Protein AF-A0A2D7H8R3-F1 (afdb_monomer)

Radius of gyration: 31.9 Å; Cα contacts (8 Å, |Δi|>4): 671; chains: 1; bounding box: 121×74×69 Å

Solvent-accessible surface area (backbone atoms only — not comparable to full-atom values): 28814 Å² total; per-residue (Å²): 145,87,80,78,65,72,66,60,56,56,58,53,54,55,55,52,56,58,62,62,59,55,63,78,70,57,71,82,70,81,70,70,74,81,54,83,81,70,32,78,86,69,66,95,64,55,45,58,69,56,52,55,50,48,56,46,38,53,47,37,31,75,72,62,77,38,52,69,69,55,35,41,59,49,62,51,49,90,63,54,42,63,66,59,52,49,49,53,41,50,52,33,32,76,67,69,52,35,51,67,74,56,39,63,58,50,56,60,62,76,76,52,81,83,48,72,48,80,52,102,90,34,38,41,73,49,62,60,77,73,93,66,78,70,55,51,59,76,73,50,51,73,66,37,52,48,57,50,47,52,57,45,49,53,39,32,71,72,54,43,36,46,62,46,57,45,13,19,51,44,50,43,62,47,22,79,66,52,73,88,78,48,57,49,69,55,40,18,52,52,53,27,43,60,34,44,66,48,42,70,67,70,36,49,66,48,38,31,51,56,36,45,55,50,49,53,54,51,53,52,58,69,69,54,81,70,82,72,80,92,75,69,85,67,66,34,63,43,67,60,69,57,69,78,42,97,58,88,79,79,33,46,61,49,62,78,33,66,64,70,85,51,71,22,33,25,72,50,76,100,49,46,78,34,77,45,39,67,58,70,72,28,50,82,24,38,29,44,38,35,43,26,50,52,59,70,79,40,48,68,49,56,30,38,49,51,52,36,50,48,35,32,26,73,66,66,72,55,57,71,30,51,38,37,35,35,14,33,79,54,60,69,58,43,52,58,46,37,61,68,38,55,81,68,37,56,87,84,58,45,44,27,36,32,85,58,20,41,46,23,58,74,93,38,56,42,50,61,86,36,42,31,31,36,37,36,30,47,73,50,28,25,68,38,57,51,58,37,69,70,68,66,65,75,51,47,24,28,54,48,22,43,50,20,57,74,70,73,47,54,66,67,60,46,51,57,32,34,52,93,61,62,44,57,58,46,47,54,50,53,48,54,54,45,62,74,65,60,47,62,69,46,60,53,49,61,61,45,48,59,38,40,76,70,61,42,39,51,71,65,56,52,50,50,50,63,65,32,61,80,39,72,68,56,30,50,55,54,38,53,48,36,34,72,72,67,45,38,52,72,66,58,40,51,55,66,59,64,61,54,70,98,57,78,73,73,81,54,97,83,130

Nearest PDB structures (foldseek):
  2ywi-assembly2_B  TM=6.896E-01  e=1.994E-04  Geobacillus kaustophilus HTA426
  4k7i-assembly1_A  TM=6.904E-01  e=4.673E-04  Homo sapiens
  1tp9-assembly4_D  TM=6.724E-01  e=1.152E-03  Populus trichocarpa
  7kuu-assembly1_B  TM=5.959E-01  e=1.273E-03  Pseudomonas aeruginosa UCBPP-PA14
  3a2w-assembly1_B  TM=6.126E-01  e=8.109E-04  Aeropyrum pernix K1

Structure (mmCIF, N/CA/C/O backbone):
data_AF-A0A2D7H8R3-F1
#
_entry.id   AF-A0A2D7H8R3-F1
#
loop_
_atom_site.group_PDB
_atom_site.id
_atom_site.type_symbol
_atom_site.label_atom_id
_atom_site.label_alt_id
_atom_site.label_comp_id
_atom_site.label_asym_id
_atom_site.label_entity_id
_atom_site.label_seq_id
_atom_site.pdbx_PDB_ins_code
_atom_site.Cartn_x
_atom_site.Cartn_y
_atom_site.Cartn_z
_atom_site.occupancy
_atom_site.B_iso_or_equiv
_atom_site.auth_seq_id
_atom_site.auth_comp_id
_atom_site.auth_asym_id
_atom_site.auth_atom_id
_atom_site.pdbx_PDB_model_num
ATOM 1 N N . MET A 1 1 ? 88.545 -21.141 -0.648 1.00 54.06 1 MET A N 1
ATOM 2 C CA . MET A 1 1 ? 87.786 -20.037 -0.019 1.00 54.06 1 MET A CA 1
ATOM 3 C C . MET A 1 1 ? 87.200 -19.128 -1.111 1.00 54.06 1 MET A C 1
ATOM 5 O O . MET A 1 1 ? 87.493 -17.947 -1.151 1.00 54.06 1 MET A O 1
ATOM 9 N N . THR A 1 2 ? 86.407 -19.688 -2.036 1.00 48.84 2 THR A N 1
ATOM 10 C CA . THR A 1 2 ? 85.932 -18.997 -3.264 1.00 48.84 2 THR A CA 1
ATOM 11 C C . THR A 1 2 ? 84.721 -19.721 -3.883 1.00 48.84 2 THR A C 1
ATOM 13 O O . THR A 1 2 ? 84.584 -19.815 -5.097 1.00 48.84 2 THR A O 1
ATOM 16 N N . GLN A 1 3 ? 83.824 -20.278 -3.059 1.00 44.91 3 GLN A N 1
ATOM 17 C CA . GLN A 1 3 ? 82.641 -20.995 -3.571 1.00 44.91 3 GLN A CA 1
ATOM 18 C C . GLN A 1 3 ? 81.374 -20.847 -2.712 1.00 44.91 3 GLN A C 1
ATOM 20 O O . GLN A 1 3 ? 80.404 -21.553 -2.943 1.00 44.91 3 GLN A O 1
ATOM 25 N N . SER A 1 4 ? 81.353 -19.899 -1.764 1.00 51.62 4 SER A N 1
ATOM 26 C CA . SER A 1 4 ? 80.175 -19.626 -0.914 1.00 51.62 4 SER A CA 1
ATOM 27 C C . SER A 1 4 ? 79.579 -18.218 -1.100 1.00 51.62 4 SER A C 1
ATOM 29 O O . SER A 1 4 ? 78.621 -17.848 -0.438 1.00 51.62 4 SER A O 1
ATOM 31 N N . ILE A 1 5 ? 80.118 -17.413 -2.027 1.00 49.78 5 ILE A N 1
ATOM 32 C CA . ILE A 1 5 ? 79.634 -16.037 -2.277 1.00 49.78 5 ILE A CA 1
ATOM 33 C C . ILE A 1 5 ? 78.786 -15.950 -3.560 1.00 49.78 5 ILE A C 1
ATOM 35 O O . ILE A 1 5 ? 77.953 -15.059 -3.698 1.00 49.78 5 ILE A O 1
ATOM 39 N N . LYS A 1 6 ? 78.900 -16.916 -4.485 1.00 44.66 6 LYS A N 1
ATOM 40 C CA . LYS A 1 6 ? 78.137 -16.894 -5.748 1.00 44.66 6 LYS A CA 1
ATOM 41 C C . LYS A 1 6 ? 76.669 -17.317 -5.610 1.00 44.66 6 LYS A C 1
ATOM 43 O O . LYS A 1 6 ? 75.869 -16.942 -6.458 1.00 44.66 6 LYS A O 1
ATOM 48 N N . THR A 1 7 ? 76.284 -18.008 -4.538 1.00 46.56 7 THR A N 1
ATOM 49 C CA . THR A 1 7 ? 74.889 -18.445 -4.328 1.00 46.56 7 THR A CA 1
ATOM 50 C C . THR A 1 7 ? 74.037 -17.395 -3.603 1.00 46.56 7 THR A C 1
ATOM 52 O O . THR A 1 7 ? 72.826 -17.356 -3.792 1.00 46.56 7 THR A O 1
ATOM 55 N N . ALA A 1 8 ? 74.654 -16.486 -2.838 1.00 45.31 8 ALA A N 1
ATOM 56 C CA . ALA A 1 8 ? 73.934 -15.423 -2.128 1.00 45.31 8 ALA A CA 1
ATOM 57 C C . ALA A 1 8 ? 73.549 -14.240 -3.039 1.00 45.31 8 ALA A C 1
ATOM 59 O O . ALA A 1 8 ? 72.510 -13.616 -2.837 1.00 45.31 8 ALA A O 1
ATOM 60 N N . VAL A 1 9 ? 74.337 -13.954 -4.083 1.00 48.53 9 VAL A N 1
ATOM 61 C CA . VAL A 1 9 ? 74.074 -12.824 -4.997 1.00 48.53 9 VAL A CA 1
ATOM 62 C C . VAL A 1 9 ? 72.984 -13.153 -6.029 1.00 48.53 9 VAL A C 1
ATOM 64 O O . VAL A 1 9 ? 72.212 -12.275 -6.410 1.00 48.53 9 VAL A O 1
ATOM 67 N N . VAL A 1 10 ? 72.837 -14.422 -6.428 1.00 47.22 10 VAL A N 1
ATOM 68 C CA . VAL A 1 10 ? 71.787 -14.838 -7.380 1.00 47.22 10 VAL A CA 1
ATOM 69 C C . VAL A 1 10 ? 70.399 -14.878 -6.723 1.00 47.22 10 VAL A C 1
ATOM 71 O O . VAL A 1 10 ? 69.411 -14.555 -7.379 1.00 47.22 10 VAL A O 1
ATOM 74 N N . LEU A 1 11 ? 70.306 -15.162 -5.417 1.00 41.66 11 LEU A N 1
ATOM 75 C CA . LEU A 1 11 ? 69.022 -15.130 -4.703 1.00 41.66 11 LEU A CA 1
ATOM 76 C C . LEU A 1 11 ? 68.509 -13.702 -4.436 1.00 41.66 11 LEU A C 1
ATOM 78 O O . LEU A 1 11 ? 67.300 -13.483 -4.450 1.00 41.66 11 LEU A O 1
ATOM 82 N N . PHE A 1 12 ? 69.398 -12.716 -4.265 1.00 41.88 12 PHE A N 1
ATOM 83 C CA . PHE A 1 12 ? 68.991 -11.316 -4.076 1.00 41.88 12 PHE A CA 1
ATOM 84 C C . PHE A 1 12 ? 68.595 -10.613 -5.384 1.00 41.88 12 PHE A C 1
ATOM 86 O O . PHE A 1 12 ? 67.674 -9.797 -5.381 1.00 41.88 12 PHE A O 1
ATOM 93 N N . ALA A 1 13 ? 69.214 -10.963 -6.518 1.00 42.25 13 ALA A N 1
ATOM 94 C CA . ALA A 1 13 ? 68.832 -10.413 -7.823 1.00 42.25 13 ALA A CA 1
ATOM 95 C C . ALA A 1 13 ? 67.477 -10.954 -8.323 1.00 42.25 13 ALA A C 1
ATOM 97 O O . ALA A 1 13 ? 66.712 -10.216 -8.945 1.00 42.25 13 ALA A O 1
ATOM 98 N N . ALA A 1 14 ? 67.132 -12.206 -7.996 1.00 40.38 14 ALA A N 1
ATOM 99 C CA . ALA A 1 14 ? 65.823 -12.771 -8.329 1.00 40.38 14 ALA A CA 1
ATOM 100 C C . ALA A 1 14 ? 64.686 -12.133 -7.508 1.00 40.38 14 ALA A C 1
ATOM 102 O O . ALA A 1 14 ? 63.613 -11.890 -8.052 1.00 40.38 14 ALA A O 1
ATOM 103 N N . PHE A 1 15 ? 64.937 -11.772 -6.242 1.00 38.94 15 PHE A N 1
ATOM 104 C CA . PHE A 1 15 ? 63.946 -11.092 -5.397 1.00 38.94 15 PHE A CA 1
ATOM 105 C C . PHE A 1 15 ? 63.723 -9.618 -5.773 1.00 38.94 15 PHE A C 1
ATOM 107 O O . PHE A 1 15 ? 62.619 -9.100 -5.600 1.00 38.94 15 PHE A O 1
ATOM 114 N N . PHE A 1 16 ? 64.730 -8.938 -6.335 1.00 38.22 16 PHE A N 1
ATOM 115 C CA . PHE A 1 16 ? 64.591 -7.538 -6.756 1.00 38.22 16 PHE A CA 1
ATOM 116 C C . PHE A 1 16 ? 63.911 -7.362 -8.124 1.00 38.22 16 PHE A C 1
ATOM 118 O O . PHE A 1 16 ? 63.256 -6.342 -8.344 1.00 38.22 16 PHE A O 1
ATOM 125 N N . ILE A 1 17 ? 63.980 -8.356 -9.019 1.00 40.69 17 ILE A N 1
ATOM 126 C CA . ILE A 1 17 ? 63.294 -8.309 -10.326 1.00 40.69 17 ILE A CA 1
ATOM 127 C C . ILE A 1 17 ? 61.823 -8.759 -10.216 1.00 40.69 17 ILE A C 1
ATOM 129 O O . ILE A 1 17 ? 60.968 -8.247 -10.943 1.00 40.69 17 ILE A O 1
ATOM 133 N N . THR A 1 18 ? 61.467 -9.602 -9.239 1.00 37.69 18 THR A N 1
ATOM 134 C CA . THR A 1 18 ? 60.051 -9.872 -8.918 1.00 37.69 18 THR A CA 1
ATOM 135 C C . THR A 1 18 ? 59.384 -8.727 -8.149 1.00 37.69 18 THR A C 1
ATOM 137 O O . THR A 1 18 ? 58.181 -8.523 -8.292 1.00 37.69 18 THR A O 1
ATOM 140 N N . ALA A 1 19 ? 60.145 -7.922 -7.398 1.00 38.09 19 ALA A N 1
ATOM 141 C CA . ALA A 1 19 ? 59.608 -6.773 -6.660 1.00 38.09 19 ALA A CA 1
ATOM 142 C C . ALA A 1 19 ? 59.457 -5.487 -7.502 1.00 38.09 19 ALA A C 1
ATOM 144 O O . ALA A 1 19 ? 58.722 -4.585 -7.107 1.00 38.09 19 ALA A O 1
ATOM 145 N N . THR A 1 20 ? 60.099 -5.390 -8.673 1.00 39.81 20 THR A N 1
ATOM 146 C CA . THR A 1 20 ? 60.016 -4.202 -9.554 1.00 39.81 20 THR A CA 1
ATOM 147 C C . THR A 1 20 ? 59.190 -4.407 -10.826 1.00 39.81 20 THR A C 1
ATOM 149 O O . THR A 1 20 ? 58.920 -3.447 -11.541 1.00 39.81 20 THR A O 1
ATOM 152 N N . THR A 1 21 ? 58.687 -5.619 -11.074 1.00 38.28 21 THR A N 1
ATOM 153 C CA . THR A 1 21 ? 57.649 -5.868 -12.095 1.00 38.28 21 THR A CA 1
ATOM 154 C C . THR A 1 21 ? 56.242 -6.019 -11.502 1.00 38.28 21 THR A C 1
ATOM 156 O O . THR A 1 21 ? 55.260 -5.882 -12.228 1.00 38.28 21 THR A O 1
ATOM 159 N N . GLN A 1 22 ? 56.107 -6.153 -10.176 1.00 36.03 22 GLN A N 1
ATOM 160 C CA . GLN A 1 22 ? 54.817 -6.008 -9.477 1.00 36.03 22 GLN A CA 1
ATOM 161 C C . GLN A 1 22 ? 54.416 -4.545 -9.198 1.00 36.03 22 GLN A C 1
ATOM 163 O O . GLN A 1 22 ? 53.273 -4.276 -8.823 1.00 36.03 22 GLN A O 1
ATOM 168 N N . SER A 1 23 ? 55.302 -3.577 -9.443 1.00 35.59 23 SER A N 1
ATOM 169 C CA . SER A 1 23 ? 55.019 -2.146 -9.256 1.00 35.59 23 SER A CA 1
ATOM 170 C C . SER A 1 23 ? 54.580 -1.403 -10.527 1.00 35.59 23 SER A C 1
ATOM 172 O O . SER A 1 23 ? 54.239 -0.229 -10.437 1.00 35.59 23 SER A O 1
ATOM 174 N N . ILE A 1 24 ? 54.486 -2.072 -11.686 1.00 40.09 24 ILE A N 1
ATOM 175 C CA . ILE A 1 24 ? 53.876 -1.503 -12.914 1.00 40.09 24 ILE A CA 1
ATOM 176 C C . ILE A 1 24 ? 52.445 -2.037 -13.151 1.00 40.09 24 ILE A C 1
ATOM 178 O O . ILE A 1 24 ? 51.673 -1.440 -13.894 1.00 40.09 24 ILE A O 1
ATOM 182 N N . PHE A 1 25 ? 52.025 -3.077 -12.421 1.00 36.62 25 PHE A N 1
ATOM 183 C CA . PHE A 1 25 ? 50.621 -3.518 -12.339 1.00 36.62 25 PHE A CA 1
ATOM 184 C C . PHE A 1 25 ? 50.004 -3.337 -10.949 1.00 36.62 25 PHE A C 1
ATOM 186 O O . PHE A 1 25 ? 48.931 -3.865 -10.668 1.00 36.62 25 PHE A O 1
ATOM 193 N N . SER A 1 26 ? 50.619 -2.521 -10.092 1.00 31.55 26 SER A N 1
ATOM 194 C CA . SER A 1 26 ? 49.884 -1.914 -8.985 1.00 31.55 26 SER A CA 1
ATOM 195 C C . SER A 1 26 ? 49.099 -0.742 -9.554 1.00 31.55 26 SER A C 1
ATOM 197 O O . SER A 1 26 ? 49.476 0.418 -9.409 1.00 31.55 26 SER A O 1
ATOM 199 N N . SER A 1 27 ? 48.002 -1.061 -10.249 1.00 32.38 27 SER A N 1
ATOM 200 C CA . SER A 1 27 ? 46.916 -0.110 -10.415 1.00 32.38 27 SER A CA 1
ATOM 201 C C . SER A 1 27 ? 46.597 0.402 -9.021 1.00 32.38 27 SER A C 1
ATOM 203 O O . SER A 1 27 ? 46.065 -0.333 -8.187 1.00 32.38 27 SER A O 1
ATOM 205 N N . SER A 1 28 ? 46.958 1.649 -8.758 1.00 32.78 28 SER A N 1
ATOM 206 C CA . SER A 1 28 ? 46.449 2.449 -7.662 1.00 32.78 28 SER A CA 1
ATOM 207 C C . SER A 1 28 ? 44.949 2.643 -7.882 1.00 32.78 28 SER A C 1
ATOM 209 O O . SER A 1 28 ? 44.452 3.731 -8.157 1.00 32.78 28 SER A O 1
ATOM 211 N N . SER A 1 29 ? 44.189 1.555 -7.765 1.00 34.38 29 SER A N 1
ATOM 212 C CA . SER A 1 29 ? 42.755 1.581 -7.599 1.00 34.38 29 SER A CA 1
ATOM 213 C C . SER A 1 29 ? 42.501 1.995 -6.157 1.00 34.38 29 SER A C 1
ATOM 215 O O . SER A 1 29 ? 42.086 1.196 -5.317 1.00 34.38 29 SER A O 1
ATOM 217 N N . ASN A 1 30 ? 42.697 3.284 -5.882 1.00 39.50 30 ASN A N 1
ATOM 218 C CA . ASN A 1 30 ? 41.805 3.987 -4.973 1.00 39.50 30 ASN A CA 1
ATOM 219 C C . ASN A 1 30 ? 40.408 3.928 -5.609 1.00 39.50 30 ASN A C 1
ATOM 221 O O . ASN A 1 30 ? 39.923 4.891 -6.195 1.00 39.50 30 ASN A O 1
ATOM 225 N N . ALA A 1 31 ? 39.803 2.739 -5.593 1.00 41.50 31 ALA A N 1
ATOM 226 C CA . ALA A 1 31 ? 38.440 2.519 -6.019 1.00 41.50 31 ALA A CA 1
ATOM 227 C C . ALA A 1 31 ? 37.575 3.194 -4.960 1.00 41.50 31 ALA A C 1
ATOM 229 O O . ALA A 1 31 ? 37.286 2.611 -3.915 1.00 41.50 31 ALA A O 1
ATOM 230 N N . GLN A 1 32 ? 37.254 4.461 -5.217 1.00 50.56 32 GLN A N 1
ATOM 231 C CA . GLN A 1 32 ? 36.273 5.218 -4.463 1.00 50.56 32 GLN A CA 1
ATOM 232 C C . GLN A 1 32 ? 35.035 4.339 -4.270 1.00 50.56 32 GLN A C 1
ATOM 234 O O . GLN A 1 32 ? 34.523 3.732 -5.214 1.00 50.56 32 GLN A O 1
ATOM 239 N N . GLU A 1 33 ? 34.591 4.238 -3.021 1.00 62.59 33 GLU A N 1
ATOM 240 C CA . GLU A 1 33 ? 33.257 3.756 -2.684 1.00 62.59 33 GLU A CA 1
ATOM 241 C C . GLU A 1 33 ? 32.239 4.450 -3.602 1.00 62.59 33 GLU A C 1
ATOM 243 O O . GLU A 1 33 ? 32.401 5.635 -3.894 1.00 62.59 33 GLU A O 1
ATOM 248 N N . ILE A 1 34 ? 31.243 3.726 -4.131 1.00 71.25 34 ILE A N 1
ATOM 249 C CA . ILE A 1 34 ? 30.239 4.347 -5.006 1.00 71.25 34 ILE A CA 1
ATOM 250 C C . ILE A 1 34 ? 29.478 5.354 -4.150 1.00 71.25 34 ILE A C 1
ATOM 252 O O . ILE A 1 34 ? 28.680 4.961 -3.306 1.00 71.25 34 ILE A O 1
ATOM 256 N N . LYS A 1 35 ? 29.743 6.642 -4.355 1.00 74.81 35 LYS A N 1
ATOM 257 C CA . LYS A 1 35 ? 29.073 7.725 -3.641 1.00 74.81 35 LYS A CA 1
ATOM 258 C C . LYS A 1 35 ? 27.867 8.191 -4.431 1.00 74.81 35 LYS A C 1
ATOM 260 O O . LYS A 1 35 ? 27.925 8.340 -5.655 1.00 74.81 35 LYS A O 1
ATOM 265 N N . TYR A 1 36 ? 26.771 8.442 -3.728 1.00 71.81 36 TYR A N 1
ATOM 266 C CA . TYR A 1 36 ? 25.559 8.977 -4.339 1.00 71.81 36 TYR A CA 1
ATOM 267 C C . TYR A 1 36 ? 25.850 10.315 -5.045 1.00 71.81 36 TYR A C 1
ATOM 269 O O . TYR A 1 36 ? 25.371 10.567 -6.149 1.00 71.81 36 TYR A O 1
ATOM 277 N N . GLU A 1 37 ? 26.721 11.127 -4.446 1.00 70.25 37 GLU A N 1
ATOM 278 C CA . GLU A 1 37 ? 27.109 12.471 -4.876 1.00 70.25 37 GLU A CA 1
ATOM 279 C C . GLU A 1 37 ? 27.943 12.504 -6.163 1.00 70.25 37 GLU A C 1
ATOM 281 O O . GLU A 1 37 ? 28.008 13.544 -6.815 1.00 70.25 37 GLU A O 1
ATOM 286 N N . ASP A 1 38 ? 28.528 11.379 -6.581 1.00 70.06 38 ASP A N 1
ATOM 287 C CA . ASP A 1 38 ? 29.369 11.302 -7.786 1.00 70.06 38 ASP A CA 1
ATOM 288 C C . ASP A 1 38 ? 28.547 11.311 -9.093 1.00 70.06 38 ASP A C 1
ATOM 290 O O . ASP A 1 38 ? 29.079 11.168 -10.202 1.00 70.06 38 ASP A O 1
ATOM 294 N N . ARG A 1 39 ? 27.228 11.491 -8.973 1.00 68.88 39 ARG A N 1
ATOM 295 C CA . ARG A 1 39 ? 26.271 11.595 -10.070 1.00 68.88 39 ARG A CA 1
ATOM 296 C C . ARG A 1 39 ? 26.262 13.004 -10.674 1.00 68.88 39 ARG A C 1
ATOM 298 O O . ARG A 1 39 ? 25.769 13.958 -10.073 1.00 68.88 39 ARG A O 1
ATOM 305 N N . ILE A 1 40 ? 26.694 13.122 -11.929 1.00 55.47 40 ILE A N 1
ATOM 306 C CA . ILE A 1 40 ? 26.589 14.366 -12.709 1.00 55.47 40 ILE A CA 1
ATOM 307 C C . ILE A 1 40 ? 25.104 14.720 -12.923 1.00 55.47 40 ILE A C 1
ATOM 309 O O . ILE A 1 40 ? 24.344 13.915 -13.458 1.00 55.47 40 ILE A O 1
ATOM 313 N N . GLY A 1 41 ? 24.688 15.924 -12.511 1.00 50.62 41 GLY A N 1
ATOM 314 C CA . GLY A 1 41 ? 23.326 16.450 -12.715 1.00 50.62 41 GLY A CA 1
ATOM 315 C C . GLY A 1 41 ? 22.297 16.100 -11.629 1.00 50.62 41 GLY A C 1
ATOM 316 O O . GLY A 1 41 ? 21.163 16.572 -11.699 1.00 50.62 41 GLY A O 1
ATOM 317 N N . SER A 1 42 ? 22.677 15.331 -10.602 1.00 49.34 42 SER A N 1
ATOM 318 C CA . SER A 1 42 ? 21.839 15.073 -9.423 1.00 49.34 42 SER A CA 1
ATOM 319 C C . SER A 1 42 ? 21.917 16.255 -8.453 1.00 49.34 42 SER A C 1
ATOM 321 O O . SER A 1 42 ? 22.678 16.249 -7.484 1.00 49.34 42 SER A O 1
ATOM 323 N N . ASN A 1 43 ? 21.115 17.290 -8.692 1.00 47.72 43 ASN A N 1
ATOM 324 C CA . ASN A 1 43 ? 20.849 18.271 -7.643 1.00 47.72 43 ASN A CA 1
ATOM 325 C C . ASN A 1 43 ? 19.984 17.612 -6.561 1.00 47.72 43 ASN A C 1
ATOM 327 O O . ASN A 1 43 ? 19.042 16.888 -6.869 1.00 47.72 43 ASN A O 1
ATOM 331 N N . LYS A 1 44 ? 20.321 17.888 -5.297 1.00 45.03 44 LYS A N 1
ATOM 332 C CA . LYS A 1 44 ? 19.862 17.280 -4.029 1.00 45.03 44 LYS A CA 1
ATOM 333 C C . LYS A 1 44 ? 18.340 17.314 -3.739 1.00 45.03 44 LYS A C 1
ATOM 335 O O . LYS A 1 44 ? 17.931 17.134 -2.597 1.00 45.03 44 LYS A O 1
ATOM 340 N N . GLY A 1 45 ? 17.490 17.533 -4.740 1.00 48.38 45 GLY A N 1
ATOM 341 C CA . GLY A 1 45 ? 16.036 17.430 -4.649 1.00 48.38 45 GLY A CA 1
ATOM 342 C C . GLY A 1 45 ? 15.550 16.053 -5.095 1.00 48.38 45 GLY A C 1
ATOM 343 O O . GLY A 1 45 ? 15.219 15.882 -6.259 1.00 48.38 45 GLY A O 1
ATOM 344 N N . PHE A 1 46 ? 15.547 15.089 -4.170 1.00 55.69 46 PHE A N 1
ATOM 345 C CA . PHE A 1 46 ? 14.826 13.802 -4.192 1.00 55.69 46 PHE A CA 1
ATOM 346 C C . PHE A 1 46 ? 14.283 13.332 -5.572 1.00 55.69 46 PHE A C 1
ATOM 348 O O . PHE A 1 46 ? 13.077 13.386 -5.837 1.00 55.69 46 PHE A O 1
ATOM 355 N N . ASP A 1 47 ? 15.174 12.853 -6.452 1.00 64.44 47 ASP A N 1
ATOM 356 C CA . ASP A 1 47 ? 14.797 12.050 -7.624 1.00 64.44 47 ASP A CA 1
ATOM 357 C C . ASP A 1 47 ? 14.717 10.582 -7.194 1.00 64.44 47 ASP A C 1
ATOM 359 O O . ASP A 1 47 ? 15.722 9.874 -7.098 1.00 64.44 47 ASP A O 1
ATOM 363 N N . MET A 1 48 ? 13.499 10.118 -6.907 1.00 63.16 48 MET A N 1
ATOM 364 C CA . MET A 1 48 ? 13.290 8.740 -6.463 1.00 63.16 48 MET A CA 1
ATOM 365 C C . MET A 1 48 ? 13.725 7.704 -7.504 1.00 63.16 48 MET A C 1
ATOM 367 O O . MET A 1 48 ? 14.062 6.586 -7.130 1.00 63.16 48 MET A O 1
ATOM 371 N N . CYS A 1 49 ? 13.702 8.028 -8.802 1.00 68.19 49 CYS A N 1
ATOM 372 C CA . CYS A 1 49 ? 14.100 7.074 -9.840 1.00 68.19 49 CYS A CA 1
ATOM 373 C C . CYS A 1 49 ? 15.604 6.787 -9.758 1.00 68.19 49 CYS A C 1
ATOM 375 O O . CYS A 1 49 ? 16.033 5.644 -9.916 1.00 68.19 49 CYS A O 1
ATOM 377 N N . GLU A 1 50 ? 16.394 7.814 -9.458 1.00 73.38 50 GLU A N 1
ATOM 378 C CA . GLU A 1 50 ? 17.836 7.682 -9.273 1.00 73.38 50 GLU A CA 1
ATOM 379 C C . GLU A 1 50 ? 18.189 6.983 -7.952 1.00 73.38 50 GLU A C 1
ATOM 381 O O . GLU A 1 50 ? 19.094 6.153 -7.949 1.00 73.38 50 GLU A O 1
ATOM 386 N N . ASP A 1 51 ? 17.437 7.200 -6.865 1.00 74.25 51 ASP A N 1
ATOM 387 C CA . ASP A 1 51 ? 17.634 6.472 -5.596 1.00 74.25 51 ASP A CA 1
ATOM 388 C C . ASP A 1 51 ? 17.416 4.955 -5.741 1.00 74.25 51 ASP A C 1
ATOM 390 O O . ASP A 1 51 ? 18.248 4.149 -5.313 1.00 74.25 51 ASP A O 1
ATOM 394 N N . PHE A 1 52 ? 16.337 4.531 -6.409 1.00 74.38 52 PHE A N 1
ATOM 395 C CA . PHE A 1 52 ? 16.106 3.104 -6.668 1.00 74.38 52 PHE A CA 1
ATOM 396 C C . PHE A 1 52 ? 17.211 2.494 -7.530 1.00 74.38 52 PHE A C 1
ATOM 398 O O . PHE A 1 52 ? 17.678 1.383 -7.255 1.00 74.38 52 PHE A O 1
ATOM 405 N N . ARG A 1 53 ? 17.663 3.225 -8.552 1.00 78.62 53 ARG A N 1
ATOM 406 C CA . ARG A 1 53 ? 18.765 2.793 -9.411 1.00 78.62 53 ARG A CA 1
ATOM 407 C C . ARG A 1 53 ? 20.077 2.689 -8.632 1.00 78.62 53 ARG A C 1
ATOM 409 O O . ARG A 1 53 ? 20.778 1.691 -8.787 1.00 78.62 53 ARG A O 1
ATOM 416 N N . TYR A 1 54 ? 20.380 3.658 -7.770 1.00 80.12 54 TYR A N 1
ATOM 417 C CA . TYR A 1 54 ? 21.539 3.629 -6.880 1.00 80.12 54 TYR A CA 1
ATOM 418 C C . TYR A 1 54 ? 21.520 2.381 -5.997 1.00 80.12 54 TYR A C 1
ATOM 420 O O . TYR A 1 54 ? 22.436 1.564 -6.064 1.00 80.12 54 TYR A O 1
ATOM 428 N N . LYS A 1 55 ? 20.427 2.163 -5.253 1.00 80.56 55 LYS A N 1
ATOM 429 C CA . LYS A 1 55 ? 20.245 0.983 -4.388 1.00 80.56 55 LYS A CA 1
ATOM 430 C C . LYS A 1 55 ? 20.444 -0.326 -5.150 1.00 80.56 55 LYS A C 1
ATOM 432 O O . LYS A 1 55 ? 21.068 -1.254 -4.638 1.00 80.56 55 LYS A O 1
ATOM 437 N N . ARG A 1 56 ? 19.948 -0.399 -6.386 1.00 82.31 56 ARG A N 1
ATOM 438 C CA . ARG A 1 56 ? 20.096 -1.568 -7.259 1.00 82.31 56 ARG A CA 1
ATOM 439 C C . ARG A 1 56 ? 21.551 -1.813 -7.656 1.00 82.31 56 ARG A C 1
ATOM 441 O O . ARG A 1 56 ? 22.033 -2.930 -7.495 1.00 82.31 56 ARG A O 1
ATOM 448 N N . ILE A 1 57 ? 22.252 -0.790 -8.141 1.00 84.00 57 ILE A N 1
ATOM 449 C CA . ILE A 1 57 ? 23.667 -0.893 -8.531 1.00 84.00 57 ILE A CA 1
ATOM 450 C C . ILE A 1 57 ? 24.516 -1.288 -7.321 1.00 84.00 57 ILE A C 1
ATOM 452 O O . ILE A 1 57 ? 25.313 -2.221 -7.407 1.00 84.00 57 ILE A O 1
ATOM 456 N N . THR A 1 58 ? 24.289 -0.646 -6.175 1.00 83.69 58 THR A N 1
ATOM 457 C CA . THR A 1 58 ? 24.972 -0.966 -4.918 1.00 83.69 58 THR A CA 1
ATOM 458 C C . THR A 1 58 ? 24.721 -2.413 -4.503 1.00 83.69 58 THR A C 1
ATOM 460 O O . THR A 1 58 ? 25.664 -3.105 -4.127 1.00 83.69 58 THR A O 1
ATOM 463 N N . LYS A 1 59 ? 23.489 -2.918 -4.661 1.00 83.94 59 LYS A N 1
ATOM 464 C CA . LYS A 1 59 ? 23.171 -4.333 -4.427 1.00 83.94 59 LYS A CA 1
ATOM 465 C C . LYS A 1 59 ? 23.927 -5.262 -5.379 1.00 83.94 59 LYS A C 1
ATOM 467 O O . LYS A 1 59 ? 24.454 -6.269 -4.927 1.00 83.94 59 LYS A O 1
ATOM 472 N N . LEU A 1 60 ? 24.003 -4.955 -6.678 1.00 85.50 60 LEU A N 1
ATOM 473 C CA . LEU A 1 60 ? 24.750 -5.778 -7.646 1.00 85.50 60 LEU A CA 1
ATOM 474 C C . LEU A 1 60 ? 26.236 -5.880 -7.280 1.00 85.50 60 LEU A C 1
ATOM 476 O O . LEU A 1 60 ? 26.821 -6.958 -7.386 1.00 85.50 60 LEU A O 1
ATOM 480 N N . VAL A 1 61 ? 26.822 -4.774 -6.820 1.00 85.69 61 VAL A N 1
ATOM 481 C CA . VAL A 1 61 ? 28.201 -4.734 -6.322 1.00 85.69 61 VAL A CA 1
ATOM 482 C C . VAL A 1 61 ? 28.338 -5.538 -5.031 1.00 85.69 61 VAL A C 1
ATOM 484 O O . VAL A 1 61 ? 29.269 -6.330 -4.909 1.00 85.69 61 VAL A O 1
ATOM 487 N N . SER A 1 62 ? 27.412 -5.379 -4.079 1.00 82.31 62 SER A N 1
ATOM 488 C CA . SER A 1 62 ? 27.490 -6.056 -2.778 1.00 82.31 62 SER A CA 1
ATOM 489 C C . SER A 1 62 ? 27.372 -7.574 -2.896 1.00 82.31 62 SER A C 1
ATOM 491 O O . SER A 1 62 ? 27.995 -8.290 -2.121 1.00 82.31 62 SER A O 1
ATOM 493 N N . VAL A 1 63 ? 26.598 -8.075 -3.866 1.00 87.19 63 VAL A N 1
ATOM 494 C CA . VAL A 1 63 ? 26.478 -9.518 -4.136 1.00 87.19 63 VAL A CA 1
ATOM 495 C C . VAL A 1 63 ? 27.539 -10.048 -5.110 1.00 87.19 63 VAL A C 1
ATOM 497 O O . VAL A 1 63 ? 27.454 -11.197 -5.530 1.00 87.19 63 VAL A O 1
ATOM 500 N N . GLY A 1 64 ? 28.505 -9.219 -5.520 1.00 85.12 64 GLY A N 1
ATOM 501 C CA . GLY A 1 64 ? 29.604 -9.622 -6.403 1.00 85.12 64 GLY A CA 1
ATOM 502 C C . GLY A 1 64 ? 29.208 -9.903 -7.857 1.00 85.12 64 GLY A C 1
ATOM 503 O O . GLY A 1 64 ? 30.016 -10.442 -8.607 1.00 85.12 64 GLY A O 1
ATOM 504 N N . LYS A 1 65 ? 27.993 -9.531 -8.287 1.00 87.75 65 LYS A N 1
ATOM 505 C CA . LYS A 1 65 ? 27.546 -9.701 -9.684 1.00 87.75 65 LYS A CA 1
ATOM 506 C C . LYS A 1 65 ? 28.300 -8.795 -10.655 1.00 87.75 65 LYS A C 1
ATOM 508 O O . LYS A 1 65 ? 28.436 -9.135 -11.826 1.00 87.75 65 LYS A O 1
ATOM 513 N N . ILE A 1 66 ? 28.757 -7.641 -10.176 1.00 87.19 66 ILE A N 1
ATOM 514 C CA . ILE A 1 66 ? 29.594 -6.698 -10.919 1.00 87.19 66 ILE A CA 1
ATOM 515 C C . ILE A 1 66 ? 30.700 -6.172 -10.005 1.00 87.19 66 ILE A C 1
ATOM 517 O O . ILE A 1 66 ? 30.534 -6.096 -8.786 1.00 87.19 66 ILE A O 1
ATOM 521 N N . SER A 1 67 ? 31.829 -5.773 -10.585 1.00 88.44 67 SER A N 1
ATOM 522 C CA . SER A 1 67 ? 32.914 -5.145 -9.834 1.00 88.44 67 SER A CA 1
ATOM 523 C C . SER A 1 67 ? 32.516 -3.750 -9.337 1.00 88.44 67 SER A C 1
ATOM 525 O O . SER A 1 67 ? 31.655 -3.081 -9.916 1.00 88.44 67 SER A O 1
ATOM 527 N N . LYS A 1 68 ? 33.191 -3.256 -8.291 1.00 85.25 68 LYS A N 1
ATOM 528 C CA . LYS A 1 68 ? 32.996 -1.881 -7.788 1.00 85.25 68 LYS A CA 1
ATOM 529 C C . LYS A 1 68 ? 33.181 -0.834 -8.894 1.00 85.25 68 LYS A C 1
ATOM 531 O O . LYS A 1 68 ? 32.379 0.087 -9.011 1.00 85.25 68 LYS A O 1
ATOM 536 N N . GLN A 1 69 ? 34.192 -1.015 -9.746 1.00 86.50 69 GLN A N 1
ATOM 537 C CA . GLN A 1 69 ? 34.462 -0.127 -10.879 1.00 86.50 69 GLN A CA 1
ATOM 538 C C . GLN A 1 69 ? 33.343 -0.175 -11.928 1.00 86.50 69 GLN A C 1
ATOM 540 O O . GLN A 1 69 ? 32.943 0.863 -12.450 1.00 86.50 69 GLN A O 1
ATOM 545 N N . GLN A 1 70 ? 32.799 -1.360 -12.216 1.00 86.94 70 GLN A N 1
ATOM 546 C CA . GLN A 1 70 ? 31.647 -1.500 -13.108 1.00 86.94 70 GLN A CA 1
ATOM 547 C C . GLN A 1 70 ? 30.412 -0.803 -12.529 1.00 86.94 70 GLN A C 1
ATOM 549 O O . GLN A 1 70 ? 29.773 -0.031 -13.240 1.00 86.94 70 GLN A O 1
ATOM 554 N N . GLY A 1 71 ? 30.114 -1.002 -11.241 1.00 87.31 71 GLY A N 1
ATOM 555 C CA . GLY A 1 71 ? 29.007 -0.321 -10.569 1.00 87.31 71 GLY A CA 1
ATOM 556 C C . GLY A 1 71 ? 29.146 1.201 -10.613 1.00 87.31 71 GLY A C 1
ATOM 557 O O . GLY A 1 71 ? 28.202 1.900 -10.973 1.00 87.31 71 GLY A O 1
ATOM 558 N N . TYR A 1 72 ? 30.349 1.714 -10.357 1.00 85.94 72 TYR A N 1
ATOM 559 C CA . TYR A 1 72 ? 30.651 3.139 -10.458 1.00 85.94 72 TYR A CA 1
ATOM 560 C C . TYR A 1 72 ? 30.433 3.696 -11.873 1.00 85.94 72 TYR A C 1
ATOM 562 O O . TYR A 1 72 ? 29.780 4.724 -12.058 1.00 85.94 72 TYR A O 1
ATOM 570 N N . ASN A 1 73 ? 30.921 2.982 -12.891 1.00 85.81 73 ASN A N 1
ATOM 571 C CA . ASN A 1 73 ? 30.742 3.364 -14.290 1.00 85.81 73 ASN A CA 1
ATOM 572 C C . ASN A 1 73 ? 29.267 3.364 -14.704 1.00 85.81 73 ASN A C 1
ATOM 574 O O . ASN A 1 73 ? 28.852 4.233 -15.466 1.00 85.81 73 ASN A O 1
ATOM 578 N N . ILE A 1 74 ? 28.468 2.415 -14.205 1.00 85.88 74 ILE A N 1
ATOM 579 C CA . ILE A 1 74 ? 27.020 2.383 -14.439 1.00 85.88 74 ILE A CA 1
ATOM 580 C C . ILE A 1 74 ? 26.348 3.574 -13.747 1.00 85.88 74 ILE A C 1
ATOM 582 O O . ILE A 1 74 ? 25.530 4.254 -14.370 1.00 85.88 74 ILE A O 1
ATOM 586 N N . TRP A 1 75 ? 26.715 3.863 -12.493 1.00 84.94 75 TRP A N 1
ATOM 587 C CA . TRP A 1 75 ? 26.123 4.949 -11.708 1.00 84.94 75 TRP A CA 1
ATOM 588 C C . TRP A 1 75 ? 26.335 6.331 -12.336 1.00 84.94 75 TRP A C 1
ATOM 590 O O . TRP A 1 75 ? 25.421 7.159 -12.330 1.00 84.94 75 TRP A O 1
ATOM 600 N N . LYS A 1 76 ? 27.497 6.557 -12.961 1.00 81.50 76 LYS A N 1
ATOM 601 C CA . LYS A 1 76 ? 27.814 7.805 -13.672 1.00 81.50 76 LYS A CA 1
ATOM 602 C C . LYS A 1 76 ? 26.997 8.050 -14.942 1.00 81.50 76 LYS A C 1
ATOM 604 O O . LYS A 1 76 ? 26.941 9.188 -15.404 1.00 81.50 76 LYS A O 1
ATOM 609 N N . ARG A 1 77 ? 26.377 7.024 -15.535 1.00 78.25 77 ARG A N 1
ATOM 610 C CA . ARG A 1 77 ? 25.625 7.185 -16.790 1.00 78.25 77 ARG A CA 1
ATOM 611 C C . ARG A 1 77 ? 24.323 7.942 -16.548 1.00 78.25 77 ARG A C 1
ATOM 613 O O . ARG A 1 77 ? 23.469 7.485 -15.789 1.00 78.25 77 ARG A O 1
ATOM 620 N N . ILE A 1 78 ? 24.158 9.054 -17.257 1.00 74.69 78 ILE A N 1
ATOM 621 C CA . ILE A 1 78 ? 22.944 9.890 -17.246 1.00 74.69 78 ILE A CA 1
ATOM 622 C C . ILE A 1 78 ? 21.862 9.411 -18.227 1.00 74.69 78 ILE A C 1
ATOM 624 O O . ILE A 1 78 ? 20.749 9.929 -18.222 1.00 74.69 78 ILE A O 1
ATOM 628 N N . CYS A 1 79 ? 22.189 8.432 -19.069 1.00 78.81 79 CYS A N 1
ATOM 629 C CA . CYS A 1 79 ? 21.307 7.845 -20.068 1.00 78.81 79 CYS A CA 1
ATOM 630 C C . CYS A 1 79 ? 21.448 6.318 -20.096 1.00 78.81 79 CYS A C 1
ATOM 632 O O . CYS A 1 79 ? 22.436 5.756 -19.609 1.00 78.81 79 CYS A O 1
ATOM 634 N N . SER A 1 80 ? 20.451 5.650 -20.681 1.00 86.88 80 SER A N 1
ATOM 635 C CA . SER A 1 80 ? 20.505 4.207 -20.916 1.00 86.88 80 SER A CA 1
ATOM 636 C C . SER A 1 80 ? 21.632 3.838 -21.872 1.00 86.88 80 SER A C 1
ATOM 638 O O . SER A 1 80 ? 22.004 4.600 -22.763 1.00 86.88 80 SER A O 1
ATOM 640 N N . ASP A 1 81 ? 22.153 2.628 -21.700 1.00 89.75 81 ASP A N 1
ATOM 641 C CA . ASP A 1 81 ? 23.092 2.016 -22.626 1.00 89.75 81 ASP A CA 1
ATOM 642 C C . ASP A 1 81 ? 22.387 1.741 -23.959 1.00 89.75 81 ASP A C 1
ATOM 644 O O . ASP A 1 81 ? 21.619 0.786 -24.101 1.00 89.75 81 ASP A O 1
ATOM 648 N N . LYS A 1 82 ? 22.633 2.612 -24.939 1.00 90.38 82 LYS A N 1
ATOM 649 C CA . LYS A 1 82 ? 22.010 2.529 -26.260 1.00 90.38 82 LYS A CA 1
ATOM 650 C C . LYS A 1 82 ? 22.322 1.213 -26.963 1.00 90.38 82 LYS A C 1
ATOM 652 O O . LYS A 1 82 ? 21.450 0.675 -27.641 1.00 90.38 82 LYS A O 1
ATOM 657 N N . ASP A 1 83 ? 23.523 0.673 -26.787 1.00 92.62 83 ASP A N 1
ATOM 658 C CA . ASP A 1 83 ? 23.897 -0.592 -27.411 1.00 92.62 83 ASP A CA 1
ATOM 659 C C . ASP A 1 83 ? 23.207 -1.770 -26.724 1.00 92.62 83 ASP A C 1
ATOM 661 O O . ASP A 1 83 ? 22.826 -2.727 -27.392 1.00 92.62 83 ASP A O 1
ATOM 665 N N . ALA A 1 84 ? 22.962 -1.690 -25.412 1.00 93.00 84 ALA A N 1
ATOM 666 C CA . ALA A 1 84 ? 22.113 -2.665 -24.733 1.00 93.00 84 ALA A CA 1
ATOM 667 C C . ALA A 1 84 ? 20.670 -2.632 -25.260 1.00 93.00 84 ALA A C 1
ATOM 669 O O . ALA A 1 84 ? 20.114 -3.691 -25.534 1.00 93.00 84 ALA A O 1
ATOM 670 N N . VAL A 1 85 ? 20.083 -1.443 -25.458 1.00 94.25 85 VAL A N 1
ATOM 671 C CA . VAL A 1 85 ? 18.728 -1.330 -26.029 1.00 94.25 85 VAL A CA 1
ATOM 672 C C . VAL A 1 85 ? 18.686 -1.881 -27.454 1.00 94.25 85 VAL A C 1
ATOM 674 O O . VAL A 1 85 ? 17.793 -2.660 -27.770 1.00 94.25 85 VAL A O 1
ATOM 677 N N . LYS A 1 86 ? 19.667 -1.541 -28.303 1.00 95.75 86 LYS A N 1
ATOM 678 C CA . LYS A 1 86 ? 19.763 -2.089 -29.666 1.00 95.75 86 LYS A CA 1
ATOM 679 C C . LYS A 1 86 ? 19.803 -3.611 -29.664 1.00 95.75 86 LYS A C 1
ATOM 681 O O . LYS A 1 86 ? 19.031 -4.214 -30.392 1.00 95.75 86 LYS A O 1
ATOM 686 N N . ARG A 1 87 ? 20.654 -4.218 -28.826 1.00 96.62 87 ARG A N 1
ATOM 687 C CA . ARG A 1 87 ? 20.737 -5.683 -28.713 1.00 96.62 87 ARG A CA 1
ATOM 688 C C . ARG A 1 87 ? 19.396 -6.291 -28.319 1.00 96.62 87 ARG A C 1
ATOM 690 O O . ARG A 1 87 ? 18.953 -7.204 -28.989 1.00 96.62 87 ARG A O 1
ATOM 697 N N . ILE A 1 88 ? 18.707 -5.731 -27.323 1.00 97.00 88 ILE A N 1
ATOM 698 C CA . ILE A 1 88 ? 17.382 -6.223 -26.906 1.00 97.00 88 ILE A CA 1
ATOM 699 C C . ILE A 1 88 ? 16.374 -6.176 -28.054 1.00 97.00 88 ILE A C 1
ATOM 701 O O . ILE A 1 88 ? 15.632 -7.133 -28.254 1.00 97.00 88 ILE A O 1
ATOM 705 N N . LEU A 1 89 ? 16.339 -5.071 -28.803 1.00 96.88 89 LEU A N 1
ATOM 706 C CA . LEU A 1 89 ? 15.434 -4.937 -29.942 1.00 96.88 89 LEU A CA 1
ATOM 707 C C . LEU A 1 89 ? 15.815 -5.898 -31.076 1.00 96.88 89 LEU A C 1
ATOM 709 O O . LEU A 1 89 ? 14.930 -6.503 -31.666 1.00 96.88 89 LEU A O 1
ATOM 713 N N . SER A 1 90 ? 17.107 -6.089 -31.351 1.00 97.12 90 SER A N 1
ATOM 714 C CA . SER A 1 90 ? 17.587 -7.077 -32.322 1.00 97.12 90 SER A CA 1
ATOM 715 C C . SER A 1 90 ? 17.264 -8.513 -31.904 1.00 97.12 90 SER A C 1
ATOM 717 O O . SER A 1 90 ? 16.839 -9.296 -32.746 1.00 97.12 90 SER A O 1
ATOM 719 N N . ASP A 1 91 ? 17.395 -8.848 -30.620 1.00 97.38 91 ASP A N 1
ATOM 720 C CA . ASP A 1 91 ? 17.035 -10.163 -30.086 1.00 97.38 91 ASP A CA 1
ATOM 721 C C . ASP A 1 91 ? 15.524 -10.408 -30.197 1.00 97.38 91 ASP A C 1
ATOM 723 O O . ASP A 1 91 ? 15.102 -11.518 -30.509 1.00 97.38 91 ASP A O 1
ATOM 727 N N . ALA A 1 92 ? 14.707 -9.373 -29.981 1.00 97.06 92 ALA A N 1
ATOM 728 C CA . ALA A 1 92 ? 13.262 -9.442 -30.179 1.00 97.06 92 ALA A CA 1
ATOM 729 C C . ALA A 1 92 ? 12.890 -9.619 -31.660 1.00 97.06 92 ALA A C 1
ATOM 731 O O . ALA A 1 92 ? 11.957 -10.352 -31.972 1.00 97.06 92 ALA A O 1
ATOM 732 N N . VAL A 1 93 ? 13.639 -9.007 -32.585 1.00 97.81 93 VAL A N 1
ATOM 733 C CA . VAL A 1 93 ? 13.469 -9.252 -34.027 1.00 97.81 93 VAL A CA 1
ATOM 734 C C . VAL A 1 93 ? 13.861 -10.680 -34.399 1.00 97.81 93 VAL A C 1
ATOM 736 O O . VAL A 1 93 ? 13.126 -11.346 -35.121 1.00 97.81 93 VAL A O 1
ATOM 739 N N . ALA A 1 94 ? 14.986 -11.175 -33.881 1.00 97.19 94 ALA A N 1
ATOM 740 C CA . ALA A 1 94 ? 15.444 -12.541 -34.130 1.00 97.19 94 ALA A CA 1
ATOM 741 C C . ALA A 1 94 ? 14.488 -13.604 -33.562 1.00 97.19 94 ALA A C 1
ATOM 743 O O . ALA A 1 94 ? 14.402 -14.700 -34.105 1.00 97.19 94 ALA A O 1
ATOM 744 N N . ALA A 1 95 ? 13.770 -13.275 -32.487 1.00 96.94 95 ALA A N 1
ATOM 745 C CA . ALA A 1 95 ? 12.743 -14.119 -31.883 1.00 96.94 95 ALA A CA 1
ATOM 746 C C . ALA A 1 95 ? 11.350 -13.955 -32.522 1.00 96.94 95 ALA A C 1
ATOM 748 O O . ALA A 1 95 ? 10.385 -14.497 -31.993 1.00 96.94 95 ALA A O 1
ATOM 749 N N . GLU A 1 96 ? 11.229 -13.190 -33.614 1.00 96.31 96 GLU A N 1
ATOM 750 C CA . GLU A 1 96 ? 9.957 -12.887 -34.293 1.00 96.31 96 GLU A CA 1
ATOM 751 C C . GLU A 1 96 ? 8.923 -12.163 -33.398 1.00 96.31 96 GLU A C 1
ATOM 753 O O . GLU A 1 96 ? 7.735 -12.083 -33.711 1.00 96.31 96 GLU A O 1
ATOM 758 N N . GLU A 1 97 ? 9.375 -11.561 -32.292 1.00 96.06 97 GLU A N 1
ATOM 759 C CA . GLU A 1 97 ? 8.539 -10.776 -31.376 1.00 96.06 97 GLU A CA 1
ATOM 760 C C . GLU A 1 97 ? 8.226 -9.387 -31.965 1.00 96.06 97 GLU A C 1
ATOM 762 O O . GLU A 1 97 ? 7.157 -8.818 -31.720 1.00 96.06 97 GLU A O 1
ATOM 767 N N . LEU A 1 98 ? 9.156 -8.848 -32.761 1.00 96.62 98 LEU A N 1
ATOM 768 C CA . LEU A 1 98 ? 9.040 -7.593 -33.503 1.00 96.62 98 LEU A CA 1
ATOM 769 C C . LEU A 1 98 ? 9.503 -7.783 -34.952 1.00 96.62 98 LEU A C 1
ATOM 771 O O . LEU A 1 98 ? 10.425 -8.540 -35.230 1.00 96.62 98 LEU A O 1
ATOM 775 N N . SER A 1 99 ? 8.957 -7.006 -35.884 1.00 96.75 99 SER A N 1
ATOM 776 C CA . SER A 1 99 ? 9.606 -6.802 -37.182 1.00 96.75 99 SER A CA 1
ATOM 777 C C . SER A 1 99 ? 10.759 -5.802 -37.066 1.00 96.75 99 SER A C 1
ATOM 779 O O . SER A 1 99 ? 10.759 -4.929 -36.192 1.00 96.75 99 SER A O 1
ATOM 781 N N . GLN A 1 100 ? 11.715 -5.852 -37.998 1.00 96.44 100 GLN A N 1
ATOM 782 C CA . GLN A 1 100 ? 12.805 -4.869 -38.049 1.00 96.44 100 GLN A CA 1
ATOM 783 C C . GLN A 1 100 ? 12.268 -3.426 -38.086 1.00 96.44 100 GLN A C 1
ATOM 785 O O . GLN A 1 100 ? 12.722 -2.568 -37.336 1.00 96.44 100 GLN A O 1
ATOM 790 N N . ALA A 1 101 ? 11.204 -3.181 -38.857 1.00 94.50 101 ALA A N 1
ATOM 791 C CA . ALA A 1 101 ? 10.558 -1.872 -38.935 1.00 94.50 101 ALA A CA 1
ATOM 792 C C . ALA A 1 101 ? 9.879 -1.434 -37.618 1.00 94.50 101 ALA A C 1
ATOM 794 O O . ALA A 1 101 ? 9.700 -0.240 -37.374 1.00 94.50 101 ALA A O 1
ATOM 795 N N . GLN A 1 102 ? 9.447 -2.372 -36.769 1.00 95.12 102 GLN A N 1
ATOM 796 C CA . GLN A 1 102 ? 8.939 -2.071 -35.424 1.00 95.12 102 GLN A CA 1
ATOM 797 C C . GLN A 1 102 ? 10.088 -1.727 -34.470 1.00 95.12 102 GLN A C 1
ATOM 799 O O . GLN A 1 102 ? 10.010 -0.720 -33.768 1.00 95.12 102 GLN A O 1
ATOM 804 N N . ALA A 1 103 ? 11.176 -2.498 -34.490 1.00 95.19 103 ALA A N 1
ATOM 805 C CA . ALA A 1 103 ? 12.373 -2.215 -33.699 1.00 95.19 103 ALA A CA 1
ATOM 806 C C . ALA A 1 103 ? 12.985 -0.843 -34.041 1.00 95.19 103 ALA A C 1
ATOM 808 O O . ALA A 1 103 ? 13.260 -0.041 -33.143 1.00 95.19 103 ALA A O 1
ATOM 809 N N . ASP A 1 104 ? 13.108 -0.526 -35.331 1.00 93.38 104 ASP A N 1
ATOM 810 C CA . ASP A 1 104 ? 13.679 0.738 -35.809 1.00 93.38 104 ASP A CA 1
ATOM 811 C C . ASP A 1 104 ? 12.866 1.959 -35.356 1.00 93.38 104 ASP A C 1
ATOM 813 O O . ASP A 1 104 ? 13.431 3.022 -35.092 1.00 93.38 104 ASP A O 1
ATOM 817 N N . ARG A 1 105 ? 11.544 1.814 -35.195 1.00 93.75 105 ARG A N 1
ATOM 818 C CA . ARG A 1 105 ? 10.671 2.877 -34.671 1.00 93.75 105 ARG A CA 1
ATOM 819 C C . ARG A 1 105 ? 10.887 3.168 -33.192 1.00 93.75 105 ARG A C 1
ATOM 821 O O . ARG A 1 105 ? 10.657 4.296 -32.768 1.00 93.75 105 ARG A O 1
ATOM 828 N N . LEU A 1 106 ? 11.305 2.181 -32.403 1.00 93.50 106 LEU A N 1
ATOM 829 C CA . LEU A 1 106 ? 11.492 2.335 -30.956 1.00 93.50 106 LEU A CA 1
ATOM 830 C C . LEU A 1 106 ? 12.847 2.950 -30.610 1.00 93.50 106 LEU A C 1
ATOM 832 O O . LEU A 1 106 ? 12.963 3.660 -29.611 1.00 93.50 106 LEU A O 1
ATOM 836 N N . LEU A 1 107 ? 13.869 2.713 -31.436 1.00 90.75 107 LEU A N 1
ATOM 837 C CA . LEU A 1 107 ? 15.238 3.142 -31.161 1.00 90.75 107 LEU A CA 1
ATOM 838 C C . LEU A 1 107 ? 15.400 4.663 -30.919 1.00 90.75 107 LEU A C 1
ATOM 840 O O . LEU A 1 107 ? 16.131 5.022 -29.989 1.00 90.75 107 LEU A O 1
ATOM 844 N N . PRO A 1 108 ? 14.707 5.566 -31.647 1.00 91.25 108 PRO A N 1
ATOM 845 C CA . PRO A 1 108 ? 14.775 7.006 -31.395 1.00 91.25 108 PRO A CA 1
ATOM 846 C C . PRO A 1 108 ? 14.373 7.429 -29.976 1.00 91.25 108 PRO A C 1
ATOM 848 O O . PRO A 1 108 ? 14.848 8.457 -29.500 1.00 91.25 108 PRO A O 1
ATOM 851 N N . LEU A 1 109 ? 13.540 6.654 -29.263 1.00 89.69 109 LEU A N 1
ATOM 852 C CA . LEU A 1 109 ? 13.131 6.983 -27.888 1.00 89.69 109 LEU A CA 1
ATOM 853 C C . LEU A 1 109 ? 14.321 7.089 -26.933 1.00 89.69 109 LEU A C 1
ATOM 855 O O . LEU A 1 109 ? 14.303 7.895 -26.001 1.00 89.69 109 LEU A O 1
ATOM 859 N N . VAL A 1 110 ? 15.365 6.291 -27.161 1.00 87.88 110 VAL A N 1
ATOM 860 C CA . VAL A 1 110 ? 16.559 6.279 -26.307 1.00 87.88 110 VAL A CA 1
ATOM 861 C C . VAL A 1 110 ? 17.310 7.608 -26.405 1.00 87.88 110 VAL A C 1
ATOM 863 O O . VAL A 1 110 ? 17.830 8.091 -25.402 1.00 87.88 110 VAL A O 1
ATOM 866 N N . ASP A 1 111 ? 17.292 8.236 -27.582 1.00 86.88 111 ASP A N 1
ATOM 867 C CA . ASP A 1 111 ? 17.984 9.500 -27.857 1.00 86.88 111 ASP A CA 1
ATOM 868 C C . ASP A 1 111 ? 17.187 10.737 -27.415 1.00 86.88 111 ASP A C 1
ATOM 870 O O . ASP A 1 111 ? 17.742 11.830 -27.285 1.00 86.88 111 ASP A O 1
ATOM 874 N N . LEU A 1 112 ? 15.882 10.591 -27.168 1.00 86.38 112 LEU A N 1
ATOM 875 C CA . LEU A 1 112 ? 15.039 11.698 -26.726 1.00 86.38 112 LEU A CA 1
ATOM 876 C C . LEU A 1 112 ? 15.417 12.167 -25.315 1.00 86.38 112 LEU A C 1
ATOM 878 O O . LEU A 1 112 ? 15.621 11.376 -24.387 1.00 86.38 112 LEU A O 1
ATOM 882 N N . LYS A 1 113 ? 15.440 13.491 -25.137 1.00 82.81 113 LYS A N 1
ATOM 883 C CA . LYS A 1 113 ? 15.681 14.124 -23.839 1.00 82.81 113 LYS A CA 1
ATOM 884 C C . LYS A 1 113 ? 14.536 13.816 -22.872 1.00 82.81 113 LYS A C 1
ATOM 886 O O . LYS A 1 113 ? 13.367 13.908 -23.232 1.00 82.81 113 LYS A O 1
ATOM 891 N N . MET A 1 114 ? 14.885 13.492 -21.629 1.00 78.75 114 MET A N 1
ATOM 892 C CA . MET A 1 114 ? 13.913 13.264 -20.562 1.00 78.75 114 MET A CA 1
ATOM 893 C C . MET A 1 114 ? 13.197 14.556 -20.161 1.00 78.75 114 MET A C 1
ATOM 895 O O . MET A 1 114 ? 13.840 15.592 -19.962 1.00 78.75 114 MET A O 1
ATOM 899 N N . THR A 1 115 ? 11.881 14.469 -19.979 1.00 81.06 115 THR A N 1
ATOM 900 C CA . THR A 1 115 ? 11.084 15.492 -19.299 1.00 81.06 115 THR A CA 1
ATOM 901 C C . THR A 1 115 ? 10.726 15.019 -17.898 1.00 81.06 115 THR A C 1
ATOM 903 O O . THR A 1 115 ? 10.555 13.829 -17.640 1.00 81.06 115 THR A O 1
ATOM 906 N N . TYR A 1 116 ? 10.622 15.965 -16.972 1.00 76.69 116 TYR A N 1
ATOM 907 C CA . TYR A 1 116 ? 10.345 15.678 -15.573 1.00 76.69 116 TYR A CA 1
ATOM 908 C C . TYR A 1 116 ? 9.106 16.438 -15.124 1.00 76.69 116 TYR A C 1
ATOM 910 O O . TYR A 1 116 ? 8.842 17.541 -15.604 1.00 76.69 116 TYR A O 1
ATOM 918 N N . PHE A 1 117 ? 8.378 15.868 -14.171 1.00 71.94 117 PHE A N 1
ATOM 919 C CA . PHE A 1 117 ? 7.369 16.588 -13.409 1.00 71.94 117 PHE A CA 1
ATOM 920 C C . PHE A 1 117 ? 7.717 16.561 -11.925 1.00 71.94 117 PHE A C 1
ATOM 922 O O . PHE A 1 117 ? 8.192 15.553 -11.394 1.00 71.94 117 PHE A O 1
ATOM 929 N N . ASP A 1 118 ? 7.460 17.680 -11.259 1.00 70.31 118 ASP A N 1
ATOM 930 C CA . ASP A 1 118 ? 7.634 17.816 -9.821 1.00 70.31 118 ASP A CA 1
ATOM 931 C C . ASP A 1 118 ? 6.304 17.523 -9.114 1.00 70.31 118 ASP A C 1
ATOM 933 O O . ASP A 1 118 ? 5.225 17.931 -9.552 1.00 70.31 118 ASP A O 1
ATOM 937 N N . SER A 1 119 ? 6.367 16.788 -8.008 1.00 62.41 119 SER A N 1
ATOM 938 C CA . SER A 1 119 ? 5.216 16.500 -7.153 1.00 62.41 119 SER A CA 1
ATOM 939 C C . SER A 1 119 ? 5.585 16.671 -5.681 1.00 62.41 119 SER A C 1
ATOM 941 O O . SER A 1 119 ? 6.761 16.737 -5.324 1.00 62.41 119 SER A O 1
ATOM 943 N N . LYS A 1 120 ? 4.587 16.627 -4.788 1.00 51.47 120 LYS A N 1
ATOM 944 C CA . LYS A 1 120 ? 4.813 16.616 -3.329 1.00 51.47 120 LYS A CA 1
ATOM 945 C C . LYS A 1 120 ? 5.670 15.438 -2.829 1.00 51.47 120 LYS A C 1
ATOM 947 O O . LYS A 1 120 ? 6.071 15.435 -1.673 1.00 51.47 120 LYS A O 1
ATOM 952 N N . HIS A 1 121 ? 5.888 14.424 -3.670 1.00 53.41 121 HIS A N 1
ATOM 953 C CA . HIS A 1 121 ? 6.661 13.218 -3.368 1.00 53.41 121 HIS A CA 1
ATOM 954 C C . HIS A 1 121 ? 8.041 13.194 -4.048 1.00 53.41 121 HIS A C 1
ATOM 956 O O . HIS A 1 121 ? 8.720 12.175 -3.981 1.00 53.41 121 HIS A O 1
ATOM 962 N N . GLY A 1 122 ? 8.446 14.283 -4.710 1.00 59.84 122 GLY A N 1
ATOM 963 C CA . GLY A 1 122 ? 9.718 14.388 -5.430 1.00 59.84 122 GLY A CA 1
ATOM 964 C C . GLY A 1 122 ? 9.543 14.591 -6.933 1.00 59.84 122 GLY A C 1
ATOM 965 O O . GLY A 1 122 ? 8.420 14.775 -7.426 1.00 59.84 122 GLY A O 1
ATOM 966 N N . ARG A 1 123 ? 10.675 14.565 -7.641 1.00 66.25 123 ARG A N 1
ATOM 967 C CA . ARG A 1 123 ? 10.770 14.722 -9.097 1.00 66.25 123 ARG A CA 1
ATOM 968 C C . ARG A 1 123 ? 10.689 13.365 -9.792 1.00 66.25 123 ARG A C 1
ATOM 970 O O . ARG A 1 123 ? 11.291 12.393 -9.342 1.00 66.25 123 ARG A O 1
ATOM 977 N N . PHE A 1 124 ? 9.953 13.300 -10.898 1.00 68.75 124 PHE A N 1
ATOM 978 C CA . PHE A 1 124 ? 9.708 12.064 -11.640 1.00 68.75 124 PHE A CA 1
ATOM 979 C C . PHE A 1 124 ? 9.910 12.261 -13.140 1.00 68.75 124 PHE A C 1
ATOM 981 O O . PHE A 1 124 ? 9.382 13.212 -13.712 1.00 68.75 124 PHE A O 1
ATOM 988 N N . GLY A 1 125 ? 10.629 11.336 -13.781 1.00 73.38 125 GLY A N 1
ATOM 989 C CA . GLY A 1 125 ? 10.735 11.281 -15.240 1.00 73.38 125 GLY A CA 1
ATOM 990 C C . GLY A 1 125 ? 9.418 10.841 -15.885 1.00 73.38 125 GLY A C 1
ATOM 991 O O . GLY A 1 125 ? 8.741 9.942 -15.378 1.00 73.38 125 GLY A O 1
ATOM 992 N N . GLN A 1 126 ? 9.045 11.476 -16.992 1.00 78.12 126 GLN A N 1
ATOM 993 C CA . GLN A 1 126 ? 7.867 11.110 -17.779 1.00 78.12 126 GLN A CA 1
ATOM 994 C C . GLN A 1 126 ? 8.244 10.129 -18.898 1.00 78.12 126 GLN A C 1
ATOM 996 O O . GLN A 1 126 ? 9.298 10.290 -19.516 1.00 78.12 126 GLN A O 1
ATOM 1001 N N . PRO A 1 127 ? 7.390 9.135 -19.211 1.00 84.94 127 PRO A N 1
ATOM 1002 C CA . PRO A 1 127 ? 7.562 8.334 -20.415 1.00 84.94 127 PRO A CA 1
ATOM 1003 C C . PRO A 1 127 ? 7.595 9.225 -21.659 1.00 84.94 127 PRO A C 1
ATOM 1005 O O . PRO A 1 127 ? 6.749 10.106 -21.828 1.00 84.94 127 PRO A O 1
ATOM 1008 N N . LYS A 1 128 ? 8.579 8.976 -22.515 1.00 88.00 128 LYS A N 1
ATOM 1009 C CA . LYS A 1 128 ? 8.822 9.693 -23.761 1.00 88.00 128 LYS A CA 1
ATOM 1010 C C . LYS A 1 128 ? 7.837 9.230 -24.834 1.00 88.00 128 LYS A C 1
ATOM 1012 O O . LYS A 1 128 ? 7.379 8.087 -24.819 1.00 88.00 128 LYS A O 1
ATOM 1017 N N . GLU A 1 129 ? 7.564 10.113 -25.786 1.00 85.12 129 GLU A N 1
ATOM 1018 C CA . GLU A 1 129 ? 6.649 9.856 -26.899 1.00 85.12 129 GLU A CA 1
ATOM 1019 C C . GLU A 1 129 ? 7.362 9.928 -28.242 1.00 85.12 129 GLU A C 1
ATOM 1021 O O . GLU A 1 129 ? 8.211 10.796 -28.463 1.00 85.12 129 GLU A O 1
ATOM 1026 N N . LEU A 1 130 ? 6.964 9.053 -29.166 1.00 83.88 130 LEU A N 1
ATOM 1027 C CA . LEU A 1 130 ? 7.353 9.173 -30.564 1.00 83.88 130 LEU A CA 1
ATOM 1028 C C . LEU A 1 130 ? 6.570 10.311 -31.225 1.00 83.88 130 LEU A C 1
ATOM 1030 O O . LEU A 1 130 ? 5.339 10.342 -31.204 1.00 83.88 130 LEU A O 1
ATOM 1034 N N . SER A 1 131 ? 7.293 11.229 -31.865 1.00 75.31 131 SER A N 1
ATOM 1035 C CA . SER A 1 131 ? 6.697 12.309 -32.659 1.00 75.31 131 SER A CA 1
ATOM 1036 C C . SER A 1 131 ? 6.204 11.836 -34.032 1.00 75.31 131 SER A C 1
ATOM 1038 O O . SER A 1 131 ? 5.336 12.473 -34.625 1.00 75.31 131 SER A O 1
ATOM 1040 N N . ARG A 1 132 ? 6.749 10.727 -34.554 1.00 75.12 132 ARG A N 1
ATOM 1041 C CA . ARG A 1 132 ? 6.382 10.095 -35.832 1.00 75.12 132 ARG A CA 1
ATOM 1042 C C . ARG A 1 132 ? 6.495 8.576 -35.719 1.00 75.12 132 ARG A C 1
ATOM 1044 O O . ARG A 1 132 ? 7.334 8.084 -34.975 1.00 75.12 132 ARG A O 1
ATOM 1051 N N . GLY A 1 133 ? 5.683 7.849 -36.490 1.00 75.88 133 GLY A N 1
ATOM 1052 C CA . GLY A 1 133 ? 5.727 6.382 -36.515 1.00 75.88 133 GLY A CA 1
ATOM 1053 C C . GLY A 1 133 ? 5.137 5.727 -35.265 1.00 75.88 133 GLY A C 1
ATOM 1054 O O . GLY A 1 133 ? 5.634 4.692 -34.835 1.00 75.88 133 GLY A O 1
ATOM 1055 N N . GLN A 1 134 ? 4.101 6.329 -34.672 1.00 84.38 134 GLN A N 1
ATOM 1056 C CA . GLN A 1 134 ? 3.388 5.730 -33.544 1.00 84.38 134 GLN A CA 1
ATOM 1057 C C . GLN A 1 134 ? 2.816 4.363 -33.926 1.00 84.38 134 GLN A C 1
ATOM 1059 O O . GLN A 1 134 ? 2.387 4.144 -35.063 1.00 84.38 134 GLN A O 1
ATOM 1064 N N . PHE A 1 135 ? 2.831 3.450 -32.964 1.00 91.38 135 PHE A N 1
ATOM 1065 C CA . PHE A 1 135 ? 2.228 2.136 -33.116 1.00 91.38 135 PHE A CA 1
ATOM 1066 C C . PHE A 1 135 ? 0.705 2.253 -33.127 1.00 91.38 135 PHE A C 1
ATOM 1068 O O . PHE A 1 135 ? 0.126 3.194 -32.579 1.00 91.38 135 PHE A O 1
ATOM 1075 N N . ARG A 1 136 ? 0.050 1.286 -33.761 1.00 89.38 136 ARG A N 1
ATOM 1076 C CA . ARG A 1 136 ? -1.409 1.160 -33.757 1.00 89.38 136 ARG A CA 1
ATOM 1077 C C . ARG A 1 136 ? -1.863 0.205 -32.658 1.00 89.38 136 ARG A C 1
ATOM 1079 O O . ARG A 1 136 ? -1.116 -0.674 -32.226 1.00 89.38 136 ARG A O 1
ATOM 1086 N N . GLN A 1 137 ? -3.124 0.342 -32.258 1.00 87.94 137 GLN A N 1
ATOM 1087 C CA . GLN A 1 137 ? -3.757 -0.605 -31.347 1.00 87.94 137 GLN A CA 1
ATOM 1088 C C . GLN A 1 137 ? -3.670 -2.026 -31.902 1.00 87.94 137 GLN A 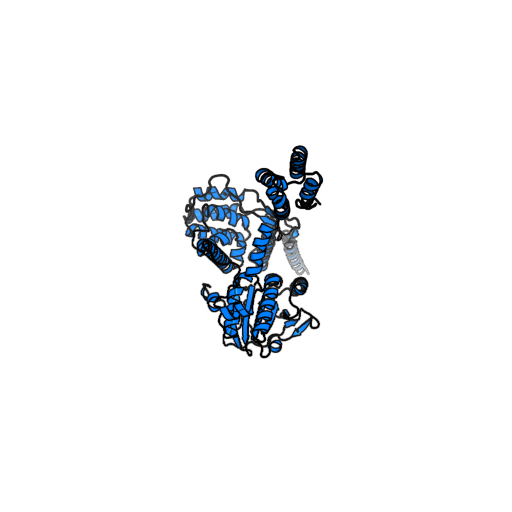C 1
ATOM 1090 O O . GLN A 1 137 ? -4.027 -2.274 -33.052 1.00 87.94 137 GLN A O 1
ATOM 1095 N N . GLY A 1 138 ? -3.184 -2.948 -31.070 1.00 84.88 138 GLY A N 1
ATOM 1096 C CA . GLY A 1 138 ? -3.055 -4.361 -31.426 1.00 84.88 138 GLY A CA 1
ATOM 1097 C C . GLY A 1 138 ? -1.945 -4.672 -32.432 1.00 84.88 138 GLY A C 1
ATOM 1098 O O . GLY A 1 138 ? -1.837 -5.817 -32.852 1.00 84.88 138 GLY A O 1
ATOM 1099 N N . GLU A 1 139 ? -1.108 -3.697 -32.805 1.00 92.56 139 GLU A N 1
ATOM 1100 C CA . GLU A 1 139 ? -0.014 -3.920 -33.756 1.00 92.56 139 GLU A CA 1
ATOM 1101 C C . GLU A 1 139 ? 1.025 -4.927 -33.240 1.00 92.56 139 GLU A C 1
ATOM 1103 O O . GLU A 1 139 ? 1.598 -5.680 -34.023 1.00 92.56 139 GLU A O 1
ATOM 1108 N N . ILE A 1 140 ? 1.251 -4.947 -31.924 1.00 93.44 140 ILE A N 1
ATOM 1109 C CA . ILE A 1 140 ? 2.070 -5.948 -31.234 1.00 93.44 140 ILE A CA 1
ATOM 1110 C C . ILE A 1 140 ? 1.144 -6.801 -30.376 1.00 93.44 140 ILE A C 1
ATOM 1112 O O . ILE A 1 140 ? 0.328 -6.254 -29.631 1.00 93.44 140 ILE A O 1
ATOM 1116 N N . THR A 1 141 ? 1.273 -8.125 -30.452 1.00 91.38 141 THR A N 1
ATOM 1117 C CA . THR A 1 141 ? 0.469 -9.065 -29.657 1.00 91.38 141 THR A CA 1
ATOM 1118 C C . THR A 1 141 ? 0.772 -8.933 -28.161 1.00 91.38 141 THR A C 1
ATOM 1120 O O . THR A 1 141 ? 1.839 -8.468 -27.763 1.00 91.38 141 THR A O 1
ATOM 1123 N N . ALA A 1 142 ? -0.164 -9.339 -27.299 1.00 88.88 142 ALA A N 1
ATOM 1124 C CA . ALA A 1 142 ? 0.042 -9.292 -25.848 1.00 88.88 142 ALA A CA 1
ATOM 1125 C C . ALA A 1 142 ? 1.244 -10.135 -25.391 1.00 88.88 142 ALA A C 1
ATOM 1127 O O . ALA A 1 142 ? 2.003 -9.694 -24.531 1.00 88.88 142 ALA A O 1
ATOM 1128 N N . GLU A 1 143 ? 1.436 -11.302 -26.005 1.00 91.44 143 GLU A N 1
ATOM 1129 C CA . GLU A 1 143 ? 2.568 -12.193 -25.752 1.00 91.44 143 GLU A CA 1
ATOM 1130 C C . GLU A 1 143 ? 3.902 -11.529 -26.109 1.00 91.44 143 GLU A C 1
ATOM 1132 O O . GLU A 1 143 ? 4.787 -11.440 -25.262 1.00 91.44 143 GLU A O 1
ATOM 1137 N N . ASN A 1 144 ? 4.013 -10.936 -27.301 1.00 94.88 144 ASN A N 1
ATOM 1138 C CA . ASN A 1 144 ? 5.246 -10.272 -27.728 1.00 94.88 144 ASN A CA 1
ATOM 1139 C C . ASN A 1 144 ? 5.558 -9.036 -26.869 1.00 94.88 144 ASN A C 1
ATOM 1141 O O . ASN A 1 144 ? 6.722 -8.759 -26.575 1.00 94.88 144 ASN A O 1
ATOM 1145 N N . ARG A 1 145 ? 4.528 -8.301 -26.417 1.00 94.06 145 ARG A N 1
ATOM 1146 C CA . ARG A 1 145 ? 4.709 -7.202 -25.451 1.00 94.06 145 ARG A CA 1
ATOM 1147 C C . ARG A 1 145 ? 5.287 -7.706 -24.133 1.00 94.06 145 ARG A C 1
ATOM 1149 O O . ARG A 1 145 ? 6.164 -7.049 -23.579 1.00 94.06 145 ARG A O 1
ATOM 1156 N N . GLU A 1 146 ? 4.794 -8.834 -23.629 1.00 90.88 146 GLU A N 1
ATOM 1157 C CA . GLU A 1 146 ? 5.281 -9.433 -22.387 1.00 90.88 146 GLU A CA 1
ATOM 1158 C C . GLU A 1 146 ? 6.731 -9.906 -22.538 1.00 90.88 146 GLU A C 1
ATOM 1160 O O . GLU A 1 146 ? 7.577 -9.529 -21.729 1.00 90.88 146 GLU A O 1
ATOM 1165 N N . SER A 1 147 ? 7.055 -10.634 -23.608 1.00 94.25 147 SER A N 1
ATOM 1166 C CA . SER A 1 147 ? 8.425 -11.085 -23.880 1.00 94.25 147 SER A CA 1
ATOM 1167 C C . SER A 1 147 ? 9.405 -9.914 -23.965 1.00 94.25 147 SER A C 1
ATOM 1169 O O . SER A 1 147 ? 10.441 -9.916 -23.288 1.00 94.25 147 SER A O 1
ATOM 1171 N N . LEU A 1 148 ? 9.052 -8.850 -24.699 1.00 94.88 148 LEU A N 1
ATOM 1172 C CA . LEU A 1 148 ? 9.901 -7.663 -24.781 1.00 94.88 148 LEU A CA 1
ATOM 1173 C C . LEU A 1 148 ? 10.029 -6.956 -23.426 1.00 94.88 148 LEU A C 1
ATOM 1175 O O . LEU A 1 148 ? 11.123 -6.518 -23.056 1.00 94.88 148 LEU A O 1
ATOM 1179 N N . TYR A 1 149 ? 8.941 -6.870 -22.659 1.00 93.19 149 TYR A N 1
ATOM 1180 C CA . TYR A 1 149 ? 8.968 -6.302 -21.315 1.00 93.19 149 TYR A CA 1
ATOM 1181 C C . TYR A 1 149 ? 9.943 -7.047 -20.400 1.00 93.19 149 TYR A C 1
ATOM 1183 O O . TYR A 1 149 ? 10.748 -6.406 -19.723 1.00 93.19 149 TYR A O 1
ATOM 1191 N N . GLN A 1 150 ? 9.942 -8.382 -20.424 1.00 91.75 150 GLN A N 1
ATOM 1192 C CA . GLN A 1 150 ? 10.862 -9.190 -19.621 1.00 91.75 150 GLN A CA 1
ATOM 1193 C C . GLN A 1 150 ? 12.329 -8.926 -19.986 1.00 91.75 150 GLN A C 1
ATOM 1195 O O . GLN A 1 150 ? 13.160 -8.724 -19.095 1.00 91.75 150 GLN A O 1
ATOM 1200 N N . ARG A 1 151 ? 12.652 -8.818 -21.284 1.00 94.69 151 ARG A N 1
ATOM 1201 C CA . ARG A 1 151 ? 14.007 -8.459 -21.752 1.00 94.69 151 ARG A CA 1
ATOM 1202 C C . ARG A 1 151 ? 14.433 -7.074 -21.250 1.00 94.69 151 ARG A C 1
ATOM 1204 O O . ARG A 1 151 ? 15.544 -6.900 -20.741 1.00 94.69 151 ARG A O 1
ATOM 1211 N N . LEU A 1 152 ? 13.540 -6.089 -21.351 1.00 93.62 152 LEU A N 1
ATOM 1212 C CA . LEU A 1 152 ? 13.779 -4.718 -20.891 1.00 93.62 152 LEU A CA 1
ATOM 1213 C C . LEU A 1 152 ? 13.963 -4.640 -19.370 1.00 93.62 152 LEU A C 1
ATOM 1215 O O . LEU A 1 152 ? 14.855 -3.935 -18.891 1.00 93.62 152 LEU A O 1
ATOM 1219 N N . ILE A 1 153 ? 13.157 -5.380 -18.606 1.00 89.56 153 ILE A N 1
ATOM 1220 C CA . ILE A 1 153 ? 13.260 -5.449 -17.147 1.00 89.56 153 ILE A CA 1
ATOM 1221 C C . ILE A 1 153 ? 14.565 -6.109 -16.720 1.00 89.56 153 ILE A C 1
ATOM 1223 O O . ILE A 1 153 ? 15.225 -5.574 -15.832 1.00 89.56 153 ILE A O 1
ATOM 1227 N N . ALA A 1 154 ? 14.986 -7.199 -17.360 1.00 90.19 154 ALA A N 1
ATOM 1228 C CA . ALA A 1 154 ? 16.265 -7.841 -17.061 1.00 90.19 154 ALA A CA 1
ATOM 1229 C C . ALA A 1 154 ? 17.444 -6.871 -17.271 1.00 90.19 154 ALA A C 1
ATOM 1231 O O . ALA A 1 154 ? 18.277 -6.674 -16.385 1.00 90.19 154 ALA A O 1
ATOM 1232 N N . ALA A 1 155 ? 17.472 -6.161 -18.400 1.00 91.00 155 ALA A N 1
ATOM 1233 C CA . ALA A 1 155 ? 18.512 -5.169 -18.668 1.00 91.00 155 ALA A CA 1
ATOM 1234 C C . ALA A 1 155 ? 18.457 -3.960 -17.716 1.00 91.00 155 ALA A C 1
ATOM 1236 O O . ALA A 1 155 ? 19.490 -3.396 -17.343 1.00 91.00 155 ALA A O 1
ATOM 1237 N N . ASN A 1 156 ? 17.262 -3.558 -17.287 1.00 89.75 156 ASN A N 1
ATOM 1238 C CA . ASN A 1 156 ? 17.088 -2.543 -16.257 1.00 89.75 156 ASN A CA 1
ATOM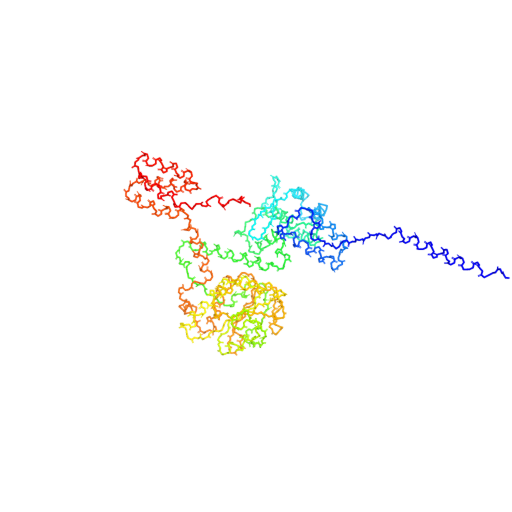 1239 C C . ASN A 1 156 ? 17.579 -3.024 -14.879 1.00 89.75 156 ASN A C 1
ATOM 1241 O O . ASN A 1 156 ? 18.221 -2.255 -14.155 1.00 89.75 156 ASN A O 1
ATOM 1245 N N . GLN A 1 157 ? 17.344 -4.291 -14.530 1.00 85.88 157 GLN A N 1
ATOM 1246 C CA . GLN A 1 157 ? 17.849 -4.917 -13.307 1.00 85.88 157 GLN A CA 1
ATOM 1247 C C . GLN A 1 157 ? 19.383 -4.972 -13.277 1.00 85.88 157 GLN A C 1
ATOM 1249 O O . GLN A 1 157 ? 19.971 -4.772 -12.217 1.00 85.88 157 GLN A O 1
ATOM 1254 N N . ASP A 1 158 ? 20.019 -5.116 -14.439 1.00 85.88 158 ASP A N 1
ATOM 1255 C CA . ASP A 1 158 ? 21.474 -5.025 -14.618 1.00 85.88 158 ASP A CA 1
ATOM 1256 C C . ASP A 1 158 ? 22.014 -3.579 -14.609 1.00 85.88 158 ASP A C 1
ATOM 1258 O O . ASP A 1 158 ? 23.215 -3.351 -14.762 1.00 85.88 158 ASP A O 1
ATOM 1262 N N . GLY A 1 159 ? 21.143 -2.572 -14.484 1.00 82.62 159 GLY A N 1
ATOM 1263 C CA . GLY A 1 159 ? 21.512 -1.153 -14.507 1.00 82.62 159 GLY A CA 1
ATOM 1264 C C . GLY A 1 159 ? 21.843 -0.593 -15.897 1.00 82.62 159 GLY A C 1
ATOM 1265 O O . GLY A 1 159 ? 22.258 0.566 -15.998 1.00 82.62 159 GLY A O 1
ATOM 1266 N N . LYS A 1 160 ? 21.637 -1.381 -16.963 1.00 87.50 160 LYS A N 1
ATOM 1267 C CA . LYS A 1 160 ? 21.937 -1.007 -18.357 1.00 87.50 160 LYS A CA 1
ATOM 1268 C C . LYS A 1 160 ? 20.908 -0.033 -18.931 1.00 87.50 160 LYS A C 1
ATOM 1270 O O . LYS A 1 160 ? 21.263 0.803 -19.753 1.00 87.50 160 LYS A O 1
ATOM 1275 N N . ILE A 1 161 ? 19.652 -0.126 -18.498 1.00 89.19 161 ILE A N 1
ATOM 1276 C CA . ILE A 1 161 ? 18.538 0.700 -18.990 1.00 89.19 161 ILE A CA 1
ATOM 1277 C C . ILE A 1 161 ? 17.852 1.388 -17.811 1.00 89.19 161 ILE A C 1
ATOM 1279 O O . ILE A 1 161 ? 17.756 0.814 -16.730 1.00 89.19 161 ILE A O 1
ATOM 1283 N N . HIS A 1 162 ? 17.364 2.609 -18.004 1.00 85.38 162 HIS A N 1
ATOM 1284 C CA . HIS A 1 162 ? 16.582 3.352 -17.020 1.00 85.38 162 HIS A CA 1
ATOM 1285 C C . HIS A 1 162 ? 15.109 2.935 -16.993 1.00 85.38 162 HIS A C 1
ATOM 1287 O O . HIS A 1 162 ? 14.523 2.597 -18.019 1.00 85.38 162 HIS A O 1
ATOM 1293 N N . ASP A 1 163 ? 14.477 3.057 -15.822 1.00 82.94 163 ASP A N 1
ATOM 1294 C CA . ASP A 1 163 ? 13.057 2.724 -15.635 1.00 82.94 163 ASP A CA 1
ATOM 1295 C C . ASP A 1 163 ? 12.154 3.503 -16.607 1.00 82.94 163 ASP A C 1
ATOM 1297 O O . ASP A 1 163 ? 11.185 2.968 -17.140 1.00 82.94 163 ASP A O 1
ATOM 1301 N N . PHE A 1 164 ? 12.489 4.766 -16.877 1.00 84.06 164 PHE A N 1
ATOM 1302 C CA . PHE A 1 164 ? 11.724 5.594 -17.802 1.00 84.06 164 PHE A CA 1
ATOM 1303 C C . PHE A 1 164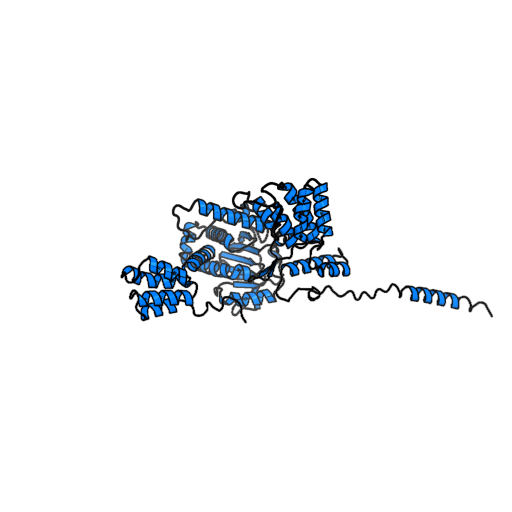 ? 11.855 5.144 -19.259 1.00 84.06 164 PHE A C 1
ATOM 1305 O O . PHE A 1 164 ? 10.904 5.319 -20.012 1.00 84.06 164 PHE A O 1
ATOM 1312 N N . ASP A 1 165 ? 12.986 4.568 -19.680 1.00 89.06 165 ASP A N 1
ATOM 1313 C CA . ASP A 1 165 ? 13.173 4.114 -21.064 1.00 89.06 165 ASP A CA 1
ATOM 1314 C C . ASP A 1 165 ? 12.415 2.809 -21.291 1.00 89.06 165 ASP A C 1
ATOM 1316 O O . ASP A 1 165 ? 11.761 2.658 -22.321 1.00 89.06 165 ASP A O 1
ATOM 1320 N N . VAL A 1 166 ? 12.386 1.931 -20.281 1.00 91.88 166 VAL A N 1
ATOM 1321 C CA . VAL A 1 166 ? 11.477 0.777 -20.262 1.00 91.88 166 VAL A CA 1
ATOM 1322 C C . VAL A 1 166 ? 10.029 1.255 -20.396 1.00 91.88 166 VAL A C 1
ATOM 1324 O O . VAL A 1 166 ? 9.332 0.834 -21.315 1.00 91.88 166 VAL A O 1
ATOM 1327 N N . ALA A 1 167 ? 9.589 2.187 -19.544 1.00 90.88 167 ALA A N 1
ATOM 1328 C CA . ALA A 1 167 ? 8.222 2.706 -19.592 1.00 90.88 167 ALA A CA 1
ATOM 1329 C C . ALA A 1 167 ? 7.896 3.398 -20.929 1.00 90.88 167 ALA A C 1
ATOM 1331 O O . ALA A 1 167 ? 6.784 3.261 -21.428 1.00 90.88 167 ALA A O 1
ATOM 1332 N N . SER A 1 168 ? 8.855 4.113 -21.525 1.00 92.19 168 SER A N 1
ATOM 1333 C CA . SER A 1 168 ? 8.688 4.799 -22.815 1.00 92.19 168 SER A CA 1
ATOM 1334 C C . SER A 1 168 ? 8.479 3.808 -23.954 1.00 92.19 168 SER A C 1
ATOM 1336 O O . SER A 1 168 ? 7.544 3.971 -24.734 1.00 92.19 168 SER A O 1
ATOM 1338 N N . ILE A 1 169 ? 9.314 2.765 -24.028 1.00 94.25 169 ILE A N 1
ATOM 1339 C CA . ILE A 1 169 ? 9.186 1.710 -25.038 1.00 94.25 169 ILE A CA 1
ATOM 1340 C C . ILE A 1 169 ? 7.848 0.996 -24.860 1.00 94.25 169 ILE A C 1
ATOM 1342 O O . ILE A 1 169 ? 7.066 0.927 -25.805 1.00 94.25 169 ILE A O 1
ATOM 1346 N N . MET A 1 170 ? 7.535 0.552 -23.639 1.00 94.25 170 MET A N 1
ATOM 1347 C CA . MET A 1 170 ? 6.284 -0.155 -23.364 1.00 94.25 170 MET A CA 1
ATOM 1348 C C . MET A 1 170 ? 5.054 0.690 -23.688 1.00 94.25 170 MET A C 1
ATOM 1350 O O . MET A 1 170 ? 4.093 0.168 -24.246 1.00 94.25 170 MET A O 1
ATOM 1354 N N . LYS A 1 171 ? 5.089 1.997 -23.413 1.00 92.19 171 LYS A N 1
ATOM 1355 C CA . LYS A 1 171 ? 3.991 2.904 -23.760 1.00 92.19 171 LYS A CA 1
ATOM 1356 C C . LYS A 1 171 ? 3.680 2.901 -25.254 1.00 92.19 171 LYS A C 1
ATOM 1358 O O . LYS A 1 171 ? 2.507 2.891 -25.609 1.00 92.19 171 LYS A O 1
ATOM 1363 N N . GLN A 1 172 ? 4.702 2.852 -26.111 1.00 93.44 172 GLN A N 1
ATOM 1364 C CA . GLN A 1 172 ? 4.481 2.751 -27.554 1.00 93.44 172 GLN A CA 1
ATOM 1365 C C . GLN A 1 172 ? 3.855 1.407 -27.933 1.00 93.44 172 GLN A C 1
ATOM 1367 O O . GLN A 1 172 ? 2.927 1.377 -28.729 1.00 93.44 172 GLN A O 1
ATOM 1372 N N . LEU A 1 173 ? 4.291 0.297 -27.335 1.00 93.25 173 LEU A N 1
ATOM 1373 C CA . LEU A 1 173 ? 3.718 -1.017 -27.659 1.00 93.25 173 LEU A CA 1
ATOM 1374 C C . LEU A 1 173 ? 2.255 -1.158 -27.223 1.00 93.25 173 LEU A C 1
ATOM 1376 O O . LEU A 1 173 ? 1.504 -1.928 -27.815 1.00 93.25 173 LEU A O 1
ATOM 1380 N N . TYR A 1 174 ? 1.858 -0.429 -26.182 1.00 92.19 174 TYR A N 1
ATOM 1381 C CA . TYR A 1 174 ? 0.480 -0.337 -25.703 1.00 92.19 174 TYR A CA 1
ATOM 1382 C C . TYR A 1 174 ? -0.298 0.824 -26.345 1.00 92.19 174 TYR A C 1
ATOM 1384 O O . TYR A 1 174 ? -1.313 1.260 -25.800 1.00 92.19 174 TYR A O 1
ATOM 1392 N N . ALA A 1 175 ? 0.145 1.351 -27.490 1.00 89.88 175 ALA A N 1
ATOM 1393 C CA . ALA A 1 175 ? -0.578 2.410 -28.184 1.00 89.88 175 ALA A CA 1
ATOM 1394 C C . ALA A 1 175 ? -2.040 2.009 -28.441 1.00 89.88 175 ALA A C 1
ATOM 1396 O O . ALA A 1 175 ? -2.327 0.908 -28.906 1.00 89.88 175 ALA A O 1
ATOM 1397 N N . GLY A 1 176 ? -2.973 2.902 -28.104 1.00 82.56 176 GLY A N 1
ATOM 1398 C CA . GLY A 1 176 ? -4.410 2.644 -28.225 1.00 82.56 176 GLY A CA 1
ATOM 1399 C C . GLY A 1 176 ? -4.968 1.592 -27.258 1.00 82.56 176 GLY A C 1
ATOM 1400 O O . GLY A 1 176 ? -6.107 1.173 -27.436 1.00 82.56 176 GLY A O 1
ATOM 1401 N N . PHE A 1 177 ? -4.207 1.150 -26.250 1.00 86.62 177 PHE A N 1
ATOM 1402 C CA . PHE A 1 177 ? -4.733 0.293 -25.188 1.00 86.62 177 PHE A CA 1
ATOM 1403 C C . PHE A 1 177 ? -5.796 1.043 -24.382 1.00 86.62 177 PHE A C 1
ATOM 1405 O O . PHE A 1 177 ? -5.538 2.117 -23.834 1.00 86.62 177 PHE A O 1
ATOM 1412 N N . ASP A 1 178 ? -6.988 0.462 -24.302 1.00 83.88 178 ASP A N 1
ATOM 1413 C CA . ASP A 1 178 ? -8.099 1.023 -23.550 1.00 83.88 178 ASP A CA 1
ATOM 1414 C C . ASP A 1 178 ? -8.235 0.318 -22.198 1.00 83.88 178 ASP A C 1
ATOM 1416 O O . ASP A 1 178 ? -8.756 -0.794 -22.084 1.00 83.88 178 ASP A O 1
ATOM 1420 N N . GLU A 1 179 ? -7.783 1.006 -21.147 1.00 80.81 179 GLU A N 1
ATOM 1421 C CA . GLU A 1 179 ? -7.902 0.528 -19.770 1.00 80.81 179 GLU A CA 1
ATOM 1422 C C . GLU A 1 179 ? -9.359 0.283 -19.336 1.00 80.81 179 GLU A C 1
ATOM 1424 O O . GLU A 1 179 ? -9.587 -0.458 -18.381 1.00 80.81 179 GLU A O 1
ATOM 1429 N N . GLN A 1 180 ? -10.352 0.898 -19.991 1.00 75.56 180 GLN A N 1
ATOM 1430 C CA . GLN A 1 180 ? -11.760 0.769 -19.609 1.00 75.56 180 GLN A CA 1
ATOM 1431 C C . GLN A 1 180 ? -12.375 -0.538 -20.101 1.00 75.56 180 GLN A C 1
ATOM 1433 O O . GLN A 1 180 ? -13.181 -1.132 -19.381 1.00 75.56 180 GLN A O 1
ATOM 1438 N N . THR A 1 181 ? -11.962 -1.023 -21.270 1.00 80.75 181 THR A N 1
ATOM 1439 C CA . THR A 1 181 ? -12.546 -2.205 -21.922 1.00 80.75 181 THR A CA 1
ATOM 1440 C C . THR A 1 181 ? -11.686 -3.468 -21.801 1.00 80.75 181 THR A C 1
ATOM 1442 O O . THR A 1 181 ? -12.238 -4.565 -21.794 1.00 80.75 181 THR A O 1
ATOM 1445 N N . ALA A 1 182 ? -10.364 -3.351 -21.632 1.00 79.62 182 ALA A N 1
ATOM 1446 C CA . ALA A 1 182 ? -9.453 -4.503 -21.544 1.00 79.62 182 ALA A CA 1
ATOM 1447 C C . ALA A 1 182 ? -9.585 -5.289 -20.222 1.00 79.62 182 ALA A C 1
ATOM 1449 O O . ALA A 1 182 ? -9.806 -4.648 -19.204 1.00 79.62 182 ALA A O 1
ATOM 1450 N N . PRO A 1 183 ? -9.388 -6.621 -20.151 1.00 82.38 183 PRO A N 1
ATOM 1451 C CA . PRO A 1 183 ? -9.443 -7.406 -18.903 1.00 82.38 183 PRO A CA 1
ATOM 1452 C C . PRO A 1 183 ? -8.573 -6.842 -17.768 1.00 82.38 183 PRO A C 1
ATOM 1454 O O . PRO A 1 183 ? -7.569 -6.174 -18.012 1.00 82.38 183 PRO A O 1
ATOM 1457 N N . VAL A 1 184 ? -8.952 -7.068 -16.505 1.00 74.62 184 VAL A N 1
ATOM 1458 C CA . VAL A 1 184 ? -8.290 -6.397 -15.366 1.00 74.62 184 VAL A CA 1
ATOM 1459 C C . VAL A 1 184 ? -6.832 -6.827 -15.223 1.00 74.62 184 VAL A C 1
ATOM 1461 O O . VAL A 1 184 ? -5.960 -6.023 -14.894 1.00 74.62 184 VAL A O 1
ATOM 1464 N N . GLU A 1 185 ? -6.568 -8.084 -15.535 1.00 79.00 185 GLU A N 1
ATOM 1465 C CA . GLU A 1 185 ? -5.253 -8.701 -15.559 1.00 79.00 185 GLU A CA 1
ATOM 1466 C C . GLU A 1 185 ? -4.362 -8.012 -16.603 1.00 79.00 185 GLU A C 1
ATOM 1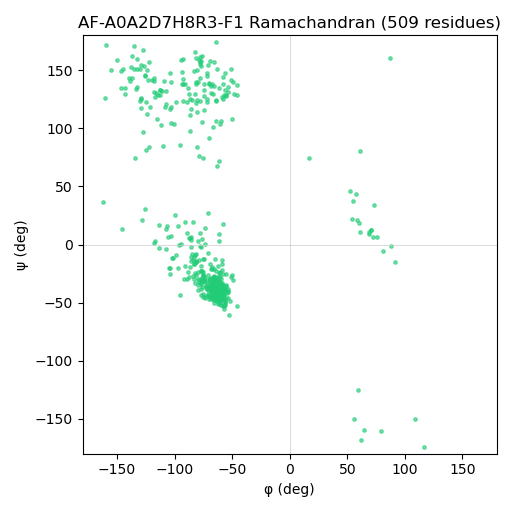468 O O . GLU A 1 185 ? -3.194 -7.722 -16.338 1.00 79.00 185 GLU A O 1
ATOM 1473 N N . GLU A 1 186 ? -4.918 -7.655 -17.765 1.00 81.62 186 GLU A N 1
ATOM 1474 C CA . GLU A 1 186 ? -4.198 -6.894 -18.790 1.00 81.62 186 GLU A CA 1
ATOM 1475 C C . GLU A 1 186 ? -3.959 -5.442 -18.376 1.00 81.62 186 GLU A C 1
ATOM 1477 O O . GLU A 1 186 ? -2.864 -4.920 -18.586 1.00 81.62 186 GLU A O 1
ATOM 1482 N N . VAL A 1 187 ? -4.932 -4.797 -17.724 1.00 81.94 187 VAL A N 1
ATOM 1483 C CA . VAL A 1 187 ? -4.752 -3.451 -17.152 1.00 81.94 187 VAL A CA 1
ATOM 1484 C C . VAL A 1 187 ? -3.631 -3.458 -16.112 1.00 81.94 187 VAL A C 1
ATOM 1486 O O . VAL A 1 187 ? -2.825 -2.526 -16.047 1.00 81.94 187 VAL A O 1
ATOM 1489 N N . ALA A 1 188 ? -3.538 -4.520 -15.311 1.00 78.56 188 ALA A N 1
ATOM 1490 C CA . ALA A 1 188 ? -2.488 -4.666 -14.319 1.00 78.56 188 ALA A CA 1
ATOM 1491 C C . ALA A 1 188 ? -1.102 -4.808 -14.963 1.00 78.56 188 ALA A C 1
ATOM 1493 O O . ALA A 1 188 ? -0.164 -4.112 -14.562 1.00 78.56 188 ALA A O 1
ATOM 1494 N N . LYS A 1 189 ? -0.989 -5.647 -16.001 1.00 84.06 189 LYS A N 1
ATOM 1495 C CA . LYS A 1 189 ? 0.236 -5.796 -16.802 1.00 84.06 189 LYS A CA 1
ATOM 1496 C C . LYS A 1 189 ? 0.643 -4.476 -17.454 1.00 84.06 189 LYS A C 1
ATOM 1498 O O . LYS A 1 189 ? 1.786 -4.053 -17.303 1.00 84.06 189 LYS A O 1
ATOM 1503 N N . TYR A 1 190 ? -0.299 -3.773 -18.081 1.00 86.62 190 TYR A N 1
ATOM 1504 C CA . TYR A 1 190 ? -0.080 -2.451 -18.670 1.00 86.62 190 TYR A CA 1
ATOM 1505 C C . TYR A 1 190 ? 0.461 -1.443 -17.644 1.00 86.62 190 TYR A C 1
ATOM 1507 O O . TYR A 1 190 ? 1.497 -0.811 -17.859 1.00 86.62 190 TYR A O 1
ATOM 1515 N N . ARG A 1 191 ? -0.180 -1.330 -16.476 1.00 84.00 191 ARG A N 1
ATOM 1516 C CA . ARG A 1 191 ? 0.258 -0.416 -15.407 1.00 84.00 191 ARG A CA 1
ATOM 1517 C C . ARG A 1 191 ? 1.623 -0.784 -14.839 1.00 84.00 191 ARG A C 1
ATOM 1519 O O . ARG A 1 191 ? 2.415 0.111 -14.541 1.00 84.00 191 ARG A O 1
ATOM 1526 N N . GLY A 1 192 ? 1.910 -2.077 -14.699 1.00 81.19 192 GLY A N 1
ATOM 1527 C CA . GLY A 1 192 ? 3.235 -2.570 -14.322 1.00 81.19 192 GLY A CA 1
ATOM 1528 C C . GLY A 1 192 ? 4.299 -2.206 -15.360 1.00 81.19 192 GLY A C 1
ATOM 1529 O O . GLY A 1 192 ? 5.384 -1.750 -14.999 1.00 81.19 192 GLY A O 1
ATOM 1530 N N . ALA A 1 193 ? 3.965 -2.315 -16.646 1.00 86.25 193 ALA A N 1
ATOM 1531 C CA . ALA A 1 193 ? 4.853 -1.967 -17.748 1.00 86.25 193 ALA A CA 1
ATOM 1532 C C . ALA A 1 193 ? 5.164 -0.462 -17.814 1.00 86.25 193 ALA A C 1
ATOM 1534 O O . ALA A 1 193 ? 6.307 -0.077 -18.064 1.00 86.25 193 ALA A O 1
ATOM 1535 N N . LEU A 1 194 ? 4.182 0.392 -17.511 1.00 85.88 194 LEU A N 1
ATOM 1536 C CA . LEU A 1 194 ? 4.374 1.844 -17.424 1.00 85.88 194 LEU A CA 1
ATOM 1537 C C . LEU A 1 194 ? 5.029 2.313 -16.123 1.00 85.88 194 LEU A C 1
ATOM 1539 O O . LEU A 1 194 ? 5.485 3.455 -16.033 1.00 85.88 194 LEU A O 1
ATOM 1543 N N . ASN A 1 195 ? 5.100 1.448 -15.112 1.00 79.69 195 ASN A N 1
ATOM 1544 C CA . ASN A 1 195 ? 5.817 1.728 -13.878 1.00 79.69 195 ASN A CA 1
ATOM 1545 C C . ASN A 1 195 ? 6.679 0.529 -13.451 1.00 79.69 195 ASN A C 1
ATOM 1547 O O . ASN A 1 195 ? 6.351 -0.147 -12.469 1.00 79.69 195 ASN A O 1
ATOM 1551 N N . PRO A 1 196 ? 7.815 0.297 -14.142 1.00 73.69 196 PRO A N 1
ATOM 1552 C CA . PRO A 1 196 ? 8.718 -0.835 -13.908 1.00 73.69 196 PRO A CA 1
ATOM 1553 C C . PRO A 1 196 ? 9.112 -1.035 -12.444 1.00 73.69 196 PRO A C 1
ATOM 1555 O O . PRO A 1 196 ? 9.291 -2.159 -11.987 1.00 73.69 196 PRO A O 1
ATOM 1558 N N . ARG A 1 197 ? 9.173 0.056 -11.676 1.00 69.44 197 ARG A N 1
ATOM 1559 C CA . ARG A 1 197 ? 9.469 0.045 -10.239 1.00 69.44 197 ARG A CA 1
ATOM 1560 C C . ARG A 1 197 ? 8.455 -0.756 -9.429 1.00 69.44 197 ARG A C 1
ATOM 1562 O O . ARG A 1 197 ? 8.846 -1.486 -8.526 1.00 69.44 197 ARG A O 1
ATOM 1569 N N . ILE A 1 198 ? 7.166 -0.626 -9.747 1.00 64.19 198 ILE A N 1
ATOM 1570 C CA . ILE A 1 198 ? 6.098 -1.333 -9.029 1.00 64.19 198 ILE A CA 1
ATOM 1571 C C . ILE A 1 198 ? 6.107 -2.822 -9.389 1.00 64.19 198 ILE A C 1
ATOM 1573 O O . ILE A 1 198 ? 5.907 -3.670 -8.522 1.00 64.19 198 ILE A O 1
ATOM 1577 N N . ALA A 1 199 ? 6.382 -3.159 -10.649 1.00 60.44 199 ALA A N 1
ATOM 1578 C CA . ALA A 1 199 ? 6.534 -4.556 -11.045 1.00 60.44 199 ALA A CA 1
ATOM 1579 C C . ALA A 1 199 ? 7.730 -5.216 -10.333 1.00 60.44 199 ALA A C 1
ATOM 1581 O O . ALA A 1 199 ? 7.628 -6.340 -9.851 1.00 60.44 199 ALA A O 1
ATOM 1582 N N . GLN A 1 200 ? 8.841 -4.489 -10.191 1.00 61.91 200 GLN A N 1
ATOM 1583 C CA . GLN A 1 200 ? 10.065 -4.992 -9.563 1.00 61.91 200 GLN A CA 1
ATOM 1584 C C . GLN A 1 200 ? 10.007 -5.096 -8.040 1.00 61.91 200 GLN A C 1
ATOM 1586 O O . GLN A 1 200 ? 10.747 -5.889 -7.463 1.00 61.91 200 GLN A O 1
ATOM 1591 N N . SER A 1 201 ? 9.143 -4.331 -7.371 1.00 58.56 201 SER A N 1
ATOM 1592 C CA . SER A 1 201 ? 8.956 -4.430 -5.920 1.00 58.56 201 SER A CA 1
ATOM 1593 C C . SER A 1 201 ? 8.088 -5.626 -5.500 1.00 58.56 201 SER A C 1
ATOM 1595 O O . SER A 1 201 ? 7.648 -5.676 -4.354 1.00 58.56 201 SER A O 1
ATOM 1597 N N . GLY A 1 202 ? 7.770 -6.554 -6.415 1.00 55.22 202 GLY A N 1
ATOM 1598 C CA . GLY A 1 202 ? 6.845 -7.664 -6.155 1.00 55.22 202 GLY A CA 1
ATOM 1599 C C . GLY A 1 202 ? 5.393 -7.210 -5.975 1.00 55.22 202 GLY A C 1
ATOM 1600 O O . GLY A 1 202 ? 4.524 -7.993 -5.609 1.00 55.22 202 GLY A O 1
ATOM 1601 N N . SER A 1 203 ? 5.099 -5.938 -6.256 1.00 59.34 203 SER A N 1
ATOM 1602 C CA . SER A 1 203 ? 3.789 -5.326 -6.042 1.00 59.34 203 SER A CA 1
ATOM 1603 C C . SER A 1 203 ? 2.818 -5.571 -7.204 1.00 59.34 203 SER A C 1
ATOM 1605 O O . SER A 1 203 ? 1.832 -4.849 -7.316 1.00 59.34 203 SER A O 1
ATOM 1607 N N . GLN A 1 204 ? 3.036 -6.568 -8.071 1.00 59.38 204 GLN A N 1
ATOM 1608 C CA . GLN A 1 204 ? 2.089 -6.876 -9.155 1.00 59.38 204 GLN A CA 1
ATOM 1609 C C . GLN A 1 204 ? 0.692 -7.210 -8.620 1.00 59.38 204 GLN A C 1
ATOM 1611 O O . GLN A 1 204 ? -0.287 -6.683 -9.142 1.00 59.38 204 GLN A O 1
ATOM 1616 N N . ALA A 1 205 ? 0.598 -7.951 -7.512 1.00 55.56 205 ALA A N 1
ATOM 1617 C CA . ALA A 1 205 ? -0.669 -8.187 -6.818 1.00 55.56 205 ALA A CA 1
ATOM 1618 C C . ALA A 1 205 ? -1.350 -6.870 -6.393 1.00 55.56 205 ALA A C 1
ATOM 1620 O O . ALA A 1 205 ? -2.555 -6.702 -6.552 1.00 55.56 205 ALA A O 1
ATOM 1621 N N . ARG A 1 206 ? -0.567 -5.879 -5.944 1.00 57.38 206 ARG A N 1
ATOM 1622 C CA . ARG A 1 206 ? -1.059 -4.535 -5.597 1.00 57.38 206 ARG A CA 1
ATOM 1623 C C . ARG A 1 206 ? -1.555 -3.769 -6.824 1.00 57.38 206 ARG A C 1
ATOM 1625 O O . ARG A 1 206 ? -2.516 -3.009 -6.723 1.00 57.38 206 ARG A O 1
ATOM 1632 N N . VAL A 1 207 ? -0.901 -3.933 -7.975 1.00 62.97 207 VAL A N 1
ATOM 1633 C CA . VAL A 1 207 ? -1.326 -3.305 -9.234 1.00 62.97 207 VAL A CA 1
ATOM 1634 C C . VAL A 1 207 ? -2.622 -3.936 -9.728 1.00 62.97 207 VAL A C 1
ATOM 1636 O O . VAL A 1 207 ? -3.547 -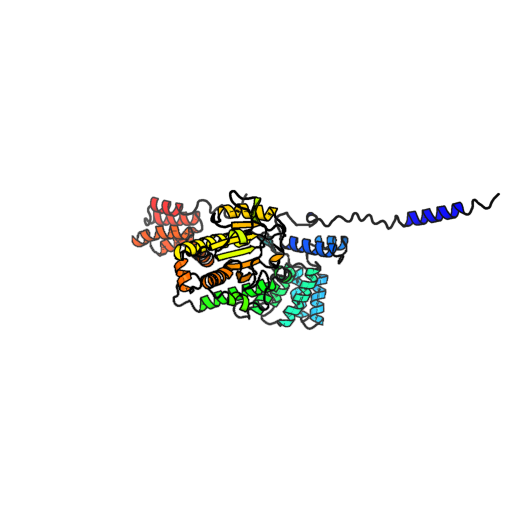3.192 -10.054 1.00 62.97 207 VAL A O 1
ATOM 1639 N N . LEU A 1 208 ? -2.715 -5.267 -9.706 1.00 65.69 208 LEU A N 1
ATOM 1640 C CA . LEU A 1 208 ? -3.921 -6.016 -10.052 1.00 65.69 208 LEU A CA 1
ATOM 1641 C C . LEU A 1 208 ? -5.097 -5.592 -9.181 1.00 65.69 208 LEU A C 1
ATOM 1643 O O . LEU A 1 208 ? -6.110 -5.129 -9.698 1.00 65.69 208 LEU A O 1
ATOM 1647 N N . GLN A 1 209 ? -4.908 -5.602 -7.865 1.00 59.28 209 GLN A N 1
ATOM 1648 C CA . GLN A 1 209 ? -5.905 -5.129 -6.915 1.00 59.28 209 GLN A CA 1
ATOM 1649 C C . GLN A 1 209 ? -6.303 -3.671 -7.195 1.00 59.28 209 GLN A C 1
ATOM 1651 O O . GLN A 1 209 ? -7.482 -3.333 -7.215 1.00 59.28 209 GLN A O 1
ATOM 1656 N N . SER A 1 210 ? -5.342 -2.781 -7.478 1.00 58.34 210 SER A N 1
ATOM 1657 C CA . SER A 1 210 ? -5.650 -1.384 -7.820 1.00 58.34 210 SER A CA 1
ATOM 1658 C C . SER A 1 210 ? -6.465 -1.233 -9.108 1.00 58.34 210 SER A C 1
ATOM 1660 O O . SER A 1 210 ? -7.278 -0.313 -9.210 1.00 58.34 210 SER A O 1
ATOM 1662 N N . ALA A 1 211 ? -6.249 -2.114 -10.086 1.00 62.28 211 ALA A N 1
ATOM 1663 C CA . ALA A 1 211 ? -6.992 -2.141 -11.338 1.00 62.28 211 ALA A CA 1
ATOM 1664 C C . ALA A 1 211 ? -8.410 -2.688 -11.122 1.00 62.28 211 ALA A C 1
ATOM 1666 O O . ALA A 1 211 ? -9.367 -2.054 -11.564 1.00 62.28 211 ALA A O 1
ATOM 1667 N N . GLN A 1 212 ? -8.552 -3.774 -10.354 1.00 62.53 212 GLN A N 1
ATOM 1668 C CA . GLN A 1 212 ? -9.843 -4.341 -9.945 1.00 62.53 212 GLN A CA 1
ATOM 1669 C C . GLN A 1 212 ? -10.687 -3.289 -9.227 1.00 62.53 212 GLN A C 1
ATOM 1671 O O . GLN A 1 212 ? -11.790 -2.976 -9.665 1.00 62.53 212 GLN A O 1
ATOM 1676 N N . MET A 1 213 ? -10.122 -2.639 -8.207 1.00 55.75 213 MET A N 1
ATOM 1677 C CA . MET A 1 213 ? -10.819 -1.613 -7.426 1.00 55.75 213 MET A CA 1
ATOM 1678 C C . MET A 1 213 ? -11.297 -0.430 -8.280 1.00 55.75 213 MET A C 1
ATOM 1680 O O . MET A 1 213 ? -12.380 0.107 -8.052 1.00 55.75 213 MET A O 1
ATOM 1684 N N . GLN A 1 214 ? -10.514 -0.007 -9.275 1.00 61.09 214 GLN A N 1
ATOM 1685 C CA . GLN A 1 214 ? -10.936 1.069 -10.174 1.00 61.09 214 GLN A CA 1
ATOM 1686 C C . GLN A 1 214 ? -12.028 0.633 -11.150 1.00 61.09 214 GLN A C 1
ATOM 1688 O O . GLN A 1 214 ? -12.917 1.436 -11.443 1.00 61.09 214 GLN A O 1
ATOM 1693 N N . ARG A 1 215 ? -11.989 -0.616 -11.630 1.00 64.06 215 ARG A N 1
ATOM 1694 C CA . ARG A 1 215 ? -13.032 -1.154 -12.505 1.00 64.06 215 ARG A CA 1
ATOM 1695 C C . ARG A 1 215 ? -14.352 -1.325 -11.762 1.00 64.06 215 ARG A C 1
ATOM 1697 O O . ARG A 1 215 ? -15.364 -0.859 -12.279 1.00 64.06 215 ARG A O 1
ATOM 1704 N N . THR A 1 216 ? -14.341 -1.874 -10.548 1.00 58.03 216 THR A N 1
ATOM 1705 C CA . THR A 1 216 ? -15.540 -1.959 -9.698 1.00 58.03 216 THR A CA 1
ATOM 1706 C C . THR A 1 216 ? -16.151 -0.571 -9.503 1.00 58.03 216 THR A C 1
ATOM 1708 O O . THR A 1 216 ? -17.327 -0.367 -9.782 1.00 58.03 216 THR A O 1
ATOM 1711 N N . GLN A 1 217 ? -15.329 0.440 -9.203 1.00 51.50 217 GLN A N 1
ATOM 1712 C CA . GLN A 1 217 ? -15.799 1.820 -9.057 1.00 51.50 217 GLN A CA 1
ATOM 1713 C C . GLN A 1 217 ? -16.387 2.422 -10.353 1.00 51.50 217 GLN A C 1
ATOM 1715 O O . GLN A 1 217 ? -17.265 3.286 -10.293 1.00 51.50 217 GLN A O 1
ATOM 1720 N N . GLN A 1 218 ? -15.887 2.046 -11.534 1.00 55.22 218 GLN A N 1
ATOM 1721 C CA . GLN A 1 218 ? -16.428 2.509 -12.819 1.00 55.22 218 GLN A CA 1
ATOM 1722 C C . GLN A 1 218 ? -17.721 1.780 -13.203 1.00 55.22 218 GLN A C 1
ATOM 1724 O O . GLN A 1 218 ? -18.644 2.425 -13.699 1.00 55.22 218 GLN A O 1
ATOM 1729 N N . GLN A 1 219 ? -17.818 0.478 -12.931 1.00 53.50 219 GLN A N 1
ATOM 1730 C CA . GLN A 1 219 ? -19.037 -0.308 -13.141 1.00 53.50 219 GLN A CA 1
ATOM 1731 C C . GLN A 1 219 ? -20.165 0.147 -12.205 1.00 53.50 219 GLN A C 1
ATOM 1733 O O . GLN A 1 219 ? -21.288 0.358 -12.661 1.00 53.50 219 GLN A O 1
ATOM 1738 N N . GLU A 1 220 ? -19.851 0.431 -10.939 1.00 44.56 220 GLU A N 1
ATOM 1739 C CA . GLU A 1 220 ? -20.784 1.038 -9.981 1.00 44.56 220 GLU A CA 1
ATOM 1740 C C . GLU A 1 220 ? -21.261 2.418 -10.460 1.00 44.56 220 GLU A C 1
ATOM 1742 O O . GLU A 1 220 ? -22.450 2.726 -10.424 1.00 44.56 220 GLU A O 1
ATOM 1747 N N . LYS A 1 221 ? -20.377 3.237 -11.048 1.00 43.66 221 LYS A N 1
ATOM 1748 C CA . LYS A 1 221 ? -20.779 4.514 -11.669 1.00 43.66 221 LYS A CA 1
ATOM 1749 C C . LYS A 1 221 ? -21.699 4.356 -12.885 1.00 43.66 221 LYS A C 1
ATOM 1751 O O . LYS A 1 221 ? -22.471 5.277 -13.142 1.00 43.66 221 LYS A O 1
ATOM 1756 N N . GLY A 1 222 ? -21.621 3.244 -13.619 1.00 38.78 222 GLY A N 1
ATOM 1757 C CA . GLY A 1 222 ? -22.473 2.960 -14.780 1.00 38.78 222 GLY A CA 1
ATOM 1758 C C . GLY A 1 222 ? -23.887 2.504 -14.407 1.00 38.78 222 GLY A C 1
ATOM 1759 O O . GLY A 1 222 ? -24.844 2.863 -15.089 1.00 38.78 222 GLY A O 1
ATOM 1760 N N . TYR A 1 223 ? -24.035 1.779 -13.294 1.00 35.56 223 TYR A N 1
ATOM 1761 C CA . TYR A 1 223 ? -25.337 1.315 -12.796 1.00 35.56 223 TYR A CA 1
ATOM 1762 C C . TYR A 1 223 ? -26.062 2.342 -11.903 1.00 35.56 223 TYR A C 1
ATOM 1764 O O . TYR A 1 223 ? -27.284 2.302 -11.777 1.00 35.56 223 TYR A O 1
ATOM 1772 N N . GLU A 1 224 ? -25.353 3.324 -11.338 1.00 34.50 224 GLU A N 1
ATOM 1773 C CA . GLU A 1 224 ? -25.907 4.284 -10.367 1.00 34.50 224 GLU A CA 1
ATOM 1774 C C . GLU A 1 224 ? -26.296 5.658 -10.949 1.00 34.50 224 GLU A C 1
ATOM 1776 O O . GLU A 1 224 ? -26.363 6.652 -10.222 1.00 34.50 224 GLU A O 1
ATOM 1781 N N . SER A 1 225 ? -26.602 5.759 -12.248 1.00 30.75 225 SER A N 1
ATOM 1782 C CA . SER A 1 225 ? -27.227 6.981 -12.797 1.00 30.75 225 SER A CA 1
ATOM 1783 C C . SER A 1 225 ? -28.733 7.082 -12.491 1.00 30.75 225 SER A C 1
ATOM 1785 O O . SER A 1 225 ? -29.367 8.075 -12.853 1.00 30.75 225 SER A O 1
ATOM 1787 N N . ARG A 1 226 ? -29.329 6.094 -11.810 1.00 32.09 226 ARG A N 1
ATOM 1788 C CA . ARG A 1 226 ? -30.705 6.167 -11.298 1.00 32.09 226 ARG A CA 1
ATOM 1789 C C . ARG A 1 226 ? -30.731 5.890 -9.795 1.00 32.09 226 ARG A C 1
ATOM 1791 O O . ARG A 1 226 ? -31.015 4.789 -9.355 1.00 32.09 226 ARG A O 1
ATOM 1798 N N . GLY A 1 227 ? -30.414 6.943 -9.041 1.00 34.25 227 GLY A N 1
ATOM 1799 C CA . GLY A 1 227 ? -30.907 7.193 -7.686 1.00 34.25 227 GLY A CA 1
ATOM 1800 C C . GLY A 1 227 ? -30.577 6.161 -6.611 1.00 34.25 227 GLY A C 1
ATOM 1801 O O . GLY A 1 227 ? -31.466 5.432 -6.207 1.00 34.25 227 GLY A O 1
ATOM 1802 N N . TYR A 1 228 ? -29.364 6.193 -6.050 1.00 28.30 228 TYR A N 1
ATOM 1803 C CA . TYR A 1 228 ? -29.096 5.647 -4.711 1.00 28.30 228 TYR A CA 1
ATOM 1804 C C . TYR A 1 228 ? -28.069 6.518 -3.959 1.00 28.30 228 TYR A C 1
ATOM 1806 O O . TYR A 1 228 ? -27.072 6.978 -4.516 1.00 28.30 228 TYR A O 1
ATOM 1814 N N . ASN A 1 229 ? -28.363 6.809 -2.689 1.00 35.38 229 ASN A N 1
ATOM 1815 C CA . ASN A 1 229 ? -27.612 7.699 -1.796 1.00 35.38 229 ASN A CA 1
ATOM 1816 C C . ASN A 1 229 ? -26.158 7.228 -1.557 1.00 35.38 229 ASN A C 1
ATOM 1818 O O . ASN A 1 229 ? -25.910 6.357 -0.726 1.00 35.38 229 ASN A O 1
ATOM 1822 N N . LYS A 1 230 ? -25.183 7.880 -2.209 1.00 42.56 230 LYS A N 1
ATOM 1823 C CA . LYS A 1 230 ? -23.716 7.672 -2.081 1.00 42.56 230 LYS A CA 1
ATOM 1824 C C . LYS A 1 230 ? -23.082 8.142 -0.760 1.00 42.56 230 LYS A C 1
ATOM 1826 O O . LYS A 1 230 ? -21.904 8.493 -0.708 1.00 42.56 230 LYS A O 1
ATOM 1831 N N . THR A 1 231 ? -23.858 8.170 0.313 1.00 48.53 231 THR A N 1
ATOM 1832 C CA . THR A 1 231 ? -23.434 8.556 1.668 1.00 48.53 231 THR A CA 1
ATOM 1833 C C . THR A 1 231 ? -23.473 7.393 2.659 1.00 48.53 231 THR A C 1
ATOM 1835 O O . THR A 1 231 ? -23.068 7.575 3.805 1.00 48.53 231 THR A O 1
ATOM 1838 N N . LYS A 1 232 ? -23.925 6.198 2.251 1.00 58.47 232 LYS A N 1
ATOM 1839 C CA . LYS A 1 232 ? -24.073 5.057 3.161 1.00 58.47 232 LYS A CA 1
ATOM 1840 C C . LYS A 1 232 ? -22.740 4.328 3.367 1.00 58.47 232 LYS A C 1
ATOM 1842 O O . LYS A 1 232 ? -22.043 3.998 2.412 1.00 58.47 232 LYS A O 1
ATOM 1847 N N . LEU A 1 233 ? -22.388 4.104 4.631 1.00 70.19 233 LEU A N 1
ATOM 1848 C CA . LEU A 1 233 ? -21.247 3.292 5.046 1.00 70.19 233 LEU A CA 1
ATOM 1849 C C . LEU A 1 233 ? -21.399 1.861 4.503 1.00 70.19 233 LEU A C 1
ATOM 1851 O O . LEU A 1 233 ? -22.438 1.238 4.712 1.00 70.19 233 LEU A O 1
ATOM 1855 N N . GLN A 1 234 ? -20.379 1.351 3.810 1.00 78.44 234 GLN A N 1
ATOM 1856 C CA . GLN A 1 234 ? -20.376 -0.014 3.280 1.00 78.44 234 GLN A CA 1
ATOM 1857 C C . GLN A 1 234 ? -19.810 -0.989 4.317 1.00 78.44 234 GLN A C 1
ATOM 1859 O O . GLN A 1 234 ? -18.775 -0.711 4.927 1.00 78.44 234 GLN A O 1
ATOM 1864 N N . ILE A 1 235 ? -20.485 -2.126 4.484 1.00 84.50 235 ILE A N 1
ATOM 1865 C CA . ILE A 1 235 ? -20.087 -3.245 5.343 1.00 84.50 235 ILE A CA 1
ATOM 1866 C C . ILE A 1 235 ? -20.186 -4.506 4.482 1.00 84.50 235 ILE A C 1
ATOM 1868 O O . ILE A 1 235 ? -21.238 -4.760 3.891 1.00 84.50 235 ILE A O 1
ATOM 1872 N N . SER A 1 236 ? -19.083 -5.243 4.372 1.00 85.94 236 SER A N 1
ATOM 1873 C CA . SER A 1 236 ? -18.922 -6.380 3.457 1.00 85.94 236 SER A CA 1
ATOM 1874 C C . SER A 1 236 ? -18.464 -7.615 4.224 1.00 85.94 236 SER A C 1
ATOM 1876 O O . SER A 1 236 ? -17.780 -7.474 5.232 1.00 85.94 236 SER A O 1
ATOM 1878 N N . ASP A 1 237 ? -18.781 -8.806 3.716 1.00 85.06 237 ASP A N 1
ATOM 1879 C CA . ASP A 1 237 ? -18.341 -10.076 4.305 1.00 85.06 237 ASP A CA 1
ATOM 1880 C C . ASP A 1 237 ? -16.795 -10.119 4.398 1.00 85.06 237 ASP A C 1
ATOM 1882 O O . ASP A 1 237 ? -16.106 -9.824 3.407 1.00 85.06 237 ASP A O 1
ATOM 1886 N N . PRO A 1 238 ? -16.210 -10.431 5.571 1.00 84.44 238 PRO A N 1
ATOM 1887 C CA . PRO A 1 238 ? -14.762 -10.524 5.724 1.00 84.44 238 PRO A CA 1
ATOM 1888 C C . PRO A 1 238 ? -14.128 -11.638 4.880 1.00 84.44 238 PRO A C 1
ATOM 1890 O O . PRO A 1 238 ? -12.983 -11.491 4.459 1.00 84.44 238 PRO A O 1
ATOM 1893 N N . ALA A 1 239 ? -14.841 -12.725 4.580 1.00 80.44 239 ALA A N 1
ATOM 1894 C CA . ALA A 1 239 ? -14.334 -13.816 3.750 1.00 80.44 239 ALA A CA 1
ATOM 1895 C C . ALA A 1 239 ? -14.112 -13.386 2.293 1.00 80.44 239 ALA A C 1
ATOM 1897 O O . ALA A 1 239 ? -13.195 -13.882 1.630 1.00 80.44 239 ALA A O 1
ATOM 1898 N N . ASP A 1 240 ? -14.904 -12.435 1.793 1.00 76.69 240 ASP A N 1
ATOM 1899 C CA . ASP A 1 240 ? -14.765 -11.920 0.427 1.00 76.69 240 ASP A CA 1
ATOM 1900 C C . ASP A 1 240 ? -13.432 -11.200 0.205 1.00 76.69 240 ASP A C 1
ATOM 1902 O O . ASP A 1 240 ? -12.941 -11.154 -0.921 1.00 76.69 240 ASP A O 1
ATOM 1906 N N . TRP A 1 241 ? -12.798 -10.719 1.280 1.00 72.00 241 TRP A N 1
ATOM 1907 C CA . TRP A 1 241 ? -11.473 -10.107 1.222 1.00 72.00 241 TRP A CA 1
ATOM 1908 C C . TRP A 1 241 ? -10.401 -11.065 0.679 1.00 72.00 241 TRP A C 1
ATOM 1910 O O . TRP A 1 241 ? -9.518 -10.658 -0.076 1.00 72.00 241 TRP A O 1
ATOM 1920 N N . ILE A 1 242 ? -10.476 -12.346 1.058 1.00 64.06 242 ILE A N 1
ATOM 1921 C CA . ILE A 1 242 ? -9.467 -13.353 0.702 1.00 64.06 242 ILE A CA 1
ATOM 1922 C C . ILE A 1 242 ? -9.839 -14.065 -0.606 1.00 64.06 242 ILE A C 1
ATOM 1924 O O . ILE A 1 242 ? -8.949 -14.448 -1.364 1.00 64.06 242 ILE A O 1
ATOM 1928 N N . LYS A 1 243 ? -11.137 -14.192 -0.925 1.00 58.66 243 LYS A N 1
ATOM 1929 C CA . LYS A 1 243 ? -11.628 -14.893 -2.131 1.00 58.66 243 LYS A CA 1
ATOM 1930 C C . LYS A 1 243 ? -11.130 -14.289 -3.446 1.00 58.66 243 LYS A C 1
ATOM 1932 O O . LYS A 1 243 ? -11.019 -15.006 -4.434 1.00 58.66 243 LYS A O 1
ATOM 1937 N N . THR A 1 244 ? -10.835 -12.990 -3.478 1.00 49.66 244 THR A N 1
ATOM 1938 C CA . THR A 1 244 ? -10.362 -12.302 -4.692 1.00 49.66 244 THR A CA 1
ATOM 1939 C C . THR A 1 244 ? -8.849 -12.389 -4.903 1.00 49.66 244 THR A C 1
ATOM 1941 O O . THR A 1 244 ? -8.336 -11.850 -5.884 1.00 49.66 244 THR A O 1
ATOM 1944 N N . LEU A 1 245 ? -8.112 -13.023 -3.987 1.00 50.16 245 LEU A N 1
ATOM 1945 C CA . LEU A 1 245 ? -6.667 -13.187 -4.095 1.00 50.16 245 LEU A CA 1
ATOM 1946 C C . LEU A 1 245 ? -6.351 -14.480 -4.861 1.00 50.16 245 LEU A C 1
ATOM 1948 O O . LEU A 1 245 ? -6.724 -15.565 -4.427 1.00 50.16 245 LEU A O 1
ATOM 1952 N N . GLU A 1 246 ? -5.609 -14.378 -5.971 1.00 44.59 246 GLU A N 1
ATOM 1953 C CA . GLU A 1 246 ? -5.154 -15.543 -6.761 1.00 44.59 246 GLU A CA 1
ATOM 1954 C C . GLU A 1 246 ? -4.361 -16.561 -5.923 1.00 44.59 246 GLU A C 1
ATOM 1956 O O . GLU A 1 246 ? -4.301 -17.745 -6.256 1.00 44.59 246 GLU A O 1
ATOM 1961 N N . LYS A 1 247 ? -3.733 -16.099 -4.833 1.00 54.38 247 LYS A N 1
ATOM 1962 C CA . LYS A 1 247 ? -3.048 -16.931 -3.845 1.00 54.38 247 LYS A CA 1
ATOM 1963 C C . LYS A 1 247 ? -3.469 -16.518 -2.436 1.00 54.38 247 LYS A C 1
ATOM 1965 O O . LYS A 1 247 ? -3.456 -15.318 -2.150 1.00 54.38 247 LYS A O 1
ATOM 1970 N N . PRO A 1 248 ? -3.764 -17.479 -1.544 1.00 66.06 248 PRO A N 1
ATOM 1971 C CA . PRO A 1 248 ? -3.966 -17.188 -0.133 1.00 66.06 248 PRO A CA 1
ATOM 1972 C C . PRO A 1 248 ? -2.745 -16.458 0.438 1.00 66.06 248 PRO A C 1
ATOM 1974 O O . PRO A 1 248 ? -1.608 -16.908 0.271 1.00 66.06 248 PRO A O 1
ATOM 1977 N N . ILE A 1 249 ? -2.980 -15.319 1.084 1.00 71.88 249 ILE A N 1
ATOM 1978 C CA . ILE A 1 249 ? -1.950 -14.585 1.818 1.00 71.88 249 ILE A CA 1
ATOM 1979 C C . ILE A 1 249 ? -2.010 -15.057 3.266 1.00 71.88 249 ILE A C 1
ATOM 1981 O O . ILE A 1 249 ? -3.053 -14.941 3.905 1.00 71.88 249 ILE A O 1
ATOM 1985 N N . TYR A 1 250 ? -0.891 -15.556 3.782 1.00 81.31 250 TYR A N 1
ATOM 1986 C CA . TYR A 1 250 ? -0.767 -15.978 5.174 1.00 81.31 250 TYR A CA 1
ATOM 1987 C C . TYR A 1 250 ? 0.115 -14.988 5.926 1.00 81.31 250 TYR A C 1
ATOM 19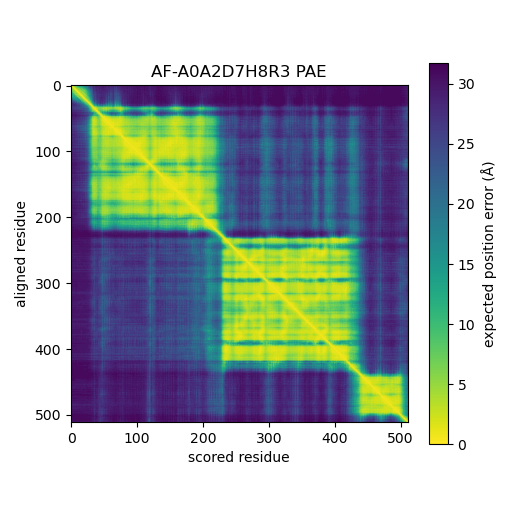89 O O . TYR A 1 250 ? 1.276 -14.793 5.579 1.00 81.31 250 TYR A O 1
ATOM 1997 N N . SER A 1 251 ? -0.453 -14.341 6.938 1.00 87.69 251 SER A N 1
ATOM 1998 C CA . SER A 1 251 ? 0.263 -13.454 7.852 1.00 87.69 251 SER A CA 1
ATOM 1999 C C . SER A 1 251 ? -0.570 -13.302 9.110 1.00 87.69 251 SER A C 1
ATOM 2001 O O . SER A 1 251 ? -1.741 -12.949 9.004 1.00 87.69 251 SER A O 1
ATOM 2003 N N . GLY A 1 252 ? 0.001 -13.563 10.281 1.00 91.62 252 GLY A N 1
ATOM 2004 C CA . GLY A 1 252 ? -0.760 -13.573 11.530 1.00 91.62 252 GLY A CA 1
ATOM 2005 C C . GLY A 1 252 ? -1.403 -14.933 11.841 1.00 91.62 252 GLY A C 1
ATOM 2006 O O . GLY A 1 252 ? -1.618 -15.739 10.926 1.00 91.62 252 GLY A O 1
ATOM 2007 N N . PRO A 1 253 ? -1.775 -15.171 13.111 1.00 93.50 253 PRO A N 1
ATOM 2008 C CA . PRO A 1 253 ? -2.576 -16.325 13.505 1.00 93.50 253 PRO A CA 1
ATOM 2009 C C . PRO A 1 253 ? -3.912 -16.404 12.748 1.00 93.50 253 PRO A C 1
ATOM 2011 O O . PRO A 1 253 ? -4.497 -15.386 12.368 1.00 93.50 253 PRO A O 1
ATOM 2014 N N . GLN A 1 254 ? -4.385 -17.619 12.497 1.00 91.88 254 GLN A N 1
ATOM 2015 C CA . GLN A 1 254 ? -5.591 -17.912 11.718 1.00 91.88 254 GLN A CA 1
ATOM 2016 C C . GLN A 1 254 ? -6.844 -18.033 12.602 1.00 91.88 254 GLN A C 1
ATOM 2018 O O . GLN A 1 254 ? -6.724 -18.265 13.805 1.00 91.88 254 GLN A O 1
ATOM 2023 N N . PRO A 1 255 ? -8.062 -17.890 12.040 1.00 93.75 255 PRO A N 1
ATOM 2024 C CA . PRO A 1 255 ? -9.299 -18.142 12.778 1.00 93.75 255 PRO A CA 1
ATOM 2025 C C . PRO A 1 255 ? -9.276 -19.476 13.540 1.00 93.75 255 PRO A C 1
ATOM 2027 O O . PRO A 1 255 ? -8.959 -20.519 12.972 1.00 93.75 255 PRO A O 1
ATOM 2030 N N . GLY A 1 256 ? -9.608 -19.434 14.830 1.00 94.62 256 GLY A N 1
ATOM 2031 C CA . GLY A 1 256 ? -9.536 -20.565 15.760 1.00 94.62 256 GLY A CA 1
ATOM 2032 C C . GLY A 1 256 ? -8.208 -20.698 16.518 1.00 94.62 256 GLY A C 1
ATOM 2033 O O . GLY A 1 256 ? -8.164 -21.395 17.532 1.00 94.62 256 GLY A O 1
ATOM 2034 N N . GLU A 1 257 ? -7.142 -20.019 16.091 1.00 95.06 257 GLU A N 1
ATOM 2035 C CA . GLU A 1 257 ? -5.858 -20.007 16.799 1.00 95.06 257 GLU A CA 1
ATOM 2036 C C . GLU A 1 257 ? -5.848 -19.006 17.965 1.00 95.06 257 GLU A C 1
ATOM 2038 O O . GLU A 1 257 ? -6.660 -18.081 18.039 1.00 95.06 257 GLU A O 1
ATOM 2043 N N . LYS A 1 258 ? -4.908 -19.187 18.899 1.00 94.56 258 LYS A N 1
ATOM 2044 C CA . LYS A 1 258 ? -4.746 -18.300 20.058 1.00 94.56 258 LYS A CA 1
ATOM 2045 C C . LYS A 1 258 ? -3.958 -17.044 19.692 1.00 94.56 258 LYS A C 1
ATOM 2047 O O . LYS A 1 258 ? -2.923 -17.131 19.035 1.00 94.56 258 LYS A O 1
ATOM 2052 N N . THR A 1 259 ? -4.371 -15.891 20.210 1.00 92.94 259 THR A N 1
ATOM 2053 C CA . THR A 1 259 ? -3.517 -14.699 20.255 1.00 92.94 259 THR A CA 1
ATOM 2054 C C . THR A 1 259 ? -2.470 -14.888 21.345 1.00 92.94 259 THR A C 1
ATOM 2056 O O . THR A 1 259 ? -2.808 -15.004 22.525 1.00 92.94 259 THR A O 1
ATOM 2059 N N . LEU A 1 260 ? -1.200 -14.948 20.954 1.00 91.94 260 LEU A N 1
ATOM 2060 C CA . LEU A 1 260 ? -0.100 -15.131 21.894 1.00 91.94 260 LEU A CA 1
ATOM 2061 C C . LEU A 1 260 ? 0.313 -13.794 22.532 1.00 91.94 260 LEU A C 1
ATOM 2063 O O . LEU A 1 260 ? 0.214 -12.758 21.864 1.00 91.94 260 LEU A O 1
ATOM 2067 N N . PRO A 1 261 ? 0.799 -13.811 23.786 1.00 91.25 261 PRO A N 1
ATOM 2068 C CA . PRO A 1 261 ? 1.445 -12.661 24.408 1.00 91.25 261 PRO A CA 1
ATOM 2069 C C . PRO A 1 261 ? 2.546 -12.074 23.523 1.00 91.25 261 PRO A C 1
ATOM 2071 O O . PRO A 1 261 ? 3.290 -12.816 22.873 1.00 91.25 261 PRO A O 1
ATOM 2074 N N . LEU A 1 262 ? 2.663 -10.748 23.496 1.00 91.75 262 LEU A N 1
ATOM 2075 C CA . LEU A 1 262 ? 3.735 -10.061 22.773 1.00 91.75 262 LEU A CA 1
ATOM 2076 C C . LEU A 1 262 ? 4.149 -8.778 23.485 1.00 91.75 262 LEU A C 1
ATOM 2078 O O . LEU A 1 262 ? 3.329 -8.095 24.086 1.00 91.75 262 LEU A O 1
ATOM 2082 N N . THR A 1 263 ? 5.420 -8.408 23.361 1.00 91.81 263 THR A N 1
ATOM 2083 C CA . THR A 1 263 ? 5.952 -7.188 23.975 1.00 91.81 263 THR A CA 1
ATOM 2084 C C . THR A 1 263 ? 6.013 -6.056 22.956 1.00 91.81 263 THR A C 1
ATOM 2086 O O . THR A 1 263 ? 6.686 -6.160 21.930 1.00 91.81 263 THR A O 1
ATOM 2089 N N . ALA A 1 264 ? 5.348 -4.940 23.254 1.00 93.19 264 ALA A N 1
ATOM 2090 C CA . ALA A 1 264 ? 5.436 -3.714 22.469 1.00 93.19 264 ALA A CA 1
ATOM 2091 C C . ALA A 1 264 ? 5.824 -2.523 23.350 1.00 93.19 264 ALA A C 1
ATOM 2093 O O . ALA A 1 264 ? 5.416 -2.425 24.503 1.00 93.19 264 ALA A O 1
ATOM 2094 N N . LEU A 1 265 ? 6.591 -1.582 22.800 1.00 92.88 265 LEU A N 1
ATOM 2095 C CA . LEU A 1 265 ? 6.852 -0.293 23.438 1.00 92.88 265 LEU A CA 1
ATOM 2096 C C . LEU A 1 265 ? 5.687 0.647 23.173 1.00 92.88 265 LEU A C 1
ATOM 2098 O O . LEU A 1 265 ? 5.376 0.930 22.019 1.00 92.88 265 LEU A O 1
ATOM 2102 N N . ASN A 1 266 ? 5.048 1.158 24.217 1.00 91.69 266 ASN A N 1
ATOM 2103 C CA . ASN A 1 266 ? 3.976 2.129 24.075 1.00 91.69 266 ASN A CA 1
ATOM 2104 C C . ASN A 1 266 ? 4.537 3.440 23.513 1.00 91.69 266 ASN A C 1
ATOM 2106 O O . ASN A 1 266 ? 5.509 3.984 24.030 1.00 91.69 266 ASN A O 1
ATOM 2110 N N . LEU A 1 267 ? 3.913 3.966 22.464 1.00 89.06 267 LEU A N 1
ATOM 2111 C CA . LEU A 1 267 ? 4.325 5.220 21.836 1.00 89.06 267 LEU A CA 1
ATOM 2112 C C . LEU A 1 267 ? 3.549 6.436 22.372 1.00 89.06 267 LEU A C 1
ATOM 2114 O O . LEU A 1 267 ? 3.760 7.553 21.902 1.00 89.06 267 LEU A O 1
ATOM 2118 N N . ARG A 1 268 ? 2.615 6.245 23.318 1.00 85.81 268 ARG A N 1
ATOM 2119 C CA . ARG A 1 268 ? 1.605 7.250 23.687 1.00 85.81 268 ARG A CA 1
ATOM 2120 C C . ARG A 1 268 ? 1.402 7.437 25.183 1.00 85.81 268 ARG A C 1
ATOM 2122 O O . ARG A 1 268 ? 1.447 6.507 25.984 1.00 85.81 268 ARG A O 1
ATOM 2129 N N . GLY A 1 269 ? 1.000 8.663 25.523 1.00 81.75 269 GLY A N 1
ATOM 2130 C CA . GLY A 1 269 ? 0.479 9.018 26.841 1.00 81.75 269 GLY A CA 1
ATOM 2131 C C . GLY A 1 269 ? 1.508 8.869 27.961 1.00 81.75 269 GLY A C 1
ATOM 2132 O O . GLY A 1 269 ? 2.710 8.830 27.726 1.00 81.75 269 GLY A O 1
ATOM 2133 N N . ALA A 1 270 ? 1.024 8.767 29.199 1.00 83.81 270 ALA A N 1
ATOM 2134 C CA . ALA A 1 270 ? 1.876 8.661 30.387 1.00 83.81 270 ALA A CA 1
ATOM 2135 C C . ALA A 1 270 ? 2.714 7.367 30.449 1.00 83.81 270 ALA A C 1
ATOM 2137 O O . ALA A 1 270 ? 3.609 7.254 31.283 1.00 83.81 270 ALA A O 1
ATOM 2138 N N . GLN A 1 271 ? 2.412 6.387 29.592 1.00 85.81 271 GLN A N 1
ATOM 2139 C CA . GLN A 1 271 ? 3.143 5.124 29.508 1.00 85.81 271 GLN A CA 1
ATOM 2140 C C . GLN A 1 271 ? 4.097 5.080 28.304 1.00 85.81 271 GLN A C 1
ATOM 2142 O O . GLN A 1 271 ? 4.666 4.025 28.044 1.00 85.81 271 GLN A O 1
ATOM 2147 N N . ALA A 1 272 ? 4.289 6.189 27.578 1.00 88.06 272 ALA A N 1
ATOM 2148 C CA . ALA A 1 272 ? 5.214 6.244 26.450 1.00 88.06 272 ALA A CA 1
ATOM 2149 C C . ALA A 1 272 ? 6.623 5.761 26.851 1.00 88.06 272 ALA A C 1
ATOM 2151 O O . ALA A 1 272 ? 7.137 6.118 27.912 1.00 88.06 272 ALA A O 1
ATOM 2152 N N . GLY A 1 273 ? 7.228 4.926 26.007 1.00 87.50 273 GLY A N 1
ATOM 2153 C CA . GLY A 1 273 ? 8.525 4.288 26.236 1.00 87.50 273 GLY A CA 1
ATOM 2154 C C . GLY A 1 273 ? 8.489 3.048 27.136 1.00 87.50 273 GLY A C 1
ATOM 2155 O O . GLY A 1 273 ? 9.515 2.387 27.278 1.00 87.50 273 GLY A O 1
ATOM 2156 N N . LYS A 1 274 ? 7.342 2.698 27.730 1.00 93.00 274 LYS A N 1
ATOM 2157 C CA . LYS A 1 274 ? 7.207 1.484 28.547 1.00 93.00 274 LYS A CA 1
ATOM 2158 C C . LYS A 1 274 ? 6.694 0.311 27.734 1.00 93.00 274 LYS A C 1
ATOM 2160 O O . LYS A 1 274 ? 5.910 0.477 26.801 1.00 93.00 274 LYS A O 1
ATOM 2165 N N . GLU A 1 275 ? 7.123 -0.878 28.126 1.00 94.69 275 GLU A N 1
ATOM 2166 C CA . GLU A 1 275 ? 6.621 -2.122 27.562 1.00 94.69 275 GLU A CA 1
ATOM 2167 C C . GLU A 1 275 ? 5.193 -2.404 28.027 1.00 94.69 275 GLU A C 1
ATOM 2169 O O . GLU A 1 275 ? 4.813 -2.088 29.155 1.00 94.69 275 GLU A O 1
ATOM 2174 N N . PHE A 1 276 ? 4.402 -2.991 27.138 1.00 94.31 276 PHE A N 1
ATOM 2175 C CA . PHE A 1 276 ? 3.078 -3.511 27.434 1.00 94.31 276 PHE A CA 1
ATOM 2176 C C . PHE A 1 276 ? 2.769 -4.696 26.520 1.00 94.31 276 PHE A C 1
ATOM 2178 O O . PHE A 1 276 ? 3.340 -4.815 25.431 1.00 94.31 276 PHE A O 1
ATOM 2185 N N . ASP A 1 277 ? 1.825 -5.524 26.957 1.00 94.19 277 ASP A N 1
ATOM 2186 C CA . ASP A 1 277 ? 1.227 -6.565 26.135 1.00 94.19 277 ASP A CA 1
ATOM 2187 C C . ASP A 1 277 ? -0.180 -6.128 25.680 1.00 94.19 277 ASP A C 1
ATOM 2189 O O . ASP A 1 277 ? -1.058 -5.898 26.518 1.00 94.19 277 ASP A O 1
ATOM 2193 N N . PRO A 1 278 ? -0.429 -5.959 24.366 1.00 92.94 278 PRO A N 1
ATOM 2194 C CA . PRO A 1 278 ? -1.744 -5.585 23.858 1.00 92.94 278 PRO A CA 1
ATOM 2195 C C . PRO A 1 278 ? -2.820 -6.656 24.083 1.00 92.94 278 PRO A C 1
ATOM 2197 O O . PRO A 1 278 ? -3.990 -6.290 24.159 1.00 92.94 278 PRO A O 1
ATOM 2200 N N . VAL A 1 279 ? -2.453 -7.938 24.153 1.00 93.50 279 VAL A N 1
ATOM 2201 C CA . VAL A 1 279 ? -3.375 -9.058 24.393 1.00 93.50 279 VAL A CA 1
ATOM 2202 C C . VAL A 1 279 ? -3.803 -9.065 25.856 1.00 93.50 279 VAL A C 1
ATOM 2204 O O . VAL A 1 279 ? -4.996 -9.117 26.146 1.00 93.50 279 VAL A O 1
ATOM 2207 N N . GLU A 1 280 ? -2.852 -8.912 26.779 1.00 93.06 280 GLU A N 1
ATOM 2208 C CA . GLU A 1 280 ? -3.156 -8.775 28.209 1.00 93.06 280 GLU A CA 1
ATOM 2209 C C . GLU A 1 280 ? -4.012 -7.529 28.479 1.00 93.06 280 GLU A C 1
ATOM 2211 O O . GLU A 1 280 ? -5.009 -7.591 29.197 1.00 93.06 280 GLU A O 1
ATOM 2216 N N . LEU A 1 281 ? -3.676 -6.401 27.840 1.00 91.31 281 LEU A N 1
ATOM 2217 C CA . LEU A 1 281 ? -4.419 -5.147 27.975 1.00 91.31 281 LEU A CA 1
ATOM 2218 C C . LEU A 1 281 ? -5.859 -5.241 27.442 1.00 91.31 281 LEU A C 1
ATOM 2220 O O . LEU A 1 281 ? -6.745 -4.526 27.923 1.00 91.31 281 LEU A O 1
ATOM 2224 N N . ALA A 1 282 ? -6.095 -6.079 26.429 1.00 92.25 282 ALA A N 1
ATOM 2225 C CA . ALA A 1 282 ? -7.430 -6.320 25.898 1.00 92.25 282 ALA A CA 1
ATOM 2226 C C . ALA A 1 282 ? -8.291 -7.140 26.868 1.00 92.25 282 ALA A C 1
ATOM 2228 O O . ALA A 1 282 ? -9.476 -6.835 27.020 1.00 92.25 282 ALA A O 1
ATOM 2229 N N . GLY A 1 283 ? -7.699 -8.120 27.557 1.00 90.81 283 GLY A N 1
ATOM 2230 C CA . GLY A 1 283 ? -8.388 -8.957 28.536 1.00 90.81 283 GLY A CA 1
ATOM 2231 C C . GLY A 1 283 ? -9.559 -9.724 27.919 1.00 90.81 283 GLY A C 1
ATOM 2232 O O . GLY A 1 283 ? -9.403 -10.434 26.928 1.00 90.81 283 GLY A O 1
ATOM 2233 N N . ASP A 1 284 ? -10.745 -9.565 28.501 1.00 91.00 284 ASP A N 1
ATOM 2234 C CA . ASP A 1 284 ? -11.998 -10.180 28.053 1.00 91.00 284 ASP A CA 1
ATOM 2235 C C . ASP A 1 284 ? -12.737 -9.356 26.983 1.00 91.00 284 ASP A C 1
ATOM 2237 O O . ASP A 1 284 ? -13.857 -9.693 26.598 1.00 91.00 284 ASP A O 1
ATOM 2241 N N . LYS A 1 285 ? -12.161 -8.265 26.475 1.00 94.38 285 LYS A N 1
ATOM 2242 C CA . LYS A 1 285 ? -12.804 -7.444 25.439 1.00 94.38 285 LYS A CA 1
ATOM 2243 C C . LYS A 1 285 ? -12.704 -8.110 24.072 1.00 94.38 285 LYS A C 1
ATOM 2245 O O . LYS A 1 285 ? -11.797 -8.898 23.801 1.00 94.38 285 LYS A O 1
ATOM 2250 N N . HIS A 1 286 ? -13.599 -7.732 23.164 1.00 96.75 286 HIS A N 1
ATOM 2251 C CA . HIS A 1 286 ? -13.328 -7.929 21.743 1.00 96.75 286 HIS A CA 1
ATOM 2252 C C . HIS A 1 286 ? -12.089 -7.124 21.366 1.00 96.75 286 HIS A C 1
ATOM 2254 O O . HIS A 1 286 ? -11.951 -5.967 21.755 1.00 96.75 286 HIS A O 1
ATOM 2260 N N . HIS A 1 287 ? -11.168 -7.718 20.623 1.00 96.69 287 HIS A N 1
ATOM 2261 C CA . HIS A 1 287 ? -9.876 -7.113 20.343 1.00 96.69 287 HIS A CA 1
ATOM 2262 C C . HIS A 1 287 ? -9.675 -6.949 18.846 1.00 96.69 287 HIS A C 1
ATOM 2264 O O . HIS A 1 287 ? -9.649 -7.920 18.096 1.00 96.69 287 HIS A O 1
ATOM 2270 N N . LEU A 1 288 ? -9.518 -5.699 18.422 1.00 96.25 288 LEU A N 1
ATOM 2271 C CA . LEU A 1 288 ? -9.135 -5.324 17.073 1.00 96.25 288 LEU A CA 1
ATOM 2272 C C . LEU A 1 288 ? -7.653 -4.926 17.056 1.00 96.25 288 LEU A C 1
ATOM 2274 O O . LEU A 1 288 ? -7.278 -3.842 17.507 1.00 96.25 288 LEU A O 1
ATOM 2278 N N . MET A 1 289 ? -6.804 -5.802 16.532 1.00 95.06 289 MET A N 1
ATOM 2279 C CA . MET A 1 289 ? -5.352 -5.651 16.562 1.00 95.06 289 MET A CA 1
ATOM 2280 C C . MET A 1 289 ? -4.783 -5.462 15.157 1.00 95.06 289 MET A C 1
ATOM 2282 O O . MET A 1 289 ? -5.057 -6.242 14.250 1.00 95.06 289 MET A O 1
ATOM 2286 N N . PHE A 1 290 ? -3.967 -4.426 14.980 1.00 93.31 290 PHE A N 1
ATOM 2287 C CA . PHE A 1 290 ? -3.290 -4.111 13.723 1.00 93.31 290 PHE A CA 1
ATOM 2288 C C . PHE A 1 290 ? -1.782 -4.301 13.857 1.00 93.31 290 PHE A C 1
ATOM 2290 O O . PHE A 1 290 ? -1.184 -3.743 14.772 1.00 93.31 290 PHE A O 1
ATOM 2297 N N . PHE A 1 291 ? -1.161 -4.972 12.890 1.00 92.12 291 PHE A N 1
ATOM 2298 C CA . PHE A 1 291 ? 0.292 -5.004 12.702 1.00 92.12 291 PHE A CA 1
ATOM 2299 C C . PHE A 1 291 ? 0.663 -4.273 11.422 1.00 92.12 291 PHE A C 1
ATOM 2301 O O . PHE A 1 291 ? 0.456 -4.819 10.342 1.00 92.12 291 PHE A O 1
ATOM 2308 N N . VAL A 1 292 ? 1.174 -3.044 11.525 1.00 88.69 292 VAL A N 1
ATOM 2309 C CA . VAL A 1 292 ? 1.434 -2.154 10.380 1.00 88.69 292 VAL A CA 1
ATOM 2310 C C . VAL A 1 292 ? 2.929 -1.999 10.123 1.00 88.69 292 VAL A C 1
ATOM 2312 O O . VAL A 1 292 ? 3.703 -1.823 11.059 1.00 88.69 292 VAL A O 1
ATOM 2315 N N . THR A 1 293 ? 3.341 -1.962 8.855 1.00 78.81 293 THR A N 1
ATOM 2316 C CA . THR A 1 293 ? 4.759 -1.742 8.509 1.00 78.81 293 THR A CA 1
ATOM 2317 C C . THR A 1 293 ? 5.180 -0.273 8.570 1.00 78.81 293 THR A C 1
ATOM 2319 O O . THR A 1 293 ? 6.352 0.044 8.751 1.00 78.81 293 THR A O 1
ATOM 2322 N N . GLN A 1 294 ? 4.231 0.660 8.427 1.00 71.31 294 GLN A N 1
ATOM 2323 C CA . GLN A 1 294 ? 4.498 2.102 8.451 1.00 71.31 294 GLN A CA 1
ATOM 2324 C C . GLN A 1 294 ? 3.374 2.873 9.144 1.00 71.31 294 GLN A C 1
ATOM 2326 O O . GLN A 1 294 ? 2.206 2.768 8.770 1.00 71.31 294 GLN A O 1
ATOM 2331 N N . SER A 1 295 ? 3.730 3.736 10.098 1.00 61.47 295 SER A N 1
ATOM 2332 C CA . SER A 1 295 ? 2.768 4.509 10.894 1.00 61.47 295 SER A CA 1
ATOM 2333 C C . SER A 1 295 ? 1.980 5.544 10.070 1.00 61.47 295 SER A C 1
ATOM 2335 O O . SER A 1 295 ? 0.770 5.693 10.255 1.00 61.47 295 SER A O 1
ATOM 2337 N N . ARG A 1 296 ? 2.616 6.233 9.106 1.00 61.59 296 ARG A N 1
ATOM 2338 C CA . ARG A 1 296 ? 1.977 7.297 8.291 1.00 61.59 296 ARG A CA 1
ATOM 2339 C C . ARG A 1 296 ? 0.873 6.816 7.358 1.00 61.59 296 ARG A C 1
ATOM 2341 O O . ARG A 1 296 ? -0.056 7.579 7.096 1.00 61.59 296 ARG A O 1
ATOM 2348 N N . THR A 1 297 ? 0.954 5.583 6.871 1.00 60.94 297 THR A N 1
ATOM 2349 C CA . THR A 1 297 ? 0.021 5.050 5.865 1.00 60.94 297 THR A CA 1
ATOM 2350 C C . THR A 1 297 ? -1.406 4.914 6.414 1.00 60.94 297 THR A C 1
ATOM 2352 O O . THR A 1 297 ? -2.369 4.959 5.652 1.00 60.94 297 THR A O 1
ATOM 2355 N N . PHE A 1 298 ? -1.557 4.852 7.742 1.00 66.50 298 PHE A N 1
ATOM 2356 C CA . PHE A 1 298 ? -2.818 4.527 8.416 1.00 66.50 298 PHE A CA 1
ATOM 2357 C C . PHE A 1 298 ? -3.382 5.641 9.305 1.00 66.50 298 PHE A C 1
ATOM 2359 O O . PHE A 1 298 ? -4.463 5.488 9.871 1.00 66.50 298 PHE A O 1
ATOM 2366 N N . GLY A 1 299 ? -2.699 6.789 9.365 1.00 69.94 299 GLY A N 1
ATOM 2367 C CA . GLY A 1 299 ? -2.999 7.919 10.251 1.00 69.94 299 GLY A CA 1
ATOM 2368 C C . GLY A 1 299 ? -4.468 8.337 10.331 1.00 69.94 299 GLY A C 1
ATOM 2369 O O . GLY A 1 299 ? -5.050 8.469 11.400 1.00 69.94 299 GLY A O 1
ATOM 2370 N N . ARG A 1 300 ? -5.094 8.588 9.183 1.00 72.62 300 ARG A N 1
ATOM 2371 C CA . ARG A 1 300 ? -6.485 9.063 9.153 1.00 72.62 300 ARG A CA 1
ATOM 2372 C C . ARG A 1 300 ? -7.474 7.926 9.415 1.00 72.62 300 ARG A C 1
ATOM 2374 O O . ARG A 1 300 ? -8.404 8.085 10.202 1.00 72.62 300 ARG A O 1
ATOM 2381 N N . PHE A 1 301 ? -7.216 6.789 8.779 1.00 81.00 301 PHE A N 1
ATOM 2382 C CA . PHE A 1 301 ? -8.043 5.594 8.827 1.00 81.00 301 PHE A CA 1
ATOM 2383 C C . PHE A 1 301 ? -8.194 5.046 10.253 1.00 81.00 301 PHE A C 1
ATOM 2385 O O . PHE A 1 301 ? -9.317 4.897 10.722 1.00 81.00 301 PHE A O 1
ATOM 2392 N N . LEU A 1 302 ? -7.088 4.829 10.976 1.00 85.88 302 LEU A N 1
ATOM 2393 C CA . LEU A 1 302 ? -7.124 4.260 12.331 1.00 85.88 302 LEU A CA 1
ATOM 2394 C C . LEU A 1 302 ? -7.839 5.180 13.324 1.00 85.88 302 LEU A C 1
ATOM 2396 O O . LEU A 1 302 ? -8.570 4.706 14.189 1.00 85.88 302 LEU A O 1
ATOM 2400 N N . GLY A 1 303 ? -7.670 6.499 13.182 1.00 84.19 303 GLY A N 1
ATOM 2401 C CA . GLY A 1 303 ? -8.368 7.468 14.024 1.00 84.19 303 GLY A CA 1
ATOM 2402 C C . GLY A 1 303 ? -9.883 7.407 13.837 1.00 84.19 303 GLY A C 1
ATOM 2403 O O . GLY A 1 303 ? -10.621 7.325 14.815 1.00 84.19 303 GLY A O 1
ATOM 2404 N N . GLN A 1 304 ? -10.346 7.390 12.585 1.00 83.19 304 GLN A N 1
ATOM 2405 C CA . GLN A 1 304 ? -11.774 7.287 12.279 1.00 83.19 304 GLN A CA 1
ATOM 2406 C C . GLN A 1 304 ? -12.351 5.931 12.662 1.00 83.19 304 GLN A C 1
ATOM 2408 O O . GLN A 1 304 ? -13.432 5.888 13.243 1.00 83.19 304 GLN A O 1
ATOM 2413 N N . LEU A 1 305 ? -11.626 4.843 12.401 1.00 88.44 305 LEU A N 1
ATOM 2414 C CA . LEU A 1 305 ? -12.058 3.512 12.797 1.00 88.44 305 LEU A CA 1
ATOM 2415 C C . LEU A 1 305 ? -12.177 3.400 14.320 1.00 88.44 305 LEU A C 1
ATOM 2417 O O . LEU A 1 305 ? -13.176 2.877 14.796 1.00 88.44 305 LEU A O 1
ATOM 2421 N N . ARG A 1 306 ? -11.249 3.976 15.102 1.00 90.44 306 ARG A N 1
ATOM 2422 C CA . ARG A 1 306 ? -11.392 4.015 16.568 1.00 90.44 306 ARG A CA 1
ATOM 2423 C C . ARG A 1 306 ? -12.629 4.794 17.006 1.00 90.44 306 ARG A C 1
ATOM 2425 O O . ARG A 1 306 ? -13.280 4.390 17.966 1.00 90.44 306 ARG A O 1
ATOM 2432 N N . THR A 1 307 ? -12.954 5.900 16.332 1.00 88.00 307 THR A N 1
ATOM 2433 C CA . THR A 1 307 ? -14.186 6.661 16.598 1.00 88.00 307 THR A CA 1
ATOM 2434 C C . THR A 1 307 ? -15.439 5.856 16.258 1.00 88.00 307 THR A C 1
ATOM 2436 O O . THR A 1 307 ? -16.396 5.899 17.025 1.00 88.00 307 THR A O 1
ATOM 2439 N N . GLN A 1 308 ? -15.443 5.111 15.149 1.00 89.62 308 GLN A N 1
ATOM 2440 C CA . GLN A 1 308 ? -16.545 4.204 14.812 1.00 89.62 308 GLN A CA 1
ATOM 2441 C C . GLN A 1 308 ? -16.671 3.090 15.850 1.00 89.62 308 GLN A C 1
ATOM 2443 O O . GLN A 1 308 ? -17.771 2.827 16.319 1.00 89.62 308 GLN A O 1
ATOM 2448 N N . LEU A 1 309 ? -15.548 2.508 16.272 1.00 92.12 309 LEU A N 1
ATOM 2449 C CA . LEU A 1 309 ? -15.517 1.493 17.317 1.00 92.12 309 LEU A CA 1
ATOM 2450 C C . LEU A 1 309 ? -16.052 2.037 18.644 1.00 92.12 309 LEU A C 1
ATOM 2452 O O . LEU A 1 309 ? -16.834 1.359 19.287 1.00 92.12 309 LEU A O 1
ATOM 2456 N N . GLN A 1 310 ? -15.735 3.287 19.003 1.00 90.88 310 GLN A N 1
ATOM 2457 C CA . GLN A 1 310 ? -16.310 3.928 20.192 1.00 90.88 310 GLN A CA 1
ATOM 2458 C C . GLN A 1 310 ? -17.830 4.063 20.084 1.00 90.88 310 GLN A C 1
ATOM 2460 O O . GLN A 1 310 ? -18.536 3.745 21.029 1.00 90.88 310 GLN A O 1
ATOM 2465 N N . ALA A 1 311 ? -18.348 4.488 18.928 1.00 90.31 311 ALA A N 1
ATOM 2466 C CA . ALA A 1 311 ? -19.793 4.563 18.723 1.00 90.31 311 ALA A CA 1
ATOM 2467 C C . ALA A 1 311 ? -20.451 3.175 18.832 1.00 90.31 311 ALA A C 1
ATOM 2469 O O . ALA A 1 311 ? -21.532 3.044 19.402 1.00 90.31 311 ALA A O 1
ATOM 2470 N N . ILE A 1 312 ? -19.782 2.132 18.336 1.00 91.94 312 ILE A N 1
ATOM 2471 C CA . ILE A 1 312 ? -20.237 0.749 18.483 1.00 91.94 312 ILE A CA 1
ATOM 2472 C C . ILE A 1 312 ? -20.261 0.339 19.958 1.00 91.94 312 ILE A C 1
ATOM 2474 O O . ILE A 1 312 ? -21.269 -0.203 20.406 1.00 91.94 312 ILE A O 1
ATOM 2478 N N . GLU A 1 313 ? -19.204 0.621 20.723 1.00 92.50 313 GLU A N 1
ATOM 2479 C CA . GLU A 1 313 ? -19.145 0.362 22.169 1.00 92.50 313 GLU A CA 1
ATOM 2480 C C . GLU A 1 313 ? -20.299 1.061 22.904 1.00 92.50 313 GLU A C 1
ATOM 2482 O O . GLU A 1 313 ? -21.041 0.418 23.649 1.00 92.50 313 GLU A O 1
ATOM 2487 N N . ASP A 1 314 ? -20.502 2.353 22.631 1.00 91.25 314 ASP A N 1
ATOM 2488 C CA . ASP A 1 314 ? -21.510 3.188 23.290 1.00 91.25 314 ASP A CA 1
ATOM 2489 C C . ASP A 1 314 ? -22.944 2.692 23.013 1.00 91.25 314 ASP A C 1
ATOM 2491 O O . ASP A 1 314 ? -23.792 2.698 23.907 1.00 91.25 314 ASP A O 1
ATOM 2495 N N . ASN A 1 315 ? -23.221 2.231 21.786 1.00 91.38 315 ASN A N 1
ATOM 2496 C CA . ASN A 1 315 ? -24.562 1.801 21.371 1.00 91.38 315 ASN A CA 1
ATOM 2497 C C . ASN A 1 315 ? -24.855 0.313 21.629 1.00 91.38 315 ASN A C 1
ATOM 2499 O O . ASN A 1 315 ? -26.011 -0.051 21.846 1.00 91.38 315 ASN A O 1
ATOM 2503 N N . SER A 1 316 ? -23.840 -0.554 21.605 1.00 91.50 316 SER A N 1
ATOM 2504 C CA . SER A 1 316 ? -24.006 -2.007 21.784 1.00 91.50 316 SER A CA 1
ATOM 2505 C C . SER A 1 316 ? -23.753 -2.487 23.211 1.00 91.50 316 SER A C 1
ATOM 2507 O O . SER A 1 316 ? -24.193 -3.577 23.576 1.00 91.50 316 SER A O 1
ATOM 2509 N N . LYS A 1 317 ? -23.029 -1.694 24.014 1.00 88.69 317 LYS A N 1
ATOM 2510 C CA . LYS A 1 317 ? -22.489 -2.068 25.331 1.00 88.69 317 LYS A CA 1
ATOM 2511 C C . LYS A 1 317 ? -21.496 -3.239 25.302 1.00 88.69 317 LYS A C 1
ATOM 2513 O O . LYS A 1 317 ? -21.132 -3.742 26.362 1.00 88.69 317 LYS A O 1
ATOM 2518 N N . GLN A 1 318 ? -21.043 -3.674 24.124 1.00 91.56 318 GLN A N 1
ATOM 2519 C CA . GLN A 1 318 ? -19.933 -4.618 24.003 1.00 91.56 318 GLN A CA 1
ATOM 2520 C C . GLN A 1 318 ? -18.616 -3.840 24.004 1.00 91.56 318 GLN A C 1
ATOM 2522 O O . GLN A 1 318 ? -18.437 -2.916 23.212 1.00 91.56 318 GLN A O 1
ATOM 2527 N N . ALA A 1 319 ? -17.708 -4.192 24.912 1.00 92.88 319 ALA A N 1
ATOM 2528 C CA . ALA A 1 319 ? -16.440 -3.493 25.075 1.00 92.88 319 ALA A CA 1
ATOM 2529 C C . ALA A 1 319 ? -15.405 -3.950 24.041 1.00 92.88 319 ALA A C 1
ATOM 2531 O O . ALA A 1 319 ? -15.240 -5.150 23.808 1.00 92.88 319 ALA A O 1
ATOM 2532 N N . TRP A 1 320 ? -14.656 -2.994 23.490 1.00 95.06 320 TRP A N 1
ATOM 2533 C CA . TRP A 1 320 ? -13.615 -3.242 22.508 1.00 95.06 320 TRP A CA 1
ATOM 2534 C C . TRP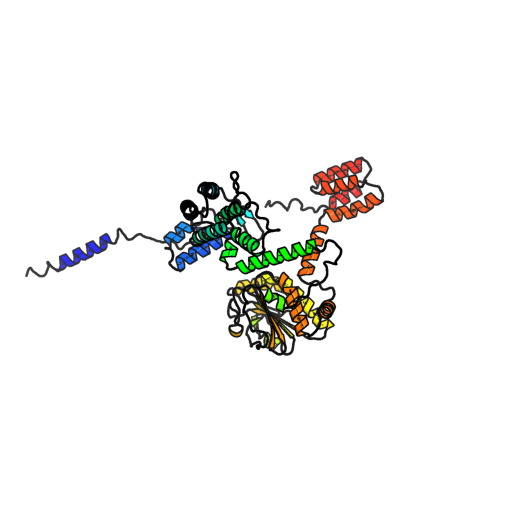 A 1 320 ? -12.250 -2.708 22.962 1.00 95.06 320 TRP A C 1
ATOM 2536 O O . TRP A 1 320 ? -12.086 -1.631 23.534 1.00 95.06 320 TRP A O 1
ATOM 2546 N N . ALA A 1 321 ? -11.212 -3.470 22.656 1.00 94.44 321 ALA A N 1
ATOM 2547 C CA . ALA A 1 321 ? -9.836 -3.016 22.652 1.00 94.44 321 ALA A CA 1
ATOM 2548 C C . ALA A 1 321 ? -9.396 -2.797 21.204 1.00 94.44 321 ALA A C 1
ATOM 2550 O O . ALA A 1 321 ? -9.709 -3.594 20.320 1.00 94.44 321 ALA A O 1
ATOM 2551 N N . MET A 1 322 ? -8.636 -1.730 20.958 1.00 94.62 322 MET A N 1
ATOM 2552 C CA . MET A 1 322 ? -7.987 -1.505 19.670 1.00 94.62 322 MET A CA 1
ATOM 2553 C C . MET A 1 322 ? -6.509 -1.207 19.889 1.00 94.62 322 MET A C 1
ATOM 2555 O O . MET A 1 322 ? -6.170 -0.196 20.513 1.00 94.62 322 MET A O 1
ATOM 2559 N N . SER A 1 323 ? -5.644 -2.075 19.366 1.00 93.62 323 SER A N 1
ATOM 2560 C CA . SER A 1 323 ? -4.190 -1.917 19.420 1.00 93.62 323 SER A CA 1
ATOM 2561 C C . SER A 1 323 ? -3.601 -1.813 18.018 1.00 93.62 323 SER A C 1
ATOM 2563 O O . SER A 1 323 ? -4.022 -2.492 17.083 1.00 93.62 323 SER A O 1
ATOM 2565 N N . VAL A 1 324 ? -2.607 -0.944 17.869 1.00 93.00 324 VAL A N 1
ATOM 2566 C CA . VAL A 1 324 ? -1.841 -0.789 16.632 1.00 93.00 324 VAL A CA 1
ATOM 2567 C C . VAL A 1 324 ? -0.374 -0.986 16.958 1.00 93.00 324 VAL A C 1
ATOM 2569 O O . VAL A 1 324 ? 0.214 -0.169 17.658 1.00 93.00 324 VAL A O 1
ATOM 2572 N N . ILE A 1 325 ? 0.211 -2.062 16.456 1.00 93.44 325 ILE A N 1
ATOM 2573 C CA . ILE A 1 325 ? 1.618 -2.403 16.624 1.00 93.44 325 ILE A CA 1
ATOM 2574 C C . ILE A 1 325 ? 2.341 -2.065 15.324 1.00 93.44 325 ILE A C 1
ATOM 2576 O O . ILE A 1 325 ? 2.020 -2.587 14.257 1.00 93.44 325 ILE A O 1
ATOM 2580 N N . VAL A 1 326 ? 3.294 -1.142 15.400 1.00 91.50 326 VAL A N 1
ATOM 2581 C CA . VAL A 1 326 ? 4.168 -0.792 14.281 1.00 91.50 326 VAL A CA 1
ATOM 2582 C C . VAL A 1 326 ? 5.341 -1.770 14.268 1.00 91.50 326 VAL A C 1
ATOM 2584 O O . VAL A 1 326 ? 6.047 -1.888 15.267 1.00 91.50 326 VAL A O 1
ATOM 2587 N N . SER A 1 327 ? 5.554 -2.453 13.147 1.00 88.44 327 SER A N 1
ATOM 2588 C CA . SER A 1 327 ? 6.656 -3.396 12.926 1.00 88.44 327 SER A CA 1
ATOM 2589 C C . SER A 1 327 ? 7.556 -2.851 11.821 1.00 88.44 327 SER A C 1
ATOM 2591 O O . SER A 1 327 ? 7.160 -2.784 10.661 1.00 88.44 327 SER A O 1
ATOM 2593 N N . THR A 1 328 ? 8.752 -2.392 12.180 1.00 82.88 328 THR A N 1
ATOM 2594 C CA . THR A 1 328 ? 9.664 -1.666 11.282 1.00 82.88 328 THR A CA 1
ATOM 2595 C C . THR A 1 328 ? 11.107 -1.816 11.745 1.00 82.88 328 THR A C 1
ATOM 2597 O O . THR A 1 328 ? 11.360 -1.920 12.942 1.00 82.88 328 THR A O 1
ATOM 2600 N N . ASP A 1 329 ? 12.048 -1.786 10.802 1.00 81.06 329 ASP A N 1
ATOM 2601 C CA . ASP A 1 329 ? 13.486 -1.785 11.099 1.00 81.06 329 ASP A CA 1
ATOM 2602 C C . ASP A 1 329 ? 14.005 -0.376 11.465 1.00 81.06 329 ASP A C 1
ATOM 2604 O O . ASP A 1 329 ? 15.096 -0.238 12.013 1.00 81.06 329 ASP A O 1
ATOM 2608 N N . ASP A 1 330 ? 13.227 0.681 11.187 1.00 81.56 330 ASP A N 1
ATOM 2609 C CA . ASP A 1 330 ? 13.570 2.077 11.505 1.00 81.56 330 ASP A CA 1
ATOM 2610 C C . ASP A 1 330 ? 12.677 2.629 12.625 1.00 81.56 330 ASP A C 1
ATOM 2612 O O . ASP A 1 330 ? 11.638 3.261 12.395 1.00 81.56 330 ASP A O 1
ATOM 2616 N N . VAL A 1 331 ? 13.092 2.355 13.862 1.00 80.69 331 VAL A N 1
ATOM 2617 C CA . VAL A 1 331 ? 12.423 2.797 15.096 1.00 80.69 331 VAL A CA 1
ATOM 2618 C C . VAL A 1 331 ? 12.348 4.323 15.187 1.00 80.69 331 VAL A C 1
ATOM 2620 O O . VAL A 1 331 ? 11.295 4.877 15.500 1.00 80.69 331 VAL A O 1
ATOM 2623 N N . ASN A 1 332 ? 13.439 5.014 14.851 1.00 80.00 332 ASN A N 1
ATOM 2624 C CA . ASN A 1 332 ? 13.527 6.469 14.967 1.00 80.00 332 ASN A CA 1
ATOM 2625 C C . ASN A 1 332 ? 12.539 7.170 14.028 1.00 80.00 332 ASN A C 1
ATOM 2627 O O . ASN A 1 332 ? 11.889 8.148 14.409 1.00 80.00 332 ASN A O 1
ATOM 2631 N N . GLU A 1 333 ? 12.419 6.690 12.790 1.00 80.12 333 GLU A N 1
ATOM 2632 C CA . GLU A 1 333 ? 11.450 7.234 11.841 1.00 80.12 333 GLU A CA 1
ATOM 2633 C C . GLU A 1 333 ? 10.013 6.906 12.251 1.00 80.12 333 GLU A C 1
ATOM 2635 O O . GLU A 1 333 ? 9.120 7.745 12.097 1.00 80.12 333 GLU A O 1
ATOM 2640 N N . ALA A 1 334 ? 9.780 5.724 12.826 1.00 79.38 334 ALA A N 1
ATOM 2641 C CA . ALA A 1 334 ? 8.474 5.331 13.335 1.00 79.38 334 ALA A CA 1
ATOM 2642 C C . ALA A 1 334 ? 7.995 6.249 14.463 1.00 79.38 334 ALA A C 1
ATOM 2644 O O . ALA A 1 334 ? 6.863 6.732 14.391 1.00 79.38 334 ALA A O 1
ATOM 2645 N N . GLU A 1 335 ? 8.856 6.550 15.438 1.00 81.75 335 GLU A N 1
ATOM 2646 C CA . GLU A 1 335 ? 8.574 7.471 16.545 1.00 81.75 335 GLU A CA 1
ATOM 2647 C C . GLU A 1 335 ? 8.310 8.899 16.053 1.00 81.75 335 GLU A C 1
ATOM 2649 O O . GLU A 1 335 ? 7.290 9.502 16.400 1.00 81.75 335 GLU A O 1
ATOM 2654 N N . LYS A 1 336 ? 9.168 9.432 15.171 1.00 81.44 336 LYS A N 1
ATOM 2655 C CA . LYS A 1 336 ? 8.987 10.772 14.579 1.00 81.44 336 LYS A CA 1
ATOM 2656 C C . LYS A 1 336 ? 7.689 10.877 13.791 1.00 81.44 336 LYS A C 1
ATOM 2658 O O . LYS A 1 336 ? 6.931 11.839 13.932 1.00 81.44 336 LYS A O 1
ATOM 2663 N N . SER A 1 337 ? 7.424 9.887 12.943 1.00 75.50 337 SER A N 1
ATOM 2664 C CA . SER A 1 337 ? 6.191 9.821 12.167 1.00 75.50 337 SER A CA 1
ATOM 2665 C C . SER A 1 337 ? 4.970 9.668 13.065 1.00 75.50 337 SER A C 1
ATOM 2667 O O . SER A 1 337 ? 3.936 10.280 12.794 1.00 75.50 337 SER A O 1
ATOM 2669 N N . PHE A 1 338 ? 5.092 8.910 14.152 1.00 81.44 338 PHE A N 1
ATOM 2670 C CA . PHE A 1 338 ? 4.030 8.731 15.123 1.00 81.44 338 PHE A CA 1
ATOM 2671 C C . PHE A 1 338 ? 3.717 10.024 15.892 1.00 81.44 338 PHE A C 1
ATOM 2673 O O . PHE A 1 338 ? 2.543 10.355 16.029 1.00 81.44 338 PHE A O 1
ATOM 2680 N N . ALA A 1 339 ? 4.713 10.814 16.300 1.00 80.00 339 ALA A N 1
ATOM 2681 C CA . ALA A 1 339 ? 4.495 12.077 17.017 1.00 80.00 339 ALA A CA 1
ATOM 2682 C C . ALA A 1 339 ? 3.579 13.059 16.253 1.00 80.00 339 ALA A C 1
ATOM 2684 O O . ALA A 1 339 ? 2.741 13.741 16.844 1.00 80.00 339 ALA A O 1
ATOM 2685 N N . VAL A 1 340 ? 3.678 13.087 14.918 1.00 75.81 340 VAL A N 1
ATOM 2686 C CA . VAL A 1 340 ? 2.793 13.884 14.044 1.00 75.81 340 VAL A CA 1
ATOM 2687 C C . VAL A 1 340 ? 1.355 13.345 14.040 1.00 75.81 340 VAL A C 1
ATOM 2689 O O . VAL A 1 340 ? 0.393 14.106 13.918 1.00 75.81 340 VAL A O 1
ATOM 2692 N N . LEU A 1 341 ? 1.196 12.026 14.145 1.00 76.06 341 LEU A N 1
ATOM 2693 C CA . LEU A 1 341 ? -0.099 11.347 14.134 1.00 76.06 341 LEU A CA 1
ATOM 2694 C C . LEU A 1 341 ? -0.786 11.365 15.501 1.00 76.06 341 LEU A C 1
ATOM 2696 O O . LEU A 1 341 ? -2.010 11.459 15.551 1.00 76.06 341 LEU A O 1
ATOM 2700 N N . ASP A 1 342 ? -0.023 11.323 16.595 1.00 80.81 342 ASP A N 1
ATOM 2701 C CA . ASP A 1 342 ? -0.529 11.320 17.972 1.00 80.81 342 ASP A CA 1
ATOM 2702 C C . ASP A 1 342 ? -1.480 12.489 18.247 1.00 80.81 342 ASP A C 1
ATOM 2704 O O . ASP A 1 342 ? -2.516 12.323 18.894 1.00 80.81 342 ASP A O 1
ATOM 2708 N N . GLN A 1 343 ? -1.166 13.658 17.681 1.00 76.38 343 GLN A N 1
ATOM 2709 C CA . GLN A 1 343 ? -1.993 14.862 17.777 1.00 76.38 343 GLN A CA 1
ATOM 2710 C C . GLN A 1 343 ? -3.394 14.681 17.174 1.00 76.38 343 GLN A C 1
ATOM 2712 O O . GLN A 1 343 ? -4.316 15.408 17.531 1.00 76.38 343 GLN A O 1
ATOM 2717 N N . ARG A 1 344 ? -3.560 13.735 16.243 1.00 75.44 344 ARG A N 1
ATOM 2718 C CA . ARG A 1 344 ? -4.804 13.502 15.495 1.00 75.44 344 ARG A CA 1
ATOM 2719 C C . ARG A 1 344 ? -5.565 12.272 15.967 1.00 75.44 344 ARG A C 1
ATOM 2721 O O . ARG A 1 344 ? -6.753 12.153 15.677 1.00 75.44 344 ARG A O 1
ATOM 2728 N N . TYR A 1 345 ? -4.895 11.346 16.645 1.00 83.38 345 TYR A N 1
ATOM 2729 C CA . TYR A 1 345 ? -5.521 10.113 17.089 1.00 83.38 345 TYR A CA 1
ATOM 2730 C C . TYR A 1 345 ? -6.350 10.309 18.360 1.00 83.38 345 TYR A C 1
ATOM 2732 O O . TYR A 1 345 ? -5.866 10.943 19.306 1.00 83.38 345 TYR A O 1
ATOM 2740 N N . PRO A 1 346 ? -7.532 9.669 18.453 1.00 82.75 346 PRO A N 1
ATOM 2741 C CA . PRO A 1 346 ? -8.255 9.539 19.713 1.00 82.75 346 PRO A CA 1
ATOM 2742 C C . PRO A 1 346 ? -7.337 9.026 20.830 1.00 82.75 346 PRO A C 1
ATOM 2744 O O . PRO A 1 346 ? -6.485 8.164 20.596 1.00 82.75 346 PRO A O 1
ATOM 2747 N N . LYS A 1 347 ? -7.471 9.570 22.045 1.00 82.69 347 LYS A N 1
ATOM 2748 C CA . LYS A 1 347 ? -6.559 9.269 23.167 1.00 82.69 347 LYS A CA 1
ATOM 2749 C C . LYS A 1 347 ? -6.677 7.836 23.693 1.00 82.69 347 LYS A C 1
ATOM 2751 O O . LYS A 1 347 ? -5.730 7.331 24.278 1.00 82.69 347 LYS A O 1
ATOM 2756 N N . ASN A 1 348 ? -7.799 7.178 23.426 1.00 81.50 348 ASN A N 1
ATOM 2757 C CA . ASN A 1 348 ? -8.078 5.778 23.750 1.00 81.50 348 ASN A CA 1
ATOM 2758 C C . ASN A 1 348 ? -7.569 4.777 22.691 1.00 81.50 348 ASN A C 1
ATOM 2760 O O . ASN A 1 348 ? -7.853 3.587 22.805 1.00 81.50 348 ASN A O 1
ATOM 2764 N N . LEU A 1 349 ? -6.863 5.228 21.647 1.00 87.19 349 LEU A N 1
ATOM 2765 C CA . LEU A 1 349 ? -6.190 4.335 20.701 1.00 87.19 349 LEU A CA 1
ATOM 2766 C C . LEU A 1 349 ? -4.805 3.960 21.239 1.00 87.19 349 LEU A C 1
ATOM 2768 O O . LEU A 1 349 ? -3.934 4.829 21.360 1.00 87.19 349 LEU A O 1
ATOM 2772 N N . VAL A 1 350 ? -4.595 2.673 21.506 1.00 89.75 350 VAL A N 1
ATOM 2773 C CA . VAL A 1 350 ? -3.304 2.135 21.942 1.00 89.75 350 VAL A CA 1
ATOM 2774 C C . VAL A 1 350 ? -2.411 1.945 20.723 1.00 89.75 350 VAL A C 1
ATOM 2776 O O . VAL A 1 350 ? -2.790 1.265 19.769 1.00 89.75 350 VAL A O 1
ATOM 2779 N N . VAL A 1 351 ? -1.225 2.551 20.745 1.00 91.50 351 VAL A N 1
ATOM 2780 C CA . VAL A 1 351 ? -0.239 2.412 19.669 1.00 91.50 351 VAL A CA 1
ATOM 2781 C C . VAL A 1 351 ? 1.096 2.026 20.277 1.00 91.50 351 VAL A C 1
ATOM 2783 O O . VAL A 1 351 ? 1.587 2.705 21.179 1.00 91.50 351 VAL A O 1
ATOM 2786 N N . GLY A 1 352 ? 1.662 0.935 19.780 1.00 92.19 352 GLY A N 1
ATOM 2787 C CA . GLY A 1 352 ? 2.942 0.408 20.207 1.00 92.19 352 GLY A CA 1
ATOM 2788 C C . GLY A 1 352 ? 3.900 0.178 19.047 1.00 92.19 352 GLY A C 1
ATOM 2789 O O . GLY A 1 352 ? 3.513 0.190 17.879 1.00 92.19 352 GLY A O 1
ATOM 2790 N N . LEU A 1 353 ? 5.157 -0.047 19.392 1.00 92.12 353 LEU A N 1
ATOM 2791 C CA . LEU A 1 353 ? 6.243 -0.405 18.494 1.00 92.12 353 LEU A CA 1
ATOM 2792 C C . LEU A 1 353 ? 6.760 -1.795 18.874 1.00 92.12 353 LEU A C 1
ATOM 2794 O O . LEU A 1 353 ? 7.098 -2.030 20.034 1.00 92.12 353 LEU A O 1
ATOM 2798 N N . SER A 1 354 ? 6.825 -2.708 17.908 1.00 91.12 354 SER A N 1
ATOM 2799 C CA . SER A 1 354 ? 7.487 -4.003 18.090 1.00 91.12 354 SER A CA 1
ATOM 2800 C C . SER A 1 354 ? 9.006 -3.815 18.086 1.00 91.12 354 SER A C 1
ATOM 2802 O O . SER A 1 354 ? 9.543 -3.066 17.269 1.00 91.12 354 SER A O 1
ATOM 2804 N N . LYS A 1 355 ? 9.697 -4.507 18.998 1.00 84.88 355 LYS A N 1
ATOM 2805 C CA . LYS A 1 355 ? 11.169 -4.523 19.070 1.00 84.88 355 LYS A CA 1
ATOM 2806 C C . LYS A 1 355 ? 11.811 -5.518 18.099 1.00 84.88 355 LYS A C 1
ATOM 2808 O O . LYS A 1 355 ? 13.024 -5.501 17.927 1.00 84.88 355 LYS A O 1
ATOM 2813 N N . ASP A 1 356 ? 11.002 -6.352 17.456 1.00 85.12 356 ASP A N 1
ATOM 2814 C CA . ASP A 1 356 ? 11.439 -7.484 16.634 1.00 85.12 356 ASP A CA 1
ATOM 2815 C C . ASP A 1 356 ? 11.672 -7.106 15.157 1.00 85.12 356 ASP A C 1
ATOM 2817 O O . ASP A 1 356 ? 11.869 -7.965 14.298 1.00 85.12 356 ASP A O 1
ATOM 2821 N N . GLY A 1 357 ? 11.650 -5.806 14.844 1.00 81.56 357 GLY A N 1
ATOM 2822 C CA . GLY A 1 357 ? 11.885 -5.278 13.500 1.00 81.56 357 GLY A CA 1
ATOM 2823 C C . GLY A 1 357 ? 10.676 -5.392 12.566 1.00 81.56 357 GLY A C 1
ATOM 2824 O O . GLY A 1 357 ? 9.524 -5.528 12.990 1.00 81.56 357 GLY A O 1
ATOM 2825 N N . ALA A 1 358 ? 10.926 -5.314 11.257 1.00 79.06 358 ALA A N 1
ATOM 2826 C CA . ALA A 1 358 ? 9.889 -5.295 10.221 1.00 79.06 358 ALA A CA 1
ATOM 2827 C C . ALA A 1 358 ? 9.105 -6.611 10.079 1.00 79.06 358 ALA A C 1
ATOM 2829 O O . ALA A 1 358 ? 7.988 -6.604 9.567 1.00 79.06 358 ALA A O 1
ATOM 2830 N N . ALA A 1 359 ? 9.667 -7.734 10.536 1.00 74.44 359 ALA A N 1
ATOM 2831 C CA . ALA A 1 359 ? 8.953 -9.010 10.605 1.00 74.44 359 ALA A CA 1
ATOM 2832 C C . ALA A 1 359 ? 7.953 -9.066 11.776 1.00 74.44 359 ALA A C 1
ATOM 2834 O O . ALA A 1 359 ? 7.110 -9.957 11.817 1.00 74.44 359 ALA A O 1
ATOM 2835 N N . GLY A 1 360 ? 8.028 -8.104 12.704 1.00 86.19 360 GLY A N 1
ATOM 2836 C CA . GLY A 1 360 ? 7.207 -8.054 13.906 1.00 86.19 360 GLY A CA 1
ATOM 2837 C C . GLY A 1 360 ? 7.418 -9.251 14.840 1.00 86.19 360 GLY A C 1
ATOM 2838 O O . GLY A 1 360 ? 8.383 -10.002 14.679 1.00 86.19 360 GLY A O 1
ATOM 2839 N N . PRO A 1 361 ? 6.540 -9.425 15.844 1.00 88.94 361 PRO A N 1
ATOM 2840 C CA . PRO A 1 361 ? 6.712 -10.455 16.861 1.00 88.94 361 PRO A CA 1
ATOM 2841 C C . PRO A 1 361 ? 6.785 -11.860 16.238 1.00 88.94 361 PRO A C 1
ATOM 2843 O O . PRO A 1 361 ? 5.842 -12.252 15.541 1.00 88.94 361 PRO A O 1
ATOM 2846 N N . PRO A 1 362 ? 7.836 -12.661 16.511 1.00 84.94 362 PRO A N 1
ATOM 2847 C CA . PRO A 1 362 ? 8.024 -13.971 15.880 1.00 84.94 362 PRO A CA 1
ATOM 2848 C C . PRO A 1 362 ? 6.831 -14.918 16.052 1.00 84.94 362 PRO A C 1
ATOM 2850 O O . PRO A 1 362 ? 6.479 -15.655 15.135 1.00 84.94 362 PRO A O 1
ATOM 2853 N N . ALA A 1 363 ? 6.168 -14.845 17.208 1.00 86.94 363 ALA A N 1
ATOM 2854 C CA . ALA A 1 363 ? 4.998 -15.648 17.552 1.00 86.94 363 ALA A CA 1
ATOM 2855 C C . ALA A 1 363 ? 3.784 -15.417 16.631 1.00 86.94 363 ALA A C 1
ATOM 2857 O O . ALA A 1 363 ? 2.879 -16.245 16.603 1.00 86.94 363 ALA A O 1
ATOM 2858 N N . TYR A 1 364 ? 3.755 -14.308 15.887 1.00 91.06 364 TYR A N 1
ATOM 2859 C CA . TYR A 1 364 ? 2.645 -13.952 15.006 1.00 91.06 364 TYR A CA 1
ATOM 2860 C C . TYR A 1 364 ? 2.893 -14.312 13.538 1.00 91.06 364 TYR A C 1
ATOM 2862 O O . TYR A 1 364 ? 1.962 -14.211 12.747 1.00 91.06 364 TYR A O 1
ATOM 2870 N N . GLY A 1 365 ? 4.105 -14.729 13.147 1.00 88.38 365 GLY A N 1
ATOM 2871 C CA . GLY A 1 365 ? 4.383 -15.176 11.774 1.00 88.38 365 GLY A CA 1
ATOM 2872 C C . GLY A 1 365 ? 3.938 -14.175 10.698 1.00 88.38 365 GLY A C 1
ATOM 2873 O O . GLY A 1 365 ? 3.250 -14.548 9.748 1.00 88.38 365 GLY A O 1
ATOM 2874 N N . LEU A 1 366 ? 4.248 -12.888 10.885 1.00 88.25 366 LEU A N 1
ATOM 2875 C CA . LEU A 1 366 ? 3.788 -11.826 9.989 1.00 88.25 366 LEU A CA 1
ATOM 2876 C C . LEU A 1 366 ? 4.611 -11.792 8.694 1.00 88.25 366 LEU A C 1
ATOM 2878 O O . LEU A 1 366 ? 5.831 -11.964 8.700 1.00 88.25 366 LEU A O 1
ATOM 2882 N N . ASP A 1 367 ? 3.954 -11.490 7.576 1.00 82.12 367 ASP A N 1
ATOM 2883 C CA . ASP A 1 367 ? 4.635 -11.232 6.309 1.00 82.12 367 ASP A CA 1
ATOM 2884 C C . ASP A 1 367 ? 5.032 -9.752 6.208 1.00 82.12 367 ASP A C 1
ATOM 2886 O O . ASP A 1 367 ? 4.200 -8.854 6.046 1.00 82.12 367 ASP A O 1
ATOM 2890 N N . LYS A 1 368 ? 6.346 -9.508 6.250 1.00 77.00 368 LYS A N 1
ATOM 2891 C CA . LYS A 1 368 ? 6.969 -8.178 6.145 1.00 77.00 368 LYS A CA 1
ATOM 2892 C C . LYS A 1 368 ? 6.648 -7.417 4.852 1.00 77.00 368 LYS A C 1
ATOM 2894 O O . LYS A 1 368 ? 6.898 -6.217 4.776 1.00 77.00 368 LYS A O 1
ATOM 2899 N N . ASN A 1 369 ? 6.161 -8.099 3.813 1.00 76.00 369 ASN A N 1
ATOM 2900 C CA . ASN A 1 369 ? 5.812 -7.473 2.537 1.00 76.00 369 ASN A CA 1
ATOM 2901 C C . ASN A 1 369 ? 4.386 -6.903 2.533 1.00 76.00 369 ASN A C 1
ATOM 2903 O O . ASN A 1 369 ? 4.014 -6.171 1.609 1.00 76.00 369 ASN A O 1
ATOM 2907 N N . LEU A 1 370 ? 3.579 -7.222 3.550 1.00 75.94 370 LEU A N 1
ATOM 2908 C CA . LEU A 1 370 ? 2.229 -6.696 3.681 1.00 75.94 370 LEU A CA 1
ATOM 2909 C C . LEU A 1 370 ? 2.235 -5.268 4.216 1.00 75.94 370 LEU A C 1
ATOM 2911 O O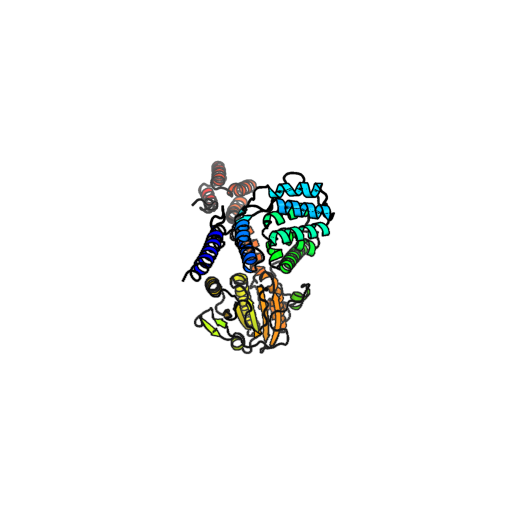 . LEU A 1 370 ? 3.155 -4.806 4.888 1.00 75.94 370 LEU A O 1
ATOM 2915 N N . THR A 1 371 ? 1.174 -4.529 3.900 1.00 77.44 371 THR A N 1
ATOM 2916 C CA . THR A 1 371 ? 1.027 -3.170 4.431 1.00 77.44 371 THR A CA 1
ATOM 2917 C C . THR A 1 371 ? 0.515 -3.216 5.866 1.00 77.44 371 THR A C 1
ATOM 2919 O O . THR A 1 371 ? 1.004 -2.456 6.706 1.00 77.44 371 THR A O 1
ATOM 2922 N N . ALA A 1 372 ? -0.417 -4.127 6.159 1.00 85.62 372 ALA A N 1
ATOM 2923 C CA . ALA A 1 372 ? -0.652 -4.577 7.521 1.00 85.62 372 ALA A CA 1
ATOM 2924 C C . ALA A 1 372 ? -1.380 -5.926 7.578 1.00 85.62 372 ALA A C 1
ATOM 2926 O O . ALA A 1 372 ? -1.878 -6.436 6.574 1.00 85.62 372 ALA A O 1
ATOM 2927 N N . THR A 1 373 ? -1.466 -6.460 8.789 1.00 89.69 373 THR A N 1
ATOM 2928 C CA . THR A 1 373 ? -2.327 -7.589 9.157 1.00 89.69 373 THR A CA 1
ATOM 2929 C C . THR A 1 373 ? -3.317 -7.118 10.213 1.00 89.69 373 THR A C 1
ATOM 2931 O O . THR A 1 373 ? -2.902 -6.471 11.177 1.00 89.69 373 THR A O 1
ATOM 2934 N N . VAL A 1 374 ? -4.609 -7.404 10.032 1.00 92.44 374 VAL A N 1
ATOM 2935 C CA . VAL A 1 374 ? -5.655 -7.078 11.015 1.00 92.44 374 VAL A CA 1
ATOM 2936 C C . VAL A 1 374 ? -6.211 -8.358 11.604 1.00 92.44 374 VAL A C 1
ATOM 2938 O O . VAL A 1 374 ? -6.628 -9.248 10.872 1.00 92.44 374 VAL A O 1
ATOM 2941 N N . ILE A 1 375 ? -6.248 -8.424 12.925 1.00 94.94 375 ILE A N 1
ATOM 2942 C CA . ILE A 1 375 ? -6.784 -9.549 13.678 1.00 94.94 375 ILE A CA 1
ATOM 2943 C C . ILE A 1 375 ? -7.988 -9.051 14.466 1.00 94.94 375 ILE A C 1
ATOM 2945 O O . ILE A 1 375 ? -7.906 -8.037 15.161 1.00 94.94 375 ILE A O 1
ATOM 2949 N N . VAL A 1 376 ? -9.098 -9.774 14.357 1.00 96.62 376 VAL A N 1
ATOM 2950 C CA . VAL A 1 376 ? -10.253 -9.632 15.244 1.00 96.62 376 VAL A CA 1
ATOM 2951 C C . VAL A 1 376 ? -10.281 -10.855 16.140 1.00 96.62 376 VAL A C 1
ATOM 2953 O O . VAL A 1 376 ? -10.343 -11.977 15.640 1.00 96.62 376 VAL A O 1
ATOM 2956 N N . ALA A 1 377 ? -10.213 -10.647 17.447 1.00 96.94 377 ALA A N 1
ATOM 2957 C CA . ALA A 1 377 ? -10.149 -11.710 18.437 1.00 96.94 377 ALA A CA 1
ATOM 2958 C C . ALA A 1 377 ? -11.141 -11.480 19.581 1.00 96.94 377 ALA A C 1
ATOM 2960 O O . ALA A 1 377 ? -11.593 -10.361 19.826 1.00 96.94 377 ALA A O 1
ATOM 2961 N N . LYS A 1 378 ? -11.475 -12.554 20.292 1.00 95.56 378 LYS A N 1
ATOM 2962 C CA . LYS A 1 378 ? -12.280 -12.532 21.514 1.00 95.56 378 LYS A CA 1
ATOM 2963 C C . LYS A 1 378 ? -11.793 -13.646 22.428 1.00 95.56 378 LYS A C 1
ATOM 2965 O O . LYS A 1 378 ? -11.548 -14.754 21.961 1.00 95.56 378 LYS A O 1
ATOM 2970 N N . ASP A 1 379 ? -11.619 -13.335 23.711 1.00 90.62 379 ASP A N 1
ATOM 2971 C CA . ASP A 1 379 ? -11.168 -14.289 24.735 1.00 90.62 379 ASP A CA 1
ATOM 2972 C C . ASP A 1 379 ? -9.843 -14.981 24.362 1.00 90.62 379 ASP A C 1
ATOM 2974 O O . ASP A 1 379 ? -9.639 -16.175 24.578 1.00 90.62 379 ASP A O 1
ATOM 2978 N N . GLY A 1 380 ? -8.943 -14.214 23.740 1.00 90.25 380 GLY A N 1
ATOM 2979 C CA . GLY A 1 380 ? -7.644 -14.695 23.280 1.00 90.25 380 GLY A CA 1
ATOM 2980 C C . GLY A 1 380 ? -7.692 -15.647 22.079 1.00 90.25 380 GLY A C 1
ATOM 2981 O O . GLY A 1 380 ? -6.685 -16.286 21.783 1.00 90.25 380 GLY A O 1
ATOM 2982 N N . ILE A 1 381 ? -8.834 -15.768 21.394 1.00 95.19 381 ILE A N 1
ATOM 2983 C CA . ILE A 1 381 ? -9.013 -16.590 20.190 1.00 95.19 381 ILE A CA 1
ATOM 2984 C C . ILE A 1 381 ? -9.256 -15.692 18.983 1.00 95.19 381 ILE A C 1
ATOM 2986 O O . ILE A 1 381 ? -10.084 -14.780 19.027 1.00 95.19 381 ILE A O 1
ATOM 2990 N N . VAL A 1 382 ? -8.552 -15.961 17.887 1.00 96.62 382 VAL A N 1
ATOM 2991 C CA . VAL A 1 382 ? -8.747 -15.259 16.620 1.00 96.62 382 VAL A CA 1
ATOM 2992 C C . VAL A 1 382 ? -10.069 -15.681 15.989 1.00 96.62 382 VAL A C 1
ATOM 2994 O O . VAL A 1 382 ? -10.318 -16.862 15.760 1.00 96.62 382 VAL A O 1
ATOM 2997 N N . LEU A 1 383 ? -10.908 -14.697 15.682 1.00 96.31 383 LEU A N 1
ATOM 2998 C CA . LEU A 1 383 ? -12.159 -14.865 14.945 1.00 96.31 383 LEU A CA 1
ATOM 2999 C C . LEU A 1 383 ? -11.950 -14.586 13.455 1.00 96.31 383 LEU A C 1
ATOM 3001 O O . LEU A 1 383 ? -12.412 -15.347 12.612 1.00 96.31 383 LEU A O 1
ATOM 3005 N N . HIS A 1 384 ? -11.205 -13.524 13.134 1.00 94.50 384 HIS A N 1
ATOM 3006 C CA . HIS A 1 384 ? -10.882 -13.154 11.758 1.00 94.50 384 HIS A CA 1
ATOM 3007 C C . HIS A 1 384 ? -9.433 -12.691 11.634 1.00 94.50 384 HIS A C 1
ATOM 3009 O O . HIS A 1 384 ? -8.922 -11.975 12.496 1.00 94.50 384 HIS A O 1
ATOM 3015 N N . ASN A 1 385 ? -8.807 -13.051 10.515 1.00 92.00 385 ASN A N 1
ATOM 3016 C CA . ASN A 1 385 ? -7.508 -12.546 10.094 1.00 92.00 385 ASN A CA 1
ATOM 3017 C C . ASN A 1 385 ? -7.637 -11.948 8.687 1.00 92.00 385 ASN A C 1
ATOM 3019 O O . ASN A 1 385 ? -8.069 -12.620 7.752 1.00 92.00 385 ASN A O 1
ATOM 3023 N N . LEU A 1 386 ? -7.284 -10.673 8.552 1.00 88.44 386 LEU A N 1
ATOM 3024 C CA . LEU A 1 386 ? -7.388 -9.889 7.328 1.00 88.44 386 LEU A CA 1
ATOM 3025 C C . LEU A 1 386 ? -5.995 -9.344 6.962 1.00 88.44 386 LEU A C 1
ATOM 3027 O O . LEU A 1 386 ? -5.657 -8.201 7.305 1.00 88.44 386 LEU A O 1
ATOM 3031 N N . PRO A 1 387 ? -5.158 -10.141 6.276 1.00 84.56 387 PRO A N 1
ATOM 3032 C CA . PRO A 1 387 ? -3.877 -9.678 5.758 1.00 84.56 387 PRO A CA 1
ATOM 3033 C C . PRO A 1 387 ? -4.102 -8.790 4.533 1.00 84.56 387 PRO A C 1
ATOM 3035 O O . PRO A 1 387 ? -4.862 -9.158 3.638 1.00 84.56 387 PRO A O 1
ATOM 3038 N N . TYR A 1 388 ? -3.453 -7.624 4.446 1.00 75.62 388 TYR A N 1
ATOM 3039 C CA . TYR A 1 388 ? -3.647 -6.735 3.299 1.00 75.62 388 TYR A CA 1
ATOM 3040 C C . TYR A 1 388 ? -2.383 -6.099 2.729 1.00 75.62 388 TYR A C 1
ATOM 3042 O O . TYR A 1 388 ? -1.468 -5.637 3.416 1.00 75.62 388 TYR A O 1
ATOM 3050 N N . VAL A 1 389 ? -2.410 -5.990 1.404 1.00 63.19 389 VAL A N 1
ATOM 3051 C CA . VAL A 1 389 ? -1.468 -5.240 0.581 1.00 63.19 389 VAL A CA 1
ATOM 3052 C C . VAL A 1 389 ? -2.204 -3.994 0.086 1.00 63.19 389 VAL A C 1
ATOM 3054 O O . VAL A 1 389 ? -3.328 -4.100 -0.386 1.00 63.19 389 VAL A O 1
ATOM 3057 N N . GLY A 1 390 ? -1.617 -2.800 0.195 1.00 58.09 390 GLY A N 1
ATOM 3058 C CA . GLY A 1 390 ? -2.181 -1.582 -0.400 1.00 58.09 390 GLY A CA 1
ATOM 3059 C C . GLY A 1 390 ? -2.768 -0.567 0.588 1.00 58.09 390 GLY A C 1
ATOM 3060 O O . GLY A 1 390 ? -2.252 -0.367 1.683 1.00 58.09 390 GLY A O 1
ATOM 3061 N N . ASN A 1 391 ? -3.782 0.187 0.147 1.00 57.12 391 ASN A N 1
ATOM 3062 C CA . ASN A 1 391 ? -4.333 1.319 0.904 1.00 57.12 391 ASN A CA 1
ATOM 3063 C C . ASN A 1 391 ? -5.428 0.865 1.882 1.00 57.12 391 ASN A C 1
ATOM 3065 O O . ASN A 1 391 ? -6.412 0.266 1.458 1.00 57.12 391 ASN A O 1
ATOM 3069 N N . ALA A 1 392 ? -5.309 1.282 3.148 1.00 56.62 392 ALA A N 1
ATOM 3070 C CA . ALA A 1 392 ? -6.249 1.011 4.253 1.00 56.62 392 ALA A CA 1
ATOM 3071 C C . ALA A 1 392 ? -7.723 1.321 3.956 1.00 56.62 392 ALA A C 1
ATOM 3073 O O . ALA A 1 392 ? -8.640 0.792 4.567 1.00 56.62 392 ALA A O 1
ATOM 3074 N N . PHE A 1 393 ? -7.940 2.251 3.034 1.00 55.38 393 PHE A N 1
ATOM 3075 C CA . PHE A 1 393 ? -9.249 2.760 2.663 1.00 55.38 393 PHE A CA 1
ATOM 3076 C C . PHE A 1 393 ? -10.207 1.667 2.174 1.00 55.38 393 PHE A C 1
ATOM 3078 O O . PHE A 1 393 ? -11.404 1.744 2.423 1.00 55.38 393 PHE A O 1
ATOM 3085 N N . TYR A 1 394 ? -9.680 0.656 1.480 1.00 57.91 394 TYR A N 1
ATOM 3086 C CA . TYR A 1 394 ? -10.487 -0.370 0.817 1.00 57.91 394 TYR A CA 1
ATOM 3087 C C . TYR A 1 394 ? -10.769 -1.584 1.701 1.00 57.91 394 TYR A C 1
ATOM 3089 O O . TYR A 1 394 ? -11.709 -2.321 1.438 1.00 57.91 394 TYR A O 1
ATOM 3097 N N . THR A 1 395 ? -9.996 -1.778 2.770 1.00 66.38 395 THR A N 1
ATOM 3098 C CA . THR A 1 395 ? -10.223 -2.864 3.733 1.00 66.38 395 THR A CA 1
ATOM 3099 C C . THR A 1 395 ? -11.298 -2.517 4.757 1.00 66.38 395 THR A C 1
ATOM 3101 O O . THR A 1 395 ? -11.812 -3.413 5.421 1.00 66.38 395 THR A O 1
ATOM 3104 N N . GLN A 1 396 ? -11.674 -1.236 4.876 1.00 76.06 396 GLN A N 1
ATOM 3105 C CA . GLN A 1 396 ? -12.641 -0.775 5.871 1.00 76.06 396 GLN A CA 1
ATOM 3106 C C . GLN A 1 396 ? -13.961 -1.569 5.864 1.00 76.06 396 GLN A C 1
ATOM 3108 O O . GLN A 1 396 ? -14.357 -1.999 6.945 1.00 76.06 396 GLN A O 1
ATOM 3113 N N . PRO A 1 397 ? -14.629 -1.823 4.718 1.00 83.94 397 PRO A N 1
ATOM 3114 C CA . PRO A 1 397 ? -15.902 -2.547 4.716 1.00 83.94 397 PRO A CA 1
ATOM 3115 C C . PRO A 1 397 ? -15.796 -3.971 5.270 1.00 83.94 397 PRO A C 1
ATOM 3117 O O . PRO A 1 397 ? -16.696 -4.411 5.979 1.00 83.94 397 PRO A O 1
ATOM 3120 N N . HIS A 1 398 ? -14.685 -4.662 5.001 1.00 86.81 398 HIS A N 1
ATOM 3121 C CA . HIS A 1 398 ? -14.436 -6.031 5.465 1.00 86.81 398 HIS A CA 1
ATOM 3122 C C . HIS A 1 398 ? -14.025 -6.082 6.939 1.00 86.81 398 HIS A C 1
ATOM 3124 O O . HIS A 1 398 ? -14.400 -7.004 7.653 1.00 86.81 398 HIS A O 1
ATOM 3130 N N . ILE A 1 399 ? -13.299 -5.068 7.426 1.00 90.38 399 ILE A N 1
ATOM 3131 C CA . ILE A 1 399 ? -13.015 -4.924 8.862 1.00 90.38 399 ILE A CA 1
ATOM 3132 C C . ILE A 1 399 ? -14.318 -4.679 9.630 1.00 90.38 399 ILE A C 1
ATOM 3134 O O . ILE A 1 399 ? -14.519 -5.260 10.691 1.00 90.38 399 ILE A O 1
ATOM 3138 N N . LEU A 1 400 ? -15.224 -3.856 9.088 1.00 91.69 400 LEU A N 1
ATOM 3139 C CA . LEU A 1 400 ? -16.552 -3.664 9.672 1.00 91.69 400 LEU A CA 1
ATOM 3140 C C . LEU A 1 400 ? -17.384 -4.956 9.628 1.00 91.69 400 LEU A C 1
ATOM 3142 O O . LEU A 1 400 ? -18.060 -5.250 10.605 1.00 91.69 400 LEU A O 1
ATOM 3146 N N . GLY A 1 401 ? -17.294 -5.754 8.561 1.00 92.38 401 GLY A N 1
ATOM 3147 C CA . GLY A 1 401 ? -17.915 -7.083 8.512 1.00 92.38 401 GLY A CA 1
ATOM 3148 C C . GLY A 1 401 ? -17.384 -8.021 9.594 1.00 92.38 401 GLY A C 1
ATOM 3149 O O . GLY A 1 401 ? -18.163 -8.574 10.358 1.00 92.38 401 GLY A O 1
ATOM 3150 N N . ALA A 1 402 ? -16.061 -8.103 9.757 1.00 94.69 402 ALA A N 1
ATOM 3151 C CA . ALA A 1 402 ? -15.445 -8.892 10.827 1.00 94.69 402 ALA A CA 1
ATOM 3152 C C . ALA A 1 402 ? -15.857 -8.418 12.233 1.00 94.69 402 ALA A C 1
ATOM 3154 O O . ALA A 1 402 ? -15.969 -9.226 13.151 1.00 94.69 402 ALA A O 1
ATOM 3155 N N . ILE A 1 403 ? -16.093 -7.114 12.418 1.00 95.75 403 ILE A N 1
ATOM 3156 C CA . ILE A 1 403 ? -16.655 -6.574 13.663 1.00 95.75 403 ILE A CA 1
ATOM 3157 C C . ILE A 1 403 ? -18.104 -7.048 13.848 1.00 95.75 403 ILE A C 1
ATOM 3159 O O . ILE A 1 403 ? -18.446 -7.493 14.940 1.00 95.75 403 ILE A O 1
ATOM 3163 N N . ALA A 1 404 ? -18.943 -6.990 12.807 1.00 94.88 404 ALA A N 1
ATOM 3164 C CA . ALA A 1 404 ? -20.332 -7.455 12.868 1.00 94.88 404 ALA A CA 1
ATOM 3165 C C . ALA A 1 404 ? -20.407 -8.945 13.238 1.00 94.88 404 ALA A C 1
ATOM 3167 O O . ALA A 1 404 ? -21.099 -9.312 14.191 1.00 94.88 404 ALA A O 1
ATOM 3168 N N . ASP A 1 405 ? -19.616 -9.772 12.554 1.00 95.31 405 ASP A N 1
ATOM 3169 C CA . ASP A 1 405 ? -19.520 -11.213 12.786 1.00 95.31 405 ASP A CA 1
ATOM 3170 C C . ASP A 1 405 ? -19.038 -11.525 14.207 1.00 95.31 405 ASP A C 1
ATOM 3172 O O . ASP A 1 405 ? -19.654 -12.323 14.919 1.00 95.31 405 ASP A O 1
ATOM 3176 N N . ALA A 1 406 ? -17.988 -10.840 14.674 1.00 95.56 406 ALA A N 1
ATOM 3177 C CA . ALA A 1 406 ? -17.462 -11.014 16.026 1.00 95.56 406 ALA A CA 1
ATOM 3178 C C . ALA A 1 406 ? -18.471 -10.624 17.121 1.00 95.56 406 ALA A C 1
ATOM 3180 O O . ALA A 1 406 ? -18.481 -11.216 18.206 1.00 95.56 406 ALA A O 1
ATOM 3181 N N . MET A 1 407 ? -19.337 -9.647 16.843 1.00 94.69 407 MET A N 1
ATOM 3182 C CA . MET A 1 407 ? -20.438 -9.243 17.724 1.00 94.69 407 MET A CA 1
ATOM 3183 C C . MET A 1 407 ? -21.685 -10.117 17.570 1.00 94.69 407 MET A C 1
ATOM 3185 O O . MET A 1 407 ? -22.595 -10.010 18.396 1.00 94.69 407 MET A O 1
ATOM 3189 N N . LYS A 1 408 ? -21.728 -10.975 16.541 1.00 94.56 408 LYS A N 1
ATOM 3190 C CA . LYS A 1 408 ? -22.885 -11.785 16.135 1.00 94.56 408 LYS A CA 1
ATOM 3191 C C . LYS A 1 408 ? -24.122 -10.936 15.827 1.00 94.56 408 LYS A C 1
ATOM 3193 O O . LYS A 1 408 ? -25.228 -11.265 16.255 1.00 94.56 408 LYS A O 1
ATOM 3198 N N . ILE A 1 409 ? -23.928 -9.836 15.104 1.00 93.50 409 ILE A N 1
ATOM 3199 C CA . ILE A 1 409 ? -25.004 -8.950 14.642 1.00 93.50 409 ILE A CA 1
ATOM 3200 C C . ILE A 1 409 ? -24.985 -8.830 13.121 1.00 93.50 409 ILE A C 1
ATOM 3202 O O . ILE A 1 409 ? -23.953 -9.023 12.487 1.00 93.50 409 ILE A O 1
ATOM 3206 N N . ASP A 1 410 ? -26.120 -8.476 12.528 1.00 91.94 410 ASP A N 1
ATOM 3207 C CA . ASP A 1 410 ? -26.186 -8.217 11.093 1.00 91.94 410 ASP A CA 1
ATOM 3208 C C . ASP A 1 410 ? -25.580 -6.845 10.719 1.00 91.94 410 ASP A C 1
ATOM 3210 O O . ASP A 1 410 ? -25.423 -5.939 11.547 1.00 91.94 410 ASP A O 1
ATOM 3214 N N . HIS A 1 411 ? -25.255 -6.677 9.433 1.00 90.81 411 HIS A N 1
ATOM 3215 C CA . HIS A 1 411 ? -24.643 -5.453 8.909 1.00 90.81 411 HIS A CA 1
ATOM 3216 C C . HIS A 1 411 ? -25.532 -4.210 9.088 1.00 90.81 411 HIS A C 1
ATOM 3218 O O . HIS A 1 411 ? -25.017 -3.102 9.249 1.00 90.81 411 HIS A O 1
ATOM 3224 N N . GLU A 1 412 ? -26.859 -4.350 9.065 1.00 87.00 412 GLU A N 1
ATOM 3225 C CA . GLU A 1 412 ? -27.767 -3.220 9.257 1.00 87.00 412 GLU A CA 1
ATOM 3226 C C . GLU A 1 412 ? -27.730 -2.734 10.710 1.00 87.00 412 GLU A C 1
ATOM 3228 O O . GLU A 1 412 ? -27.635 -1.529 10.960 1.00 87.00 412 GLU A O 1
ATOM 3233 N N . THR A 1 413 ? -27.731 -3.660 11.666 1.00 90.62 413 THR A N 1
ATOM 3234 C CA . THR A 1 413 ? -27.580 -3.374 13.095 1.00 90.62 413 THR A CA 1
ATOM 3235 C C . THR A 1 413 ? -26.230 -2.720 13.390 1.00 90.62 413 THR A C 1
ATOM 3237 O O . THR A 1 413 ? -26.196 -1.671 14.039 1.00 90.62 413 THR A O 1
ATOM 3240 N N . LEU A 1 414 ? -25.125 -3.241 12.839 1.00 91.19 414 LEU A N 1
ATOM 3241 C CA . LEU A 1 414 ? -23.818 -2.592 12.993 1.00 91.19 414 LEU A CA 1
ATOM 3242 C C . LEU A 1 414 ? -23.811 -1.181 12.379 1.00 91.19 414 LEU A C 1
ATOM 3244 O O . LEU A 1 414 ? -23.324 -0.234 12.998 1.00 91.19 414 LEU A O 1
ATOM 3248 N N . SER A 1 415 ? -24.396 -1.005 11.190 1.00 87.75 415 SER A N 1
ATOM 3249 C CA . SER A 1 415 ? -24.512 0.312 10.557 1.00 87.75 415 SER A CA 1
ATOM 3250 C C . SER A 1 415 ? -25.307 1.303 11.414 1.00 87.75 415 SER A C 1
ATOM 3252 O O . SER A 1 415 ? -24.974 2.487 11.407 1.00 87.75 415 SER A O 1
ATOM 3254 N N . LYS A 1 416 ? -26.331 0.850 12.151 1.00 87.50 416 LYS A N 1
ATOM 3255 C CA . LYS A 1 416 ? -27.084 1.687 13.101 1.00 87.50 416 LYS A CA 1
ATOM 3256 C C . LYS A 1 416 ? -26.232 2.077 14.307 1.00 87.50 416 LYS A C 1
ATOM 3258 O O . LYS A 1 416 ? -26.295 3.227 14.721 1.00 87.50 416 LYS A O 1
ATOM 3263 N N . TYR A 1 417 ? -25.406 1.168 14.830 1.00 89.00 417 TYR A N 1
ATOM 3264 C CA . TYR A 1 417 ? -24.496 1.461 15.947 1.00 89.00 417 TYR A CA 1
ATOM 3265 C C . TYR A 1 417 ? -23.381 2.447 15.592 1.00 89.00 417 TYR A C 1
ATOM 3267 O O . TYR A 1 417 ? -22.915 3.189 16.454 1.00 89.00 417 TYR A O 1
ATOM 3275 N N . ILE A 1 418 ? -22.955 2.478 14.330 1.00 86.06 418 ILE A N 1
ATOM 3276 C CA . ILE A 1 418 ? -21.970 3.457 13.854 1.00 86.06 418 ILE A CA 1
ATOM 3277 C C . ILE A 1 418 ? -22.611 4.848 13.655 1.00 86.06 418 ILE A C 1
ATOM 3279 O O . ILE A 1 418 ? -21.913 5.867 13.731 1.00 86.06 418 ILE A O 1
ATOM 3283 N N . SER A 1 419 ? -23.935 4.912 13.462 1.00 72.19 419 SER A N 1
ATOM 3284 C CA . SER A 1 419 ? -24.706 6.146 13.240 1.00 72.19 419 SER A CA 1
ATOM 3285 C C . SER A 1 419 ? -24.174 6.970 12.047 1.00 72.19 419 SER A C 1
ATOM 3287 O O . SER A 1 419 ? -23.596 6.426 11.107 1.00 72.19 419 SER A O 1
ATOM 3289 N N . ASP A 1 420 ? -24.319 8.303 12.081 1.00 65.75 420 ASP A N 1
ATOM 3290 C CA . ASP A 1 420 ? -23.809 9.236 11.062 1.00 65.75 420 ASP A CA 1
ATOM 3291 C C . ASP A 1 420 ? -22.282 9.447 11.107 1.00 65.75 420 ASP A C 1
ATOM 3293 O O . ASP A 1 420 ? -21.781 10.418 10.541 1.00 65.75 420 ASP A O 1
ATOM 3297 N N . LYS A 1 421 ? -21.499 8.608 11.805 1.00 67.44 421 LYS A N 1
ATOM 3298 C CA . LYS A 1 421 ? -20.036 8.769 11.860 1.00 67.44 421 LYS A CA 1
ATOM 3299 C C . LYS A 1 421 ? -19.429 8.286 10.535 1.00 67.44 421 LYS A C 1
ATOM 3301 O O . LYS A 1 421 ? -19.324 7.073 10.320 1.00 67.44 421 LYS A O 1
ATOM 3306 N N . PRO A 1 422 ? -18.983 9.189 9.635 1.00 59.09 422 PRO A N 1
ATOM 3307 C CA . PRO A 1 422 ? -18.475 8.759 8.344 1.00 59.09 422 PRO A CA 1
ATOM 3308 C C . PRO A 1 422 ? -17.150 8.011 8.537 1.00 59.09 422 PRO A C 1
ATOM 3310 O O . PRO A 1 422 ? -16.231 8.514 9.188 1.00 59.09 422 PRO A O 1
ATOM 3313 N N . GLY A 1 423 ? -17.039 6.823 7.938 1.00 59.72 423 GLY A N 1
ATOM 3314 C CA . GLY A 1 423 ? -15.762 6.118 7.797 1.00 59.72 423 GLY A CA 1
ATOM 3315 C C . GLY A 1 423 ? -14.779 6.887 6.908 1.00 59.72 423 GLY A C 1
ATOM 3316 O O . GLY A 1 423 ? -15.151 7.896 6.302 1.00 59.72 423 GLY A O 1
ATOM 3317 N N . ASP A 1 424 ? -13.532 6.419 6.782 1.00 57.47 424 ASP A N 1
ATOM 3318 C CA . ASP A 1 424 ? -12.543 7.095 5.930 1.00 57.47 424 ASP A CA 1
ATOM 3319 C C . ASP A 1 424 ? -13.008 7.171 4.475 1.00 57.47 424 ASP A C 1
ATOM 3321 O O . ASP A 1 424 ? -12.856 8.207 3.817 1.00 57.47 424 ASP A O 1
ATOM 3325 N N . ALA A 1 425 ? -13.688 6.109 4.031 1.00 50.75 425 ALA A N 1
ATOM 3326 C CA . ALA A 1 425 ? -14.356 6.022 2.743 1.00 50.75 425 ALA A CA 1
ATOM 3327 C C . ALA A 1 425 ? -15.322 7.179 2.472 1.00 50.75 425 ALA A C 1
ATOM 3329 O O . ALA A 1 425 ? -15.126 7.984 1.552 1.00 50.75 425 ALA A O 1
ATOM 3330 N N . ALA A 1 426 ? -16.326 7.304 3.336 1.00 53.28 426 ALA A N 1
ATOM 3331 C CA . ALA A 1 426 ? -17.356 8.326 3.236 1.00 53.28 426 ALA A CA 1
ATOM 3332 C C . ALA A 1 426 ? -16.789 9.739 3.464 1.00 53.28 426 ALA A C 1
ATOM 3334 O O . ALA A 1 426 ? -17.104 10.668 2.721 1.00 53.28 426 ALA A O 1
ATOM 3335 N N . ALA A 1 427 ? -15.886 9.914 4.434 1.00 53.66 427 ALA A N 1
ATOM 3336 C CA . ALA A 1 427 ? -15.296 11.210 4.758 1.00 53.66 427 ALA A CA 1
ATOM 3337 C C . ALA A 1 427 ? -14.418 11.762 3.623 1.00 53.66 427 ALA A C 1
ATOM 3339 O O . ALA A 1 427 ? -14.422 12.970 3.362 1.00 53.66 427 ALA A O 1
ATOM 3340 N N . ALA A 1 428 ? -13.661 10.906 2.929 1.00 50.78 428 ALA A N 1
ATOM 3341 C CA . ALA A 1 428 ? -12.867 11.322 1.777 1.00 50.78 428 ALA A CA 1
ATOM 3342 C C . ALA A 1 428 ? -13.748 11.714 0.583 1.00 50.78 428 ALA A C 1
ATOM 3344 O O . ALA A 1 428 ? -13.428 12.684 -0.109 1.00 50.78 428 ALA A O 1
ATOM 3345 N N . TYR A 1 429 ? -14.855 10.999 0.361 1.00 47.16 429 TYR A N 1
ATOM 3346 C CA . TYR A 1 429 ? -15.795 11.291 -0.720 1.00 47.16 429 TYR A CA 1
ATOM 3347 C C . TYR A 1 429 ? -16.549 12.605 -0.479 1.00 47.16 429 TYR A C 1
ATOM 3349 O O . TYR A 1 429 ? -16.550 13.479 -1.350 1.00 47.16 429 TYR A O 1
ATOM 3357 N N . SER A 1 430 ? -17.073 12.811 0.734 1.00 49.50 430 SER A N 1
ATOM 3358 C CA . SER A 1 430 ? -17.738 14.060 1.127 1.00 49.50 430 SER A CA 1
ATOM 3359 C C . SER A 1 430 ? -16.815 15.265 0.972 1.00 49.50 430 SER A C 1
ATOM 3361 O O . SER A 1 430 ? -17.228 16.277 0.415 1.00 49.50 430 SER A O 1
ATOM 3363 N N . ARG A 1 431 ? -15.530 15.152 1.344 1.00 47.72 431 ARG A N 1
ATOM 3364 C CA . ARG A 1 431 ? -14.549 16.231 1.122 1.00 47.72 431 ARG A CA 1
ATOM 3365 C C . ARG A 1 431 ? -14.243 16.482 -0.347 1.00 47.72 431 ARG A C 1
ATOM 3367 O O . ARG A 1 431 ? -13.977 17.623 -0.696 1.00 47.72 431 ARG A O 1
ATOM 3374 N N . LYS A 1 432 ? -14.270 15.459 -1.206 1.00 41.12 432 LYS A N 1
ATOM 3375 C CA . LYS A 1 432 ? -14.050 15.620 -2.652 1.00 41.12 432 LYS A CA 1
ATOM 3376 C C . LYS A 1 432 ? -15.222 16.356 -3.309 1.00 41.12 432 LYS A C 1
ATOM 3378 O O . LYS A 1 432 ? -15.000 17.224 -4.151 1.00 41.12 432 LYS A O 1
ATOM 3383 N N . SER A 1 433 ? -16.443 16.074 -2.849 1.00 39.97 433 SER A N 1
ATOM 3384 C CA . SER A 1 433 ? -17.639 16.851 -3.190 1.00 39.97 433 SER A CA 1
ATOM 3385 C C . SER A 1 433 ? -17.520 18.287 -2.670 1.00 39.97 433 SER A C 1
ATOM 3387 O O . SER A 1 433 ? -17.713 19.233 -3.425 1.00 39.97 433 SER A O 1
ATOM 3389 N N . GLN A 1 434 ? -17.094 18.465 -1.416 1.00 40.03 434 GLN A N 1
ATOM 3390 C CA . GLN A 1 434 ? -16.962 19.778 -0.780 1.00 40.03 434 GLN A CA 1
ATOM 3391 C C . GLN A 1 434 ? -15.826 20.630 -1.373 1.00 40.03 434 GLN A C 1
ATOM 3393 O O . GLN A 1 434 ? -15.960 21.846 -1.460 1.00 40.03 434 GLN A O 1
ATOM 3398 N N . SER A 1 435 ? -14.730 20.015 -1.836 1.00 40.59 435 SER A N 1
ATOM 3399 C CA . SER A 1 435 ? -13.622 20.705 -2.513 1.00 40.59 435 SER A CA 1
ATOM 3400 C C . SER A 1 435 ? -13.967 21.097 -3.950 1.00 40.59 435 SER A C 1
ATOM 3402 O O . SER A 1 435 ? -13.422 22.072 -4.456 1.00 40.59 435 SER A O 1
ATOM 3404 N N . GLN A 1 436 ? -14.884 20.376 -4.607 1.00 42.31 436 GLN A N 1
ATOM 3405 C CA . GLN A 1 436 ? -15.461 20.800 -5.889 1.00 42.31 436 GLN A CA 1
ATOM 3406 C C . GLN A 1 436 ? -16.526 21.897 -5.719 1.00 42.31 436 GLN A C 1
ATOM 3408 O O . GLN A 1 436 ? -16.728 22.696 -6.631 1.00 42.31 436 GLN A O 1
ATOM 3413 N N . THR A 1 437 ? -17.142 22.009 -4.539 1.00 39.12 437 THR A N 1
ATOM 3414 C CA . THR A 1 437 ? -18.134 23.045 -4.204 1.00 39.12 437 THR A CA 1
ATOM 3415 C C . THR A 1 437 ? -17.604 24.133 -3.254 1.00 39.12 437 THR A C 1
ATOM 3417 O O . THR A 1 437 ? -18.394 24.861 -2.657 1.00 39.12 437 THR A O 1
ATOM 3420 N N . GLY A 1 438 ? -16.287 24.259 -3.074 1.00 35.62 438 GLY A N 1
ATOM 3421 C CA . GLY A 1 438 ? -15.676 25.110 -2.038 1.00 35.62 438 GLY A CA 1
ATOM 3422 C C . GLY A 1 438 ? -14.604 26.076 -2.544 1.00 35.62 438 GLY A C 1
ATOM 3423 O O . GLY A 1 438 ? -13.746 26.483 -1.769 1.00 35.62 438 GLY A O 1
ATOM 3424 N N . GLY A 1 439 ? -14.593 26.403 -3.839 1.00 48.84 439 GLY A N 1
ATOM 3425 C CA . GLY A 1 439 ? -13.697 27.430 -4.387 1.00 48.84 439 GLY A CA 1
ATOM 3426 C C . GLY A 1 439 ? -14.238 28.860 -4.195 1.00 48.84 439 GLY A C 1
ATOM 3427 O O . GLY A 1 439 ? -15.439 29.012 -3.969 1.00 48.84 439 GLY A O 1
ATOM 3428 N N . PRO A 1 440 ? -13.407 29.909 -4.386 1.00 51.09 440 PRO A N 1
ATOM 3429 C CA . PRO A 1 440 ? -13.824 31.327 -4.368 1.00 51.09 440 PRO A CA 1
ATOM 3430 C C . PRO A 1 440 ? -15.027 31.621 -5.281 1.00 51.09 440 PRO A C 1
ATOM 3432 O O . PRO A 1 440 ? -15.860 32.474 -5.003 1.00 51.09 440 PRO A O 1
ATOM 3435 N N . ALA A 1 441 ? -15.181 30.835 -6.352 1.00 55.69 441 ALA A N 1
ATOM 3436 C CA . ALA A 1 441 ? -16.328 30.904 -7.251 1.00 55.69 441 ALA A CA 1
ATOM 3437 C C . ALA A 1 441 ? -17.678 30.603 -6.566 1.00 55.69 441 ALA A C 1
ATOM 3439 O O . ALA A 1 441 ? -18.707 31.052 -7.056 1.00 55.69 441 ALA A O 1
ATOM 3440 N N . ASN A 1 442 ? -17.708 29.857 -5.454 1.00 59.56 442 ASN A N 1
ATOM 3441 C CA . ASN A 1 442 ? -18.948 29.547 -4.738 1.00 59.56 442 ASN A CA 1
ATOM 3442 C C . ASN A 1 442 ? -19.342 30.603 -3.696 1.00 59.56 442 ASN A C 1
ATOM 3444 O O . ASN A 1 442 ? -20.541 30.763 -3.479 1.00 59.56 442 ASN A O 1
ATOM 3448 N N . SER A 1 443 ? -18.403 31.346 -3.092 1.00 65.75 443 SER A N 1
ATOM 3449 C CA . SER A 1 443 ? -18.769 32.528 -2.288 1.00 65.75 443 SER A CA 1
ATOM 3450 C C . SER A 1 443 ? -19.264 33.652 -3.197 1.00 65.75 443 SER A C 1
ATOM 3452 O O . SER A 1 443 ? -20.345 34.190 -2.965 1.00 65.75 443 SER A O 1
ATOM 3454 N N . LEU A 1 444 ? -18.580 33.873 -4.326 1.00 74.50 444 LEU A N 1
ATOM 3455 C CA . LEU A 1 444 ? -19.003 34.835 -5.342 1.00 74.50 444 LEU A CA 1
ATOM 3456 C C . LEU A 1 444 ? -20.379 34.480 -5.935 1.00 74.50 444 LEU A C 1
ATOM 3458 O O . LEU A 1 444 ? -21.246 35.341 -6.031 1.00 74.50 444 LEU A O 1
ATOM 3462 N N . ARG A 1 445 ? -20.649 33.199 -6.248 1.00 74.19 445 ARG A N 1
ATOM 3463 C CA . ARG A 1 445 ? -21.999 32.756 -6.662 1.00 74.19 445 ARG A CA 1
ATOM 3464 C C . ARG A 1 445 ? -23.068 33.081 -5.626 1.00 74.19 445 ARG A C 1
ATOM 3466 O O . ARG A 1 445 ? -24.144 33.513 -6.017 1.00 74.19 445 ARG A O 1
ATOM 3473 N N . LYS A 1 446 ? -22.795 32.882 -4.332 1.00 77.50 446 LYS A N 1
ATOM 3474 C CA . LYS A 1 446 ? -23.765 33.182 -3.268 1.00 77.50 446 LYS A CA 1
ATOM 3475 C C . LYS A 1 446 ? -24.107 34.670 -3.199 1.00 77.50 446 LYS A C 1
ATOM 3477 O O . LYS A 1 446 ? -25.262 34.983 -2.956 1.00 77.50 446 LYS A O 1
ATOM 3482 N N . GLN A 1 447 ? -23.147 35.560 -3.445 1.00 77.31 447 GLN A N 1
ATOM 3483 C CA . GLN A 1 447 ? -23.392 37.007 -3.467 1.00 77.31 447 GLN A CA 1
ATOM 3484 C C . GLN A 1 447 ? -24.097 37.479 -4.747 1.00 77.31 447 GLN A C 1
ATOM 3486 O O . GLN A 1 447 ? -24.863 38.437 -4.712 1.00 77.31 447 GLN A O 1
ATOM 3491 N N . LEU A 1 448 ? -23.894 36.789 -5.874 1.00 81.56 448 LEU A N 1
ATOM 3492 C CA . LEU A 1 448 ? -24.578 37.113 -7.131 1.00 81.56 448 LEU A CA 1
ATOM 3493 C C . LEU A 1 448 ? -26.052 36.683 -7.140 1.00 81.56 448 LEU A C 1
ATOM 3495 O O . LEU A 1 448 ? -26.844 37.299 -7.844 1.00 81.56 448 LEU A O 1
ATOM 3499 N N . VAL A 1 449 ? -26.434 35.656 -6.371 1.00 79.81 449 VAL A N 1
ATOM 3500 C CA . VAL A 1 449 ? -27.821 35.150 -6.327 1.00 79.81 449 VAL A CA 1
ATOM 3501 C C . VAL A 1 449 ? -28.825 36.241 -5.920 1.00 79.81 449 VAL A C 1
ATOM 3503 O O . VAL A 1 449 ? -29.727 36.494 -6.718 1.00 79.81 449 VAL A O 1
ATOM 3506 N N . PRO A 1 450 ? -28.648 36.964 -4.795 1.00 81.75 450 PRO A N 1
ATOM 3507 C CA . PRO A 1 450 ? -29.533 38.071 -4.436 1.00 81.75 450 PRO A CA 1
ATOM 3508 C C . PRO A 1 450 ? -29.615 39.152 -5.519 1.00 81.75 450 PRO A C 1
ATOM 3510 O O . PRO A 1 450 ? -30.701 39.633 -5.809 1.00 81.75 450 PRO A O 1
ATOM 3513 N N . LEU A 1 451 ? -28.494 39.489 -6.168 1.00 83.25 451 LEU A N 1
ATOM 3514 C CA . LEU A 1 451 ? -28.436 40.532 -7.204 1.00 83.25 451 LEU A CA 1
ATOM 3515 C C . LEU A 1 451 ? -29.170 40.134 -8.495 1.00 83.25 451 LEU A C 1
ATOM 3517 O O . LEU A 1 451 ? -29.675 40.996 -9.214 1.00 83.25 451 LEU A O 1
ATOM 3521 N N . ILE A 1 452 ? -29.230 38.835 -8.800 1.00 82.69 452 ILE A N 1
ATOM 3522 C CA . ILE A 1 452 ? -30.034 38.294 -9.903 1.00 82.69 452 ILE A CA 1
ATOM 3523 C C . ILE A 1 452 ? -31.517 38.286 -9.519 1.00 82.69 452 ILE A C 1
ATOM 3525 O O . ILE A 1 452 ? -32.365 38.631 -10.340 1.00 82.69 452 ILE A O 1
ATOM 3529 N N . GLU A 1 453 ? -31.840 37.883 -8.288 1.00 76.44 453 GLU A N 1
ATOM 3530 C CA . GLU A 1 453 ? -33.218 37.810 -7.785 1.00 76.44 453 GLU A CA 1
ATOM 3531 C C . GLU A 1 453 ? -33.871 39.194 -7.701 1.00 76.44 453 GLU A C 1
ATOM 3533 O O . GLU A 1 453 ? -35.034 39.346 -8.072 1.00 76.44 453 GLU A O 1
ATOM 3538 N N . THR A 1 454 ? -33.108 40.224 -7.323 1.00 78.88 454 THR A N 1
ATOM 3539 C CA . THR A 1 454 ? -33.544 41.629 -7.341 1.00 78.88 454 THR A CA 1
ATOM 3540 C C . THR A 1 454 ? -33.474 42.275 -8.728 1.00 78.88 454 THR A C 1
ATOM 3542 O O . THR A 1 454 ? -33.736 43.470 -8.851 1.00 78.88 454 THR A O 1
ATOM 3545 N N . GLN A 1 455 ? -33.106 41.516 -9.770 1.00 79.62 455 GLN A N 1
ATOM 3546 C CA . GLN A 1 455 ? -32.892 41.987 -11.149 1.00 79.62 455 GLN A CA 1
ATOM 3547 C C . GLN A 1 455 ? -31.895 43.153 -11.271 1.00 79.62 455 GLN A C 1
ATOM 3549 O O . GLN A 1 455 ? -31.894 43.892 -12.253 1.00 79.62 455 GLN A O 1
ATOM 3554 N N . THR A 1 456 ? -31.021 43.310 -10.278 1.00 83.38 456 THR A N 1
ATOM 3555 C CA . THR A 1 456 ? -29.957 44.317 -10.252 1.00 83.38 456 THR A CA 1
ATOM 3556 C C . THR A 1 456 ? -28.896 44.009 -11.312 1.00 83.38 456 THR A C 1
ATOM 3558 O O . THR A 1 456 ? -28.402 44.911 -11.983 1.00 83.38 456 THR A O 1
ATOM 3561 N N . ILE A 1 457 ? -28.615 42.723 -11.538 1.00 84.44 457 ILE A N 1
ATOM 3562 C CA . ILE A 1 457 ? -27.796 42.236 -12.656 1.00 84.44 457 ILE A CA 1
ATOM 3563 C C . ILE A 1 457 ? -28.517 41.112 -13.401 1.00 84.44 457 ILE A C 1
ATOM 3565 O O . ILE A 1 457 ? -29.331 40.384 -12.830 1.00 84.44 457 ILE A O 1
ATOM 3569 N N . SER A 1 458 ? -28.193 40.921 -14.681 1.00 82.56 458 SER A N 1
ATOM 3570 C CA . SER A 1 458 ? -28.734 39.793 -15.439 1.00 82.56 458 SER A CA 1
ATOM 3571 C C . SER A 1 458 ? -28.008 38.481 -15.109 1.00 82.56 458 SER A C 1
ATOM 3573 O O . SER A 1 458 ? -26.866 38.460 -14.640 1.00 82.56 458 SER A O 1
ATOM 3575 N N . ARG A 1 459 ? -28.642 37.342 -15.426 1.00 75.00 459 ARG A N 1
ATOM 3576 C CA . ARG A 1 459 ? -27.978 36.025 -15.354 1.00 75.00 459 ARG A CA 1
ATOM 3577 C C . ARG A 1 459 ? -26.749 35.937 -16.266 1.00 75.00 459 ARG A C 1
ATOM 3579 O O . ARG A 1 459 ? -25.817 35.205 -15.940 1.00 75.00 459 ARG A O 1
ATOM 3586 N N . ALA A 1 460 ? -26.747 36.666 -17.383 1.00 75.31 460 ALA A N 1
ATOM 3587 C CA . ALA A 1 460 ? -25.607 36.740 -18.293 1.00 75.31 460 ALA A CA 1
ATOM 3588 C C . ALA A 1 460 ? -24.442 37.512 -17.654 1.00 75.31 460 ALA A C 1
ATOM 3590 O O . ALA A 1 460 ? -23.332 36.986 -17.596 1.00 75.31 460 ALA A O 1
ATOM 3591 N N . ASP A 1 461 ? -24.722 38.678 -17.059 1.00 81.06 461 ASP A N 1
ATOM 3592 C CA . ASP A 1 461 ? -23.726 39.482 -16.336 1.00 81.06 461 ASP A CA 1
ATOM 3593 C C . ASP A 1 461 ? -23.100 38.681 -15.182 1.00 81.06 461 ASP A C 1
ATOM 3595 O O . ASP A 1 461 ? -21.881 38.652 -15.018 1.00 81.06 461 ASP A O 1
ATOM 3599 N N . ALA A 1 462 ? -23.918 37.950 -14.418 1.00 81.31 462 ALA A N 1
ATOM 3600 C CA . ALA A 1 462 ? -23.430 37.066 -13.362 1.00 81.31 462 ALA A CA 1
ATOM 3601 C C . ALA A 1 462 ? -22.554 35.919 -13.903 1.00 81.31 462 ALA A C 1
ATOM 3603 O O . ALA A 1 462 ? -21.563 35.538 -13.275 1.00 81.31 462 ALA A O 1
ATOM 3604 N N . GLY A 1 463 ? -22.890 35.379 -15.077 1.00 76.19 463 GLY A N 1
ATOM 3605 C CA . GLY A 1 463 ? -22.077 34.384 -15.775 1.00 76.19 463 GLY A CA 1
ATOM 3606 C C . GLY A 1 463 ? -20.699 34.923 -16.161 1.00 76.19 463 GLY A C 1
ATOM 3607 O O . GLY A 1 463 ? -19.691 34.258 -15.918 1.00 76.19 463 GLY A O 1
ATOM 3608 N N . GLU A 1 464 ? -20.639 36.142 -16.695 1.00 80.88 464 GLU A N 1
ATOM 3609 C CA . GLU A 1 464 ? -19.388 36.812 -17.065 1.00 80.88 464 GLU A CA 1
ATOM 3610 C C . GLU A 1 464 ? -18.523 37.146 -15.847 1.00 80.88 464 GLU A C 1
ATOM 3612 O O . GLU A 1 464 ? -17.326 36.849 -15.849 1.00 80.88 464 GLU A O 1
ATOM 3617 N N . ILE A 1 465 ? -19.123 37.668 -14.769 1.00 82.19 465 ILE A N 1
ATOM 3618 C CA . ILE A 1 465 ? -18.429 37.921 -13.496 1.00 82.19 465 ILE A CA 1
ATOM 3619 C C . ILE A 1 465 ? -17.731 36.642 -13.004 1.00 82.19 465 ILE A C 1
ATOM 3621 O O . ILE A 1 465 ? -16.552 36.670 -12.647 1.00 82.19 465 ILE A O 1
ATOM 3625 N N . LEU A 1 466 ? -18.419 35.496 -13.043 1.00 78.88 466 LEU A N 1
ATOM 3626 C CA . LEU A 1 466 ? -17.851 34.212 -12.621 1.00 78.88 466 LEU A CA 1
ATOM 3627 C C . LEU A 1 466 ? -16.729 33.713 -13.539 1.00 78.88 466 LEU A C 1
ATOM 3629 O O . LEU A 1 466 ? -15.788 33.078 -13.060 1.00 78.88 466 LEU A O 1
ATOM 3633 N N . GLN A 1 467 ? -16.807 33.978 -14.845 1.00 77.19 467 GLN A N 1
ATOM 3634 C CA . GLN A 1 467 ? -15.741 33.609 -15.779 1.00 77.19 467 GLN A CA 1
ATOM 3635 C C . GLN A 1 467 ? -14.487 34.475 -15.604 1.00 77.19 467 GLN A C 1
ATOM 3637 O O . GLN A 1 467 ? -13.370 33.953 -15.698 1.00 77.19 467 GLN A O 1
ATOM 3642 N N . LEU A 1 468 ? -14.669 35.769 -15.326 1.00 77.81 468 LEU A N 1
ATOM 3643 C CA . LEU A 1 468 ? -13.596 36.755 -15.176 1.00 77.81 468 LEU A CA 1
ATOM 3644 C C . LEU A 1 468 ? -12.981 36.775 -13.769 1.00 77.81 468 LEU A C 1
ATOM 3646 O O . LEU A 1 468 ? -11.857 37.247 -13.604 1.00 77.81 468 LEU A O 1
ATOM 3650 N N . ALA A 1 469 ? -13.626 36.142 -12.782 1.00 70.81 469 ALA A N 1
ATOM 3651 C CA . ALA A 1 469 ? -13.106 35.922 -11.425 1.00 70.81 469 ALA A CA 1
ATOM 3652 C C . ALA A 1 469 ? -11.816 35.069 -11.352 1.00 70.81 469 ALA A C 1
ATOM 3654 O O . ALA A 1 469 ? -11.311 34.782 -10.268 1.00 70.81 469 ALA A O 1
ATOM 3655 N N . LYS A 1 470 ? -11.246 34.668 -12.496 1.00 66.81 470 LYS A N 1
ATOM 3656 C CA . LYS A 1 470 ? -9.935 34.009 -12.590 1.00 66.81 470 LYS A CA 1
ATOM 3657 C C . LYS A 1 470 ? -8.770 34.963 -12.304 1.00 66.81 470 LYS A C 1
ATOM 3659 O O . LYS A 1 470 ? -7.717 34.499 -11.873 1.00 66.81 470 LYS A O 1
ATOM 3664 N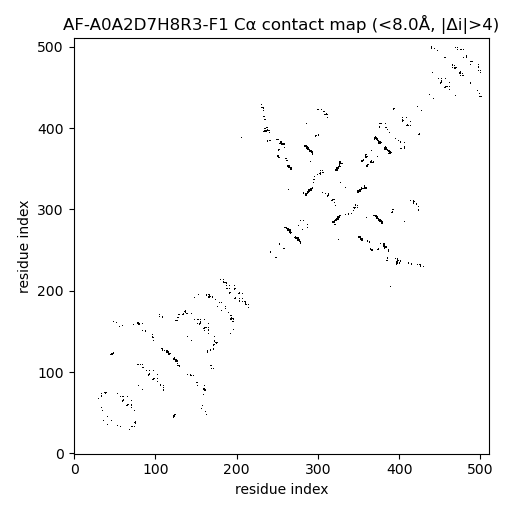 N . THR A 1 471 ? -8.931 36.271 -12.536 1.00 75.31 471 THR A N 1
ATOM 3665 C CA . THR A 1 471 ? -7.922 37.290 -12.200 1.00 75.31 471 THR A CA 1
ATOM 3666 C C . THR A 1 471 ? -8.576 38.541 -11.612 1.00 75.31 471 THR A C 1
ATOM 3668 O O . THR A 1 471 ? -9.614 39.005 -12.078 1.00 75.31 471 THR A O 1
ATOM 3671 N N . LYS A 1 472 ? -7.943 39.133 -10.590 1.00 79.19 472 LYS A N 1
ATOM 3672 C CA . LYS A 1 472 ? -8.473 40.326 -9.906 1.00 79.19 472 LYS A CA 1
ATOM 3673 C C . LYS A 1 472 ? -8.609 41.534 -10.842 1.00 79.19 472 LYS A C 1
ATOM 3675 O O . LYS A 1 472 ? -9.544 42.311 -10.697 1.00 79.19 472 LYS A O 1
ATOM 3680 N N . ALA A 1 473 ? -7.706 41.674 -11.815 1.00 79.25 473 ALA A N 1
ATOM 3681 C CA . ALA A 1 473 ? -7.729 42.769 -12.785 1.00 79.25 473 ALA A CA 1
ATOM 3682 C C . ALA A 1 473 ? -8.920 42.676 -13.755 1.00 79.25 473 ALA A C 1
ATOM 3684 O O . ALA A 1 473 ? -9.608 43.672 -13.963 1.00 79.25 473 ALA A O 1
ATOM 3685 N N . ALA A 1 474 ? -9.198 41.483 -14.297 1.00 78.06 474 ALA A N 1
ATOM 3686 C CA . ALA A 1 474 ? -10.320 41.279 -15.213 1.00 78.06 474 ALA A CA 1
ATOM 3687 C C . ALA A 1 474 ? -11.671 41.414 -14.496 1.00 78.06 474 ALA A C 1
ATOM 3689 O O . ALA A 1 474 ? -12.585 42.049 -15.018 1.00 78.06 474 ALA A O 1
ATOM 3690 N N . LEU A 1 475 ? -11.772 40.885 -13.270 1.00 83.62 475 LEU A N 1
ATOM 3691 C CA . LEU A 1 475 ? -12.959 41.064 -12.437 1.00 83.62 475 LEU A CA 1
ATOM 3692 C C . LEU A 1 475 ? -13.206 42.546 -12.123 1.00 83.62 475 LEU A C 1
ATOM 3694 O O . LEU A 1 475 ? -14.321 43.027 -12.294 1.00 83.62 475 LEU A O 1
ATOM 3698 N N . LYS A 1 476 ? -12.167 43.286 -11.715 1.00 85.81 476 LYS A N 1
ATOM 3699 C CA . LYS A 1 476 ? -12.279 44.719 -11.412 1.00 85.81 476 LYS A CA 1
ATOM 3700 C C . LYS A 1 476 ? -12.792 45.519 -12.613 1.00 85.81 476 LYS A C 1
ATOM 3702 O O . LYS A 1 476 ? -13.706 46.317 -12.445 1.00 85.81 476 LYS A O 1
ATOM 3707 N N . ALA A 1 477 ? -12.257 45.269 -13.809 1.00 86.31 477 ALA A N 1
ATOM 3708 C CA . ALA A 1 477 ? -12.693 45.954 -15.026 1.00 86.31 477 ALA A CA 1
ATOM 3709 C C . ALA A 1 477 ? -14.185 45.719 -15.322 1.00 86.31 477 ALA A C 1
ATOM 3711 O O . ALA A 1 477 ? -14.913 46.674 -15.588 1.00 86.31 477 ALA A O 1
ATOM 3712 N N . LYS A 1 478 ? -14.663 44.471 -15.195 1.00 87.44 478 LYS A N 1
ATOM 3713 C CA . LYS A 1 478 ? -16.082 44.151 -15.415 1.00 87.44 478 LYS A CA 1
ATOM 3714 C C . LYS A 1 478 ? -16.993 44.760 -14.348 1.00 87.44 478 LYS A C 1
ATOM 3716 O O . LYS A 1 478 ? -18.084 45.225 -14.658 1.00 87.44 478 LYS A O 1
ATOM 3721 N N . LEU A 1 479 ? -16.559 44.793 -13.090 1.00 88.06 479 LEU A N 1
ATOM 3722 C CA . LEU A 1 479 ? -17.338 45.426 -12.023 1.00 88.06 479 LEU A CA 1
ATOM 3723 C C . LEU A 1 479 ? -17.417 46.952 -12.205 1.00 88.06 479 LEU A C 1
ATOM 3725 O O . LEU A 1 479 ? -18.477 47.533 -11.993 1.00 88.06 479 LEU A O 1
ATOM 3729 N N . GLU A 1 480 ? -16.344 47.606 -12.662 1.00 88.25 480 GLU A N 1
ATOM 3730 C CA . GLU A 1 480 ? -16.352 49.041 -12.991 1.00 88.25 480 GLU A CA 1
ATOM 3731 C C . GLU A 1 480 ? -17.267 49.379 -14.179 1.00 88.25 480 GLU A C 1
ATOM 3733 O O . GLU A 1 480 ? -17.915 50.429 -14.176 1.00 88.25 480 GLU A O 1
ATOM 3738 N N . GLU A 1 481 ? -17.349 48.494 -15.174 1.00 89.31 481 GLU A N 1
ATOM 3739 C CA . GLU A 1 481 ? -18.307 48.580 -16.283 1.00 89.31 481 GLU A CA 1
ATOM 3740 C C . GLU A 1 481 ? -19.751 48.529 -15.765 1.00 89.31 481 GLU A C 1
ATOM 3742 O O . GLU A 1 481 ? -20.528 49.446 -16.024 1.00 89.31 481 GLU A O 1
ATOM 3747 N N . LEU A 1 482 ? -20.086 47.540 -14.931 1.00 86.38 482 LEU A N 1
ATOM 3748 C CA . LEU A 1 482 ? -21.431 47.389 -14.364 1.00 86.38 482 LEU A CA 1
ATOM 3749 C C . LEU A 1 482 ? -21.824 48.547 -13.431 1.00 86.38 482 LEU A C 1
ATOM 3751 O O . LEU A 1 482 ? -22.993 48.935 -13.380 1.00 86.38 482 LEU A O 1
ATOM 3755 N N . VAL A 1 483 ? -20.860 49.151 -12.730 1.00 90.19 483 VAL A N 1
ATOM 3756 C CA . VAL A 1 483 ? -21.088 50.386 -11.960 1.00 90.19 483 VAL A CA 1
ATOM 3757 C C . VAL A 1 483 ? -21.369 51.571 -12.885 1.00 90.19 483 VAL A C 1
ATOM 3759 O O . VAL A 1 483 ? -22.256 52.379 -12.606 1.00 90.19 483 VAL A O 1
ATOM 3762 N N . ARG A 1 484 ? -20.650 51.688 -14.008 1.00 90.25 484 ARG A N 1
ATOM 3763 C CA . ARG A 1 484 ? -20.866 52.755 -15.000 1.00 90.25 484 ARG A CA 1
ATOM 3764 C C . ARG A 1 484 ? -22.230 52.639 -15.675 1.00 90.25 484 ARG A C 1
ATOM 3766 O O . ARG A 1 484 ? -22.884 53.653 -15.901 1.00 90.25 484 ARG A O 1
ATOM 3773 N N . GLU A 1 485 ? -22.674 51.412 -15.923 1.00 87.31 485 GLU A N 1
ATOM 3774 C CA . GLU A 1 485 ? -24.011 51.090 -16.430 1.00 87.31 485 GLU A CA 1
ATOM 3775 C C . GLU A 1 485 ? -25.119 51.250 -15.376 1.00 87.31 485 GLU A C 1
ATOM 3777 O O . GLU A 1 485 ? -26.287 51.015 -15.678 1.00 87.31 485 GLU A O 1
ATOM 3782 N N . LYS A 1 486 ? -24.777 51.666 -14.146 1.00 85.12 486 LYS A N 1
ATOM 3783 C CA . LYS A 1 486 ? -25.693 51.799 -12.999 1.00 85.12 486 LYS A CA 1
ATOM 3784 C C . LYS A 1 486 ? -26.400 50.492 -12.615 1.00 85.12 486 LYS A C 1
ATOM 3786 O O . LYS A 1 486 ? -27.428 50.529 -11.945 1.00 85.12 486 LYS A O 1
ATOM 3791 N N . LYS A 1 487 ? -25.837 49.346 -13.008 1.00 84.44 487 LYS A N 1
ATOM 3792 C CA . LYS A 1 487 ? -26.312 48.008 -12.632 1.00 84.44 487 LYS A CA 1
ATOM 3793 C C . LYS A 1 487 ? -25.804 47.582 -11.255 1.00 84.44 487 LYS A C 1
ATOM 3795 O O . LYS A 1 487 ? -26.436 46.770 -10.603 1.00 84.44 487 LYS A O 1
ATOM 3800 N N . LEU A 1 488 ? -24.680 48.129 -10.791 1.00 86.50 488 LEU A N 1
ATOM 3801 C CA . LEU A 1 488 ? -24.153 47.906 -9.440 1.00 86.50 488 LEU A CA 1
ATOM 3802 C C . LEU A 1 488 ? -23.820 49.231 -8.755 1.00 86.50 488 LEU A C 1
ATOM 3804 O O . LEU A 1 488 ? -23.421 50.200 -9.405 1.00 86.50 488 LEU A O 1
ATOM 3808 N N . THR A 1 489 ? -23.916 49.267 -7.427 1.00 87.94 489 THR A N 1
ATOM 3809 C CA . THR A 1 489 ? -23.309 50.345 -6.639 1.00 87.94 489 THR A CA 1
ATOM 3810 C C . THR A 1 489 ? -21.804 50.113 -6.485 1.00 87.94 489 THR A C 1
ATOM 3812 O O . THR A 1 489 ? -21.303 48.993 -6.613 1.00 87.94 489 THR A O 1
ATOM 3815 N N . ARG A 1 490 ? -21.053 51.183 -6.189 1.00 83.31 490 ARG A N 1
ATOM 3816 C CA . ARG A 1 490 ? -19.611 51.073 -5.905 1.00 83.31 490 ARG A CA 1
ATOM 3817 C C . ARG A 1 490 ? -19.326 50.152 -4.717 1.00 83.31 490 ARG A C 1
ATOM 3819 O O . ARG A 1 490 ? -18.336 49.428 -4.753 1.00 83.31 490 ARG A O 1
ATOM 3826 N N . ASP A 1 491 ? -20.209 50.142 -3.724 1.00 82.38 491 ASP A N 1
ATOM 3827 C CA . ASP A 1 491 ? -20.061 49.311 -2.530 1.00 82.38 491 ASP A CA 1
ATOM 3828 C C . ASP A 1 491 ? -20.278 47.828 -2.854 1.00 82.38 491 ASP A C 1
ATOM 3830 O O . ASP A 1 491 ? -19.442 47.001 -2.500 1.00 82.38 491 ASP A O 1
ATOM 3834 N N . GLN A 1 492 ? -21.308 47.501 -3.644 1.00 83.19 492 GLN A N 1
ATOM 3835 C CA . GLN A 1 492 ? -21.553 46.135 -4.131 1.00 83.19 492 GLN A CA 1
ATOM 3836 C C . GLN A 1 492 ? -20.390 45.615 -4.988 1.00 83.19 492 GLN A C 1
ATOM 3838 O O . GLN A 1 492 ? -19.966 44.469 -4.856 1.00 83.19 492 GLN A O 1
ATOM 3843 N N . ALA A 1 493 ? -19.835 46.463 -5.857 1.00 85.00 493 ALA A N 1
ATOM 3844 C CA . ALA A 1 493 ? -18.667 46.114 -6.660 1.00 85.00 493 ALA A CA 1
ATOM 3845 C C . ALA A 1 493 ? -17.415 45.868 -5.798 1.00 85.00 493 ALA A C 1
ATOM 3847 O O . ALA A 1 493 ? -16.643 44.951 -6.074 1.00 85.00 493 ALA A O 1
ATOM 3848 N N . MET A 1 494 ? -17.207 46.655 -4.741 1.00 82.56 494 MET A N 1
ATOM 3849 C CA . MET A 1 494 ? -16.088 46.460 -3.815 1.00 82.56 494 MET A CA 1
ATOM 3850 C C . MET A 1 494 ? -16.235 45.188 -2.975 1.00 82.56 494 MET A C 1
ATOM 3852 O O . MET A 1 494 ? -15.244 44.491 -2.760 1.00 82.56 494 MET A O 1
ATOM 3856 N N . GLU A 1 495 ? -17.452 44.857 -2.547 1.00 82.19 495 GLU A N 1
ATOM 3857 C CA . GLU A 1 495 ? -17.752 43.621 -1.820 1.00 82.19 495 GLU A CA 1
ATOM 3858 C C . GLU A 1 495 ? -17.440 42.383 -2.678 1.00 82.19 495 GLU A C 1
ATOM 3860 O O . GLU A 1 495 ? -16.645 41.533 -2.271 1.00 82.19 495 GLU A O 1
ATOM 3865 N N . LEU A 1 496 ? -17.922 42.361 -3.927 1.00 81.75 496 LEU A N 1
ATOM 3866 C CA . LEU A 1 496 ? -17.643 41.287 -4.891 1.00 81.75 496 LEU A CA 1
ATOM 3867 C C . LEU A 1 496 ? -16.143 41.152 -5.221 1.00 81.75 496 LEU A C 1
ATOM 3869 O O . LEU A 1 496 ? -15.654 40.051 -5.482 1.00 81.75 496 LEU A O 1
ATOM 3873 N N . LEU A 1 497 ? -15.390 42.258 -5.217 1.00 81.44 497 LEU A N 1
ATOM 3874 C CA . LEU A 1 497 ? -13.953 42.263 -5.511 1.00 81.44 497 LEU A CA 1
ATOM 3875 C C . LEU A 1 497 ? -13.095 41.734 -4.346 1.00 81.44 497 LEU A C 1
ATOM 3877 O O . LEU A 1 497 ? -12.004 41.200 -4.579 1.00 81.44 497 LEU A O 1
ATOM 3881 N N . ASN A 1 498 ? -13.564 41.889 -3.105 1.00 75.75 498 ASN A N 1
ATOM 3882 C CA . ASN A 1 498 ? -12.838 41.501 -1.892 1.00 75.75 498 ASN A CA 1
ATOM 3883 C C . ASN A 1 498 ? -12.945 40.000 -1.561 1.00 75.75 498 ASN A C 1
ATOM 3885 O O . ASN A 1 498 ? -12.126 39.491 -0.799 1.00 75.75 498 ASN A O 1
ATOM 3889 N N . GLU A 1 499 ? -13.875 39.277 -2.188 1.00 65.88 499 GLU A N 1
ATOM 3890 C CA . GLU A 1 499 ? -14.055 37.823 -2.040 1.00 65.88 499 GLU A CA 1
ATOM 3891 C C . GLU A 1 499 ? -12.992 36.973 -2.759 1.00 65.88 499 GLU A C 1
ATOM 3893 O O . GLU A 1 499 ? -12.865 35.768 -2.519 1.00 65.88 499 GLU A O 1
ATOM 3898 N N . LEU A 1 500 ? -12.182 37.575 -3.636 1.00 59.75 500 LEU A N 1
ATOM 3899 C CA . LEU A 1 500 ? -10.997 36.902 -4.160 1.00 59.75 500 LEU A CA 1
ATOM 3900 C C . LEU A 1 500 ? -9.881 36.946 -3.103 1.00 59.75 500 LEU A C 1
ATOM 3902 O O . LEU A 1 500 ? -9.473 38.040 -2.704 1.00 59.75 500 LEU A O 1
ATOM 3906 N N . PRO A 1 501 ? -9.318 35.798 -2.674 1.00 51.25 501 PRO A N 1
ATOM 3907 C CA . PRO A 1 501 ? -8.260 35.801 -1.674 1.00 51.25 501 PRO A CA 1
ATOM 3908 C C . PRO A 1 501 ? -7.072 36.637 -2.162 1.00 51.25 501 PRO A C 1
ATOM 3910 O O . PRO A 1 501 ? -6.632 36.500 -3.305 1.00 51.25 501 PRO A O 1
ATOM 3913 N N . ALA A 1 502 ? -6.488 37.445 -1.271 1.00 45.31 502 ALA A N 1
ATOM 3914 C CA . ALA A 1 502 ? -5.324 38.303 -1.533 1.00 45.31 502 ALA A CA 1
ATOM 3915 C C . ALA A 1 502 ? -4.033 37.548 -1.947 1.00 45.31 502 ALA A C 1
ATOM 3917 O O . ALA A 1 502 ? -2.972 38.150 -2.059 1.00 45.31 502 ALA A O 1
ATOM 3918 N N . ASN A 1 503 ? -4.108 36.239 -2.204 1.00 40.94 503 ASN A N 1
ATOM 3919 C CA . ASN A 1 503 ? -2.980 35.341 -2.445 1.00 40.94 503 ASN A CA 1
ATOM 3920 C C . ASN A 1 503 ? -3.073 34.550 -3.763 1.00 40.94 503 ASN A C 1
ATOM 3922 O O . ASN A 1 503 ? -2.504 33.466 -3.872 1.00 40.94 503 ASN A O 1
ATOM 3926 N N . SER A 1 504 ? -3.706 35.082 -4.813 1.00 39.31 504 SER A N 1
ATOM 3927 C CA . SER A 1 504 ? -3.573 34.488 -6.158 1.00 39.31 504 SER A CA 1
ATOM 3928 C C . SER A 1 504 ? -2.185 34.703 -6.791 1.00 39.31 504 SER A C 1
ATOM 3930 O O . SER A 1 504 ? -1.897 34.117 -7.829 1.00 39.31 504 SER A O 1
ATOM 3932 N N . ALA A 1 505 ? -1.309 35.497 -6.160 1.00 33.75 505 ALA A N 1
ATOM 3933 C CA . ALA A 1 505 ? 0.097 35.649 -6.545 1.00 33.75 505 ALA A CA 1
ATOM 3934 C C . ALA A 1 505 ? 1.028 34.575 -5.939 1.00 33.75 505 ALA A C 1
ATOM 3936 O O . ALA A 1 505 ? 2.135 34.396 -6.425 1.00 33.75 505 ALA A O 1
ATOM 3937 N N . LYS A 1 506 ? 0.591 33.807 -4.925 1.00 33.12 506 LYS A N 1
ATOM 3938 C CA . LYS A 1 506 ? 1.438 32.816 -4.222 1.00 33.12 506 LYS A CA 1
ATOM 3939 C C . LYS A 1 506 ? 1.286 31.367 -4.711 1.00 33.12 506 LYS A C 1
ATOM 3941 O O . LYS A 1 506 ? 1.709 30.435 -4.034 1.00 33.12 506 LYS A O 1
ATOM 3946 N N . LEU A 1 507 ? 0.690 31.172 -5.890 1.00 33.38 507 LEU A N 1
ATOM 3947 C CA . LEU A 1 507 ? 0.548 29.866 -6.558 1.00 33.38 507 LEU A CA 1
ATOM 3948 C C . LEU A 1 507 ? 1.454 29.695 -7.791 1.00 33.38 507 LEU A C 1
ATOM 3950 O O . LEU A 1 507 ? 1.307 28.732 -8.542 1.00 33.38 507 LEU A O 1
ATOM 3954 N N . ARG A 1 508 ? 2.441 30.576 -7.971 1.00 32.81 508 ARG A N 1
ATOM 3955 C CA . ARG A 1 508 ? 3.661 30.275 -8.729 1.00 32.81 508 ARG A CA 1
ATOM 3956 C C . ARG A 1 508 ? 4.833 30.670 -7.848 1.00 32.81 508 ARG A C 1
ATOM 3958 O O . ARG A 1 508 ? 4.842 31.772 -7.316 1.00 32.81 508 ARG A O 1
ATOM 3965 N N . GLY A 1 509 ? 5.735 29.723 -7.614 1.00 34.69 509 GLY A N 1
ATOM 3966 C CA . GLY A 1 509 ? 6.909 29.935 -6.784 1.00 34.69 509 GLY A CA 1
ATOM 3967 C C . GLY A 1 509 ? 7.776 31.045 -7.358 1.00 34.69 509 GLY A C 1
ATOM 3968 O O . GLY A 1 509 ? 8.456 30.838 -8.353 1.00 34.69 509 GLY A O 1
ATOM 3969 N N . GLU A 1 510 ? 7.744 32.192 -6.699 1.00 30.61 510 GLU A N 1
ATOM 3970 C CA . GLU A 1 510 ? 8.859 33.120 -6.619 1.00 30.61 510 GLU A CA 1
ATOM 3971 C C . GLU A 1 510 ? 9.072 33.401 -5.134 1.00 30.61 510 GLU A C 1
ATOM 3973 O O . GLU A 1 510 ? 8.328 34.159 -4.509 1.00 30.61 510 GLU A O 1
ATOM 3978 N N . GLN A 1 511 ? 10.019 32.660 -4.565 1.00 30.59 511 GLN A N 1
ATOM 3979 C CA . GLN A 1 511 ? 11.012 33.111 -3.594 1.00 30.59 511 GLN A CA 1
ATOM 3980 C C . GLN A 1 511 ? 12.129 32.075 -3.540 1.00 30.59 511 GLN A C 1
ATOM 3982 O O . GLN A 1 511 ? 11.801 30.872 -3.410 1.00 30.59 511 GLN A O 1
#

pLDDT: mean 76.25, std 18.17, range [28.3, 97.81]

Secondary structure (DSSP, 8-state):
--SSSHHHHHHHHHHHHHHHHTTSS----------GGG-TT--SS-BHHHHHHHHHHHHHHHTTSS-HHHHHHHHT-SS--HHHHHHHHHHHHHTTSS-HHHHHHHTHHHHSPP-EEEETTEEEEPPP--SSSPPPTTSS-HHHHHHHHHHHHHHHHTTSS-HHHHHHHHHHHTTT--TTTS-HHHHHHHHHHH-HHHHHTTTHHHHHHHHHHHHHHHHHHHHTTS---TTSPP---TTHHHHT-SS----SPPTTSB-----EEE-SGGGTT-EE-HHHHHTTSEEEEEEES-SGGGHHHHHHHHHHHHHHHHHH---EEEEEEE--S-HHHHHHHHHHHHTTS-TT-EEEEESSGGG--GGG---TTSSEEEEEEETTEEEEEEEE-S-TTTTHHHHHHHHHHHHT--HHHHHHHHTT---HHHHHHHHHHHHHS-SHHHHHHHHHHHHHHTTSS-HHHHHHHHHHTTSHHHHHHHHHHHHHTTSS-HHHHHHHHHTS-TTTTTTS---

Foldseek 3Di:
DPPPPVVVVVVVVVVVVVVVVVVVPPPPPPLPQQDLVLADPDDPWDPVLLVVLLVLLVVCCVVVVDPSVVSNVLSRDPFAQLVLLLVLLVVLCVVVQDPPLLSVQLSVQRVDDWDWDQDPNTIYTAQDDRPDDFDDACNGPPVSLVVSLVSQLVCVSVSRHGQSSQLNSSCSVCVPPDLQPDDLLVQLVSVCSNGVPCVVLVNSQVSSVVSVVVNVVVVCVVVPPPDDDPQADAADALVVLQVPRPDGDDFFDAFFDFQDWAWWQWLDDPRHRHIDTLLVVCAQAWEKEKEAQADQLCLVQQQLVVLLVVLLCVQVVGGYQYEYEHAAQDPPNRSVSVVVSRVVHDRRYTYTYAPPHLCGDVVTRGDSQFRMWIFTDGNRGTRDIRTHHDHPLVCVNSVLNSVCVSSVHDPVVSSVSSPSSGGPNSVVVVVVVCVVCPDLLNVLVVLVVVLCVVVLDDPVLSVCLSVQLLDLVSNLVSLVVSVVVVSDPPVSSVVSSPSNPPCPVVVDDDD

Mean predicted aligned error: 19.6 Å

Sequence (511 aa):
MTQSIKTAVVLFAAFFITATTQSIFSSSSNAQEIKYEDRIGSNKGFDMCEDFRYKRITKLVSVGKISKQQGYNIWKRICSDKDAVKRILSDAVAAEELSQAQADRLLPLVDLKMTYFDSKHGRFGQPKELSRGQFRQGEITAENRESLYQRLIAANQDGKIHDFDVASIMKQLYAGFDEQTAPVEEVAKYRGALNPRIAQSGSQARVLQSAQMQRTQQQEKGYESRGYNKTKLQISDPADWIKTLEKPIYSGPQPGEKTLPLTALNLRGAQAGKEFDPVELAGDKHHLMFFVTQSRTFGRFLGQLRTQLQAIEDNSKQAWAMSVIVSTDDVNEAEKSFAVLDQRYPKNLVVGLSKDGAAGPPAYGLDKNLTATVIVAKDGIVLHNLPYVGNAFYTQPHILGAIADAMKIDHETLSKYISDKPGDAAAAYSRKSQSQTGGPANSLRKQLVPLIETQTISRADAGEILQLAKTKAALKAKLEELVREKKLTRDQAMELLNELPANSAKLRGEQ